Protein AF-A0A7C2L8S1-F1 (afdb_monomer_lite)

Foldseek 3Di:
DVVVVVVVVVVVVVVVVVVVVVVVVVVVVVPPDPPPDQDPDLFWFWAFDAPWKGKIKGAPLFWDAFQPDDRDPDDGDNAAEAEDEAQDKGKIKIKIATQAKWFKWKKKKAFKDFPDDDPDDFDKDWAFKWKFAWDFDPDFLDPLFDGGTFRDDTHTQDGDDPVVPDDDRMDMGMDGGDHHSTMIMIITMIHHHNPDAFHKIKIFMAGPFIAHPVRDTGDGTPDTHIYMYGYDHHHDDLADPDAAEAADDDDCVVVVPDDLVSRVVVLVVVLVVCLVVNHFYQALCPSPAWDKDKFAWWKWKDQPAWIWIATQQALFPTFIWGWDDPPPDTDTFTFWTKWWWFFKALDQQWDDVRRRGDTATFGGWPDWDWPDDDQFKTKIWIKTWHDDDDTRHFTKIWIWIWIDGHQFQKIWIFTFKMWRQGQGKMWGFKTMWIGGTPDQALDWDFDQFKIWGFHDHNVDGFKIWIKGKPQWGWDWDADPVRHIGIDTIHGDGDMHHHGRMDGDDPTIIMITGMDGCVPQNDPVVSNVCVHVVNGDGDPPTTMDMDIDNGMDMDIDCPSVCVSCCCSCVVSVNQAYERPDQDCDDSNDGGLDPVRLVVLLVHQVVVLVVCVVVVNLQRYAHADDAADDPVCLVVLQSNLVSCCSRHPSHFYEYEHEPAQDPDPSCVVRGQEYEYAPVSDDLVRQVVSVVVVGFYHYDADSDDDPPAQDPDSRHRSNSVVCVVVVCVVRNTD

pLDDT: mean 87.54, std 13.93, range [32.97, 98.25]

Secondary structure (DSSP, 8-state):
-HHHHHHHHHHHHHHHHHHHHHHHHHHHHTTS-----S------EEEEE-SSEEEEEEETTS---TTPPPPPTTSS-SSEEEEEEET-EEEEEEEEEESS-EEEEEEEEPPPEESS--SSS---EEEEEEEEEEEEE-S-SSTT--SEEEEEEEEEEEE--TTT----S-EEEEEEEEPTT--EEEEEEEE--TTPPSEEEEEEEEEEEEEETTSPBPPPPSSPEEEEEEEEEEE--SS--S---B-----TTTTT--SHHHHHHHHHHHHHHHHHTTPPBS-TTTTSPPEEEEE-SEEEEE-SS-EEEEETTS--SEEEEEEEE-SSSEEEEEEEEEEEEEEEESSTT-SBTTTTB---B--EEEEEEEEEE-SSEEEEEEEEEE---BTTB--EEEEEEEEEETT-SEEEEEEEEEEE-SSS-EEEEEEEEEEPPSSPPSEEEE-SSEEEEEEE-SSSEEEEEEEE-TT-EEEEEE-TTS-EEEEEEEEEEEEE-TT-EE--TTPPPEEEEEEEHHHH--HHHHHHHHHTT-PPPPTT---EEEEE-S-EEEEE-HHHHHHHIIIIIIT----EE-----SEETTEETTSHHHHHHHHHHHHHHHHHHHHTT-GGGEEEE--SS--GGGHHHHHHHHHHHHHHSTTSEEEEEESSS-BS-GGGTTT-SEEEEBGGGB-HHHHHHHHTTT-EE--B-SS---TTS----TTS-THHHHHHHHHHHTTS--

Sequence (731 aa):
MEAARASQLKAVGASLLALLAVAALLALMNLQEPSVWVETVKTGYYLAETGAFSLWWCEATYKVGRTFPRPPSPQTAKRVSIEAARNEYEPFQLVITPKTSLKRLRLRLEPFKPAEPTPAGAAPVWDEVALVDYVPVRVPTDSWGVVGEYPDPLVPLFRRDRERGEAVAEVEVQIENLQPRRNQPLWITVYVPKGVPKGVYRSSIAVVEAVDANGRPVEPLPAPIPVELRVFGFTLPDDTPLRTAYGVWIDNEWHRLRTPGQFRQVWDLYMQVLRRYRVSPYRPHAYAPIRWEVLGPSLTVDNGVLTLTIDMWQGCAAIVKVRRWNGTREELVEVGRVLPALEQFEREGVGWEGRGIGWPGAGVVKEVRVVERSEERLVLDVTVERLSSQPAHRRFSATVRVTVEAGKPYFAVQLLQITNTDTVRWRVNRYYHLIPPGPRPASLVNAERYGAWLFGDPKNPTTAFGAAGPGFSYSLWVDAAGNPHGDVHRPVGKWLEPNETWAPSGEPALFVFMWDAERWGPLPGFVEDLMGGRVRALPGSAVRVSERAEPEFRYDFSDFDAAMSRYIDEFRFNSFMLDVLPERLGGYERFSPEWTALYKRLMAPILEHLERRGWLKLAYFYWIDEPPPEQYDYVKRGMAALKEAAPGVRRLLTFCYDAAPLPTFYGFVDLWVPVMNLFNEQAARERRALGEEVWWYVCTGPKAPYPNNFIDHPAITHRIRYWMAAQGGPE

Radius of gyration: 36.33 Å; chains: 1; bounding box: 84×102×94 Å

Structure (mmCIF, N/CA/C/O backbone):
data_AF-A0A7C2L8S1-F1
#
_entry.id   AF-A0A7C2L8S1-F1
#
loop_
_atom_site.group_PDB
_atom_site.id
_atom_site.type_symbol
_atom_site.label_atom_id
_atom_site.label_alt_id
_atom_site.label_comp_id
_atom_site.label_asym_id
_atom_site.label_entity_id
_atom_site.label_seq_id
_atom_site.pdbx_PDB_ins_code
_atom_site.Cartn_x
_atom_site.Cartn_y
_atom_site.Cartn_z
_atom_site.occupancy
_atom_site.B_iso_or_equiv
_atom_site.auth_seq_id
_atom_site.auth_comp_id
_atom_site.auth_asym_id
_atom_site.auth_atom_id
_atom_site.pdbx_PDB_model_num
ATOM 1 N N . MET A 1 1 ? 5.759 74.425 20.717 1.00 45.56 1 MET A N 1
ATOM 2 C CA . MET A 1 1 ? 6.363 73.078 20.846 1.00 45.56 1 MET A CA 1
ATOM 3 C C . MET A 1 1 ? 5.871 72.324 22.092 1.00 45.56 1 MET A C 1
ATOM 5 O O . MET A 1 1 ? 5.759 71.109 22.034 1.00 45.56 1 MET A O 1
ATOM 9 N N . GLU A 1 2 ? 5.475 73.005 23.175 1.00 42.00 2 GLU A N 1
ATOM 10 C CA . GLU A 1 2 ? 4.887 72.354 24.368 1.00 42.00 2 GLU A CA 1
ATOM 11 C C . GLU A 1 2 ? 3.410 71.938 24.216 1.00 42.00 2 GLU A C 1
ATOM 13 O O . GLU A 1 2 ? 3.019 70.887 24.716 1.00 42.00 2 GLU A O 1
ATOM 18 N N . ALA A 1 3 ? 2.601 72.668 23.438 1.00 40.12 3 ALA A N 1
ATOM 19 C CA . ALA A 1 3 ? 1.192 72.312 23.211 1.00 40.12 3 ALA A CA 1
ATOM 20 C C . ALA A 1 3 ? 0.997 70.986 22.437 1.00 40.12 3 ALA A C 1
ATOM 22 O O . ALA A 1 3 ? 0.033 70.262 22.676 1.00 40.12 3 ALA A O 1
ATOM 23 N N . ALA A 1 4 ? 1.941 70.628 21.557 1.00 39.41 4 ALA A N 1
ATOM 24 C CA . ALA A 1 4 ? 1.904 69.377 20.790 1.00 39.41 4 ALA A CA 1
ATOM 25 C C . ALA A 1 4 ? 2.325 68.150 21.623 1.00 39.41 4 ALA A C 1
ATOM 27 O O . ALA A 1 4 ? 1.839 67.045 21.392 1.00 39.41 4 ALA A O 1
ATOM 28 N N . ARG A 1 5 ? 3.177 68.341 22.643 1.00 38.91 5 ARG A N 1
ATOM 29 C CA . ARG A 1 5 ? 3.549 67.276 23.591 1.00 38.91 5 ARG A CA 1
ATOM 30 C C . ARG A 1 5 ? 2.400 66.931 24.541 1.00 38.91 5 ARG A C 1
ATOM 32 O O . ARG A 1 5 ? 2.189 65.759 24.838 1.00 38.91 5 ARG A O 1
ATOM 39 N N . ALA A 1 6 ? 1.617 67.924 24.963 1.00 39.44 6 ALA A N 1
ATOM 40 C CA . ALA A 1 6 ? 0.477 67.711 25.855 1.00 39.44 6 ALA A CA 1
ATOM 41 C C . ALA A 1 6 ? -0.695 66.957 25.187 1.00 39.44 6 ALA A C 1
ATOM 43 O O . ALA A 1 6 ? -1.384 66.189 25.861 1.00 39.44 6 ALA A O 1
ATOM 44 N N . SER A 1 7 ? -0.917 67.127 23.875 1.00 39.50 7 SER A N 1
ATOM 45 C CA . SER A 1 7 ? -1.972 66.391 23.157 1.00 39.50 7 SER A CA 1
ATOM 46 C C . SER A 1 7 ? -1.584 64.935 22.871 1.00 39.50 7 SER A C 1
ATOM 48 O O . SER A 1 7 ? -2.424 64.048 23.024 1.00 39.50 7 SER A O 1
ATOM 50 N N . GLN A 1 8 ? -0.308 64.661 22.568 1.00 39.56 8 GLN A N 1
ATOM 51 C CA . GLN A 1 8 ? 0.193 63.292 22.398 1.00 39.56 8 GLN A CA 1
ATOM 52 C C . GLN A 1 8 ? 0.144 62.486 23.705 1.00 39.56 8 GLN A C 1
ATOM 54 O O . GLN A 1 8 ? -0.288 61.338 23.689 1.00 39.56 8 GLN A O 1
ATOM 59 N N . LEU A 1 9 ? 0.483 63.088 24.850 1.00 41.62 9 LEU A N 1
ATOM 60 C CA . LEU A 1 9 ? 0.386 62.424 26.159 1.00 41.62 9 LEU A CA 1
ATOM 61 C C . LEU A 1 9 ? -1.066 62.096 26.558 1.00 41.62 9 LEU A C 1
ATOM 63 O O . LEU A 1 9 ? -1.314 61.037 27.135 1.00 41.62 9 LEU A O 1
ATOM 67 N N . LYS A 1 10 ? -2.043 62.942 26.194 1.00 40.09 10 LYS A N 1
ATOM 68 C CA . LYS A 1 10 ? -3.474 62.655 26.412 1.00 40.09 10 LYS A CA 1
ATOM 69 C C . LYS A 1 10 ? -4.007 61.545 25.496 1.00 40.09 10 LYS A C 1
ATOM 71 O O . LYS A 1 10 ? -4.782 60.713 25.958 1.00 40.09 10 LYS A O 1
ATOM 76 N N . ALA A 1 11 ? -3.570 61.491 24.235 1.00 40.09 11 ALA A N 1
ATOM 77 C CA . ALA A 1 11 ? -3.963 60.438 23.292 1.00 40.09 11 ALA A CA 1
ATOM 78 C C . ALA A 1 11 ? -3.365 59.064 23.653 1.00 40.09 11 ALA A C 1
ATOM 80 O O . ALA A 1 11 ? -4.047 58.041 23.554 1.00 40.09 11 ALA A O 1
ATOM 81 N N . VAL A 1 12 ? -2.120 59.040 24.144 1.00 45.84 12 VAL A N 1
ATOM 82 C CA . VAL A 1 12 ? -1.472 57.821 24.656 1.00 45.84 12 VAL A CA 1
ATOM 83 C C . VAL A 1 12 ? -2.143 57.354 25.951 1.00 45.84 12 VAL A C 1
ATOM 85 O O . VAL A 1 12 ? -2.429 56.168 26.082 1.00 45.84 12 VAL A O 1
ATOM 88 N N . GLY A 1 13 ? -2.493 58.270 26.862 1.00 40.47 13 GLY A N 1
ATOM 89 C CA . GLY A 1 13 ? -3.233 57.942 28.087 1.00 40.47 13 GLY A CA 1
ATOM 90 C C . GLY A 1 13 ? -4.631 57.366 27.828 1.00 40.47 13 GLY A C 1
ATOM 91 O O . GLY A 1 13 ? -5.003 56.370 28.444 1.00 40.47 13 GLY A O 1
ATOM 92 N N . ALA A 1 14 ? -5.381 57.927 26.873 1.00 42.66 14 ALA A N 1
ATOM 93 C CA . ALA A 1 14 ? -6.696 57.410 26.480 1.00 42.66 14 ALA A CA 1
ATOM 94 C C . ALA A 1 14 ? -6.611 56.027 25.804 1.00 42.66 14 ALA A C 1
ATOM 96 O O . ALA A 1 14 ? -7.447 55.163 26.060 1.00 42.66 14 ALA A O 1
ATOM 97 N N . SER A 1 15 ? -5.567 55.788 25.002 1.00 46.03 15 SER A N 1
ATOM 98 C CA . SER A 1 15 ? -5.321 54.486 24.362 1.00 46.03 15 SER A CA 1
ATOM 99 C C . SER A 1 15 ? -4.883 53.417 25.370 1.00 46.03 15 SER A C 1
ATOM 101 O O . SER A 1 15 ? -5.283 52.262 25.248 1.00 46.03 15 SER A O 1
ATOM 103 N N . LEU A 1 16 ? -4.123 53.797 26.405 1.00 47.59 16 LEU A N 1
ATOM 104 C CA . LEU A 1 16 ? -3.721 52.893 27.487 1.00 47.59 16 LEU A CA 1
ATOM 105 C C . LEU A 1 16 ? -4.912 52.498 28.375 1.00 47.59 16 LEU A C 1
ATOM 107 O O . LEU A 1 16 ? -5.028 51.340 28.764 1.00 47.59 16 LEU A O 1
ATOM 111 N N . LEU A 1 17 ? -5.822 53.439 28.654 1.00 51.81 17 LEU A N 1
ATOM 112 C CA . LEU A 1 17 ? -7.070 53.183 29.382 1.00 51.81 17 LEU A CA 1
ATOM 113 C C . LEU A 1 17 ? -8.039 52.301 28.584 1.00 51.81 17 LEU A C 1
ATOM 115 O O . LEU A 1 17 ? -8.668 51.425 29.170 1.00 51.81 17 LEU A O 1
ATOM 119 N N . ALA A 1 18 ? -8.118 52.466 27.259 1.00 52.66 18 ALA A N 1
ATOM 120 C CA . ALA A 1 18 ? -8.890 51.575 26.393 1.00 52.66 18 ALA A CA 1
ATOM 121 C C . ALA A 1 18 ? -8.285 50.160 26.335 1.00 52.66 18 ALA A C 1
ATOM 123 O O . ALA A 1 18 ? -9.022 49.182 26.425 1.00 52.66 18 ALA A O 1
ATOM 124 N N . LEU A 1 19 ? -6.951 50.033 26.272 1.00 49.31 19 LEU A N 1
ATOM 125 C CA . LEU A 1 19 ? -6.273 48.733 26.344 1.00 49.31 19 LEU A CA 1
ATOM 126 C C . LEU A 1 19 ? -6.455 48.054 27.705 1.00 49.31 19 LEU A C 1
ATOM 128 O O . LEU A 1 19 ? -6.676 46.850 27.750 1.00 49.31 19 LEU A O 1
ATOM 132 N N . LEU A 1 20 ? -6.395 48.807 28.806 1.00 57.44 20 LEU A N 1
ATOM 133 C CA . LEU A 1 20 ? -6.646 48.286 30.152 1.00 57.44 20 LEU A CA 1
ATOM 134 C C . LEU A 1 20 ? -8.114 47.903 30.350 1.00 57.44 20 LEU A C 1
ATOM 136 O O . LEU A 1 20 ? -8.380 46.898 30.995 1.00 57.44 20 LEU A O 1
ATOM 140 N N . ALA A 1 21 ? -9.061 48.640 29.764 1.00 54.28 21 ALA A N 1
ATOM 141 C CA . ALA A 1 21 ? -10.479 48.289 29.789 1.00 54.28 21 ALA A CA 1
ATOM 142 C C . ALA A 1 21 ? -10.778 47.039 28.949 1.00 54.28 21 ALA A C 1
ATOM 144 O O . ALA A 1 21 ? -11.554 46.202 29.390 1.00 54.28 21 ALA A O 1
ATOM 145 N N . VAL A 1 22 ? -10.129 46.864 27.790 1.00 56.75 22 VAL A N 1
ATOM 146 C CA . VAL A 1 22 ? -10.222 45.640 26.973 1.00 56.75 22 VAL A CA 1
ATOM 147 C C . VAL A 1 22 ? -9.521 44.467 27.657 1.00 56.75 22 VAL A C 1
ATOM 149 O O . VAL A 1 22 ? -10.069 43.374 27.669 1.00 56.75 22 VAL A O 1
ATOM 152 N N . ALA A 1 23 ? -8.365 44.677 28.291 1.00 50.75 23 ALA A N 1
ATOM 153 C CA . ALA A 1 23 ? -7.683 43.655 29.084 1.00 50.75 23 ALA A CA 1
ATOM 154 C C . ALA A 1 23 ? -8.483 43.274 30.339 1.00 50.75 23 ALA A C 1
ATOM 156 O O . ALA A 1 23 ? -8.512 42.105 30.701 1.00 50.75 23 ALA A O 1
ATOM 157 N N . ALA A 1 24 ? -9.176 44.227 30.967 1.00 45.28 24 ALA A N 1
ATOM 158 C CA . ALA A 1 24 ? -10.087 43.975 32.077 1.00 45.28 24 ALA A CA 1
ATOM 159 C C . ALA A 1 24 ? -11.377 43.290 31.608 1.00 45.28 24 ALA A C 1
ATOM 161 O O . ALA A 1 24 ? -11.832 42.387 32.295 1.00 45.28 24 ALA A O 1
ATOM 162 N N . LEU A 1 25 ? -11.930 43.637 30.436 1.00 44.53 25 LEU A N 1
ATOM 163 C CA . LEU A 1 25 ? -13.051 42.911 29.825 1.00 44.53 25 LEU A CA 1
ATOM 164 C C . LEU A 1 25 ? -12.638 41.485 29.452 1.00 44.53 25 LEU A C 1
ATOM 166 O O . LEU A 1 25 ? -13.383 40.560 29.730 1.00 44.53 25 LEU A O 1
ATOM 170 N N . LEU A 1 26 ? -11.441 41.291 28.893 1.00 43.03 26 LEU A N 1
ATOM 171 C CA . LEU A 1 26 ? -10.862 39.977 28.602 1.00 43.03 26 LEU A CA 1
ATOM 172 C C . LEU A 1 26 ? -10.570 39.194 29.885 1.00 43.03 26 LEU A C 1
ATOM 174 O O . LEU A 1 26 ? -10.789 37.992 29.905 1.00 43.03 26 LEU A O 1
ATOM 178 N N . ALA A 1 27 ? -10.135 39.851 30.963 1.00 40.81 27 ALA A N 1
ATOM 179 C CA . ALA A 1 27 ? -9.942 39.231 32.273 1.00 40.81 27 ALA A CA 1
ATOM 180 C C . ALA A 1 27 ? -11.277 38.896 32.961 1.00 40.81 27 ALA A C 1
ATOM 182 O O . ALA A 1 27 ? -11.368 37.862 33.607 1.00 40.81 27 ALA A O 1
ATOM 183 N N . LEU A 1 28 ? -12.321 39.714 32.784 1.00 38.62 28 LEU A N 1
ATOM 184 C CA . LEU A 1 28 ? -13.692 39.453 33.243 1.00 38.62 28 LEU A CA 1
ATOM 185 C C . LEU A 1 28 ? -14.391 38.379 32.394 1.00 38.62 28 LEU A C 1
ATOM 187 O O . LEU A 1 28 ? -15.171 37.605 32.936 1.00 38.62 28 LEU A O 1
ATOM 191 N N . MET A 1 29 ? -14.068 38.268 31.101 1.00 39.66 29 MET A N 1
ATOM 192 C CA . MET A 1 29 ? -14.467 37.148 30.236 1.00 39.66 29 MET A CA 1
ATOM 193 C C . MET A 1 29 ? -13.659 35.871 30.546 1.00 39.66 29 MET A C 1
ATOM 195 O O . MET A 1 29 ? -14.207 34.780 30.444 1.00 39.66 29 MET A O 1
ATOM 199 N N . ASN A 1 30 ? -12.408 35.995 31.014 1.00 37.41 30 ASN A N 1
ATOM 200 C CA . ASN A 1 30 ? -11.583 34.903 31.565 1.00 37.41 30 ASN A CA 1
ATOM 201 C C . ASN A 1 30 ? -11.875 34.582 33.044 1.00 37.41 30 ASN A C 1
ATOM 203 O O . ASN A 1 30 ? -11.261 33.674 33.599 1.00 37.41 30 ASN A O 1
ATOM 207 N N . LEU A 1 31 ? -12.796 35.306 33.686 1.00 34.59 31 LEU A N 1
ATOM 208 C CA . LEU A 1 31 ? -13.362 34.965 34.995 1.00 34.59 31 LEU A CA 1
ATOM 209 C C . LEU A 1 31 ? -14.668 34.167 34.851 1.00 34.59 31 LEU A C 1
ATOM 211 O O . LEU A 1 31 ? -15.450 34.077 35.796 1.00 34.59 31 LEU A O 1
ATOM 215 N N . GLN A 1 32 ? -14.900 33.542 33.693 1.00 33.78 32 GLN A N 1
ATOM 216 C CA . GLN A 1 32 ? -15.660 32.301 33.693 1.00 33.78 32 GLN A CA 1
ATOM 217 C C . GLN A 1 32 ? -14.817 31.261 34.428 1.00 33.78 32 GLN A C 1
ATOM 219 O O . GLN A 1 32 ? -13.644 31.074 34.107 1.00 33.78 32 GLN A O 1
ATOM 224 N N . GLU A 1 33 ? -15.407 30.620 35.439 1.00 32.97 33 GLU A N 1
ATOM 225 C CA . GLU A 1 33 ? -14.832 29.432 36.070 1.00 32.97 33 GLU A CA 1
ATOM 226 C C . GLU A 1 33 ? -14.203 28.531 34.996 1.00 32.97 33 GLU A C 1
ATOM 228 O O . GLU A 1 33 ? -14.805 28.401 33.924 1.00 32.97 33 GLU A O 1
ATOM 233 N N . PRO A 1 34 ? -13.016 27.931 35.239 1.00 34.50 34 PRO A N 1
ATOM 234 C CA . PRO A 1 34 ? -12.403 27.021 34.280 1.00 34.50 34 PRO A CA 1
ATOM 235 C C . PRO A 1 34 ? -13.479 26.044 33.837 1.00 34.50 34 PRO A C 1
ATOM 237 O O . PRO A 1 34 ? -14.024 25.332 34.679 1.00 34.50 34 PRO A O 1
ATOM 240 N N . SER A 1 35 ? -13.834 26.109 32.550 1.00 38.28 35 SER A N 1
ATOM 241 C CA . SER A 1 35 ? -14.960 25.393 31.966 1.00 38.28 35 SER A CA 1
ATOM 242 C C . SER A 1 35 ? -14.922 23.956 32.460 1.00 38.28 35 SER A C 1
ATOM 244 O O . SER A 1 35 ? -14.036 23.178 32.097 1.00 38.28 35 SER A O 1
ATOM 246 N N . VAL A 1 36 ? -15.832 23.669 33.387 1.00 41.22 36 VAL A N 1
ATOM 247 C CA . VAL A 1 36 ? -15.982 22.383 34.046 1.00 41.22 36 VAL A CA 1
ATOM 248 C C . VAL A 1 36 ? -16.134 21.345 32.944 1.00 41.22 36 VAL A C 1
ATOM 250 O O . VAL A 1 36 ? -16.951 21.540 32.052 1.00 41.22 36 VAL A O 1
ATOM 253 N N . TRP A 1 37 ? -15.286 20.316 32.997 1.00 52.06 37 TRP A N 1
ATOM 254 C CA . TRP A 1 37 ? -15.312 19.066 32.235 1.00 52.06 37 TRP A CA 1
ATOM 255 C C . TRP A 1 37 ? -16.404 18.925 31.162 1.00 52.06 37 TRP A C 1
ATOM 257 O O . TRP A 1 37 ? -17.600 18.963 31.445 1.00 52.06 37 TRP A O 1
ATOM 267 N N . VAL A 1 38 ? -15.940 18.639 29.945 1.00 44.50 38 VAL A N 1
ATOM 268 C CA . VAL A 1 38 ? -16.705 18.105 28.813 1.00 44.50 38 VAL A CA 1
ATOM 269 C C . VAL A 1 38 ? -17.736 17.074 29.303 1.00 44.50 38 VAL A C 1
ATOM 271 O O . VAL A 1 38 ? -17.378 16.065 29.906 1.00 44.50 38 VAL A O 1
ATOM 274 N N . GLU A 1 39 ? -19.002 17.387 29.017 1.00 47.38 39 GLU A N 1
ATOM 275 C CA . GLU A 1 39 ? -20.262 16.722 29.387 1.00 47.38 39 GLU A CA 1
ATOM 276 C C . GLU A 1 39 ? -20.791 16.949 30.818 1.00 47.38 39 GLU A C 1
ATOM 278 O O . GLU A 1 39 ? -20.703 16.129 31.729 1.00 47.38 39 GLU A O 1
ATOM 283 N N . THR A 1 40 ? -21.538 18.048 30.945 1.00 37.91 40 THR A N 1
ATOM 284 C CA . THR A 1 40 ? -22.618 18.300 31.911 1.00 37.91 40 THR A CA 1
ATOM 285 C C . THR A 1 40 ? -23.811 17.343 31.723 1.00 37.91 40 THR A C 1
ATOM 287 O O . THR A 1 40 ? -24.960 17.764 31.594 1.00 37.91 40 THR A O 1
ATOM 290 N N . VAL A 1 41 ? -23.575 16.028 31.762 1.00 42.69 41 VAL A N 1
ATOM 291 C CA . VAL A 1 41 ? -24.646 15.035 31.928 1.00 42.69 41 VAL A CA 1
ATOM 292 C C . VAL A 1 41 ? -24.291 14.134 33.106 1.00 42.69 41 VAL A C 1
ATOM 294 O O . VAL A 1 41 ? -23.242 13.499 33.118 1.00 42.69 41 VAL A O 1
ATOM 297 N N . LYS A 1 42 ? -25.173 14.090 34.112 1.00 52.56 42 LYS A N 1
ATOM 298 C CA . LYS A 1 42 ? -25.103 13.253 35.328 1.00 52.56 42 LYS A CA 1
ATOM 299 C C . LYS A 1 42 ? -25.086 11.743 35.008 1.00 52.56 42 LYS A C 1
ATOM 301 O O . LYS A 1 42 ? -26.051 11.050 35.318 1.00 52.56 42 LYS A O 1
ATOM 306 N N . THR A 1 43 ? -24.061 11.227 34.346 1.00 68.75 43 THR A N 1
ATOM 307 C CA . THR A 1 43 ? -24.132 9.906 33.707 1.00 68.75 43 THR A CA 1
ATOM 308 C C . THR A 1 43 ? -23.202 8.898 34.358 1.00 68.75 43 THR A C 1
ATOM 310 O O . THR A 1 43 ? -22.129 9.222 34.865 1.00 68.75 43 THR A O 1
ATOM 313 N N . GLY A 1 44 ? -23.693 7.666 34.411 1.00 81.06 44 GLY A N 1
ATOM 314 C CA . GLY A 1 44 ? -23.165 6.580 35.215 1.00 81.06 44 GLY A CA 1
ATOM 315 C C . GLY A 1 44 ? -24.161 6.135 36.286 1.00 81.06 44 GLY A C 1
ATOM 316 O O . GLY A 1 44 ? -24.908 6.933 36.856 1.00 81.06 44 GLY A O 1
ATOM 317 N N . TYR A 1 45 ? -24.173 4.841 36.574 1.00 88.31 45 TYR A N 1
ATOM 318 C CA . TYR A 1 45 ? -25.110 4.215 37.498 1.00 88.31 45 TYR A CA 1
ATOM 319 C C . TYR A 1 45 ? -24.326 3.535 38.613 1.00 88.31 45 TYR A C 1
ATOM 321 O O . TYR A 1 45 ? -23.461 2.690 38.367 1.00 88.31 45 TYR A O 1
ATOM 329 N N . TYR A 1 46 ? -24.618 3.932 39.849 1.00 89.94 46 TYR A N 1
ATOM 330 C CA . TYR A 1 46 ? -24.012 3.348 41.038 1.00 89.94 46 TYR A CA 1
ATOM 331 C C . TYR A 1 46 ? -24.374 1.862 41.165 1.00 89.94 46 TYR A C 1
ATOM 333 O O . TYR A 1 46 ? -25.545 1.506 41.086 1.00 89.94 46 TYR A O 1
ATOM 341 N N . LEU A 1 47 ? -23.383 1.002 41.419 1.00 90.88 47 LEU A N 1
ATOM 342 C CA . LEU A 1 47 ? -23.595 -0.439 41.573 1.00 90.88 47 LEU A CA 1
ATOM 343 C C . LEU A 1 47 ? -23.442 -0.886 43.029 1.00 90.88 47 LEU A C 1
ATOM 345 O O . LEU A 1 47 ? -24.377 -1.441 43.607 1.00 90.88 47 LEU A O 1
ATOM 349 N N . ALA A 1 48 ? -22.263 -0.669 43.614 1.00 90.31 48 ALA A N 1
ATOM 350 C CA . ALA A 1 48 ? -21.929 -1.139 44.956 1.00 90.31 48 ALA A CA 1
ATOM 351 C C . ALA A 1 48 ? -20.720 -0.393 45.542 1.00 90.31 48 ALA A C 1
ATOM 353 O O . ALA A 1 48 ? -19.974 0.274 44.825 1.00 90.31 48 ALA A O 1
ATOM 354 N N . GLU A 1 49 ? -20.480 -0.542 46.843 1.00 90.31 49 GLU A N 1
ATOM 355 C CA . GLU A 1 49 ? -19.294 -0.000 47.503 1.00 90.31 49 GLU A CA 1
ATOM 356 C C . GLU A 1 49 ? -18.858 -0.850 48.698 1.00 90.31 49 GLU A C 1
ATOM 358 O O . GLU A 1 49 ? -19.659 -1.558 49.301 1.00 90.31 49 GLU A O 1
ATOM 363 N N . THR A 1 50 ? -17.579 -0.734 49.039 1.00 91.50 50 THR A N 1
ATOM 364 C CA . THR A 1 50 ? -16.966 -1.213 50.283 1.00 91.50 50 THR A CA 1
ATOM 365 C C . THR A 1 50 ? -16.354 -0.022 51.026 1.00 91.50 50 THR A C 1
ATOM 367 O O . THR A 1 50 ? -16.368 1.117 50.533 1.00 91.50 50 THR A O 1
ATOM 370 N N . GLY A 1 51 ? -15.739 -0.256 52.187 1.00 90.44 51 GLY A N 1
ATOM 371 C CA . GLY A 1 51 ? -14.889 0.754 52.828 1.00 90.44 51 GLY A CA 1
ATOM 372 C C . GLY A 1 51 ? -13.711 1.223 51.954 1.00 90.44 51 GLY A C 1
ATOM 373 O O . GLY A 1 51 ? -13.251 2.354 52.100 1.00 90.44 51 GLY A O 1
ATOM 374 N N . ALA A 1 52 ? -13.254 0.401 51.003 1.00 94.44 52 ALA A N 1
ATOM 375 C CA . ALA A 1 52 ? -12.026 0.639 50.246 1.00 94.44 52 ALA A CA 1
ATOM 376 C C . ALA A 1 52 ? -12.235 1.097 48.797 1.00 94.44 52 ALA A C 1
ATOM 378 O O . ALA A 1 52 ? -11.337 1.718 48.237 1.00 94.44 52 ALA A O 1
ATOM 379 N N . PHE A 1 53 ? -13.380 0.826 48.166 1.00 94.50 53 PHE A N 1
ATOM 380 C CA . PHE A 1 53 ? -13.663 1.249 46.788 1.00 94.50 53 PHE A CA 1
ATOM 381 C C . PHE A 1 53 ? -15.166 1.343 46.509 1.00 94.50 53 PHE A C 1
ATOM 383 O O . PHE A 1 53 ? -15.986 0.790 47.236 1.00 94.50 53 PHE A O 1
ATOM 390 N N . SER A 1 54 ? -15.534 2.055 45.447 1.00 92.50 54 SER A N 1
ATOM 391 C CA . SER A 1 54 ? -16.889 2.060 44.885 1.00 92.50 54 SER A CA 1
ATOM 392 C C . SER A 1 54 ? -16.879 1.594 43.437 1.00 92.50 54 SER A C 1
ATOM 394 O O . SER A 1 54 ? -15.907 1.827 42.718 1.00 92.50 54 SER A O 1
ATOM 396 N N . LEU A 1 55 ? -17.983 0.987 43.021 1.00 93.38 55 LEU A N 1
ATOM 397 C CA . LEU A 1 55 ? -18.217 0.467 41.686 1.00 93.38 55 LEU A CA 1
ATOM 398 C C . LEU A 1 55 ? -19.445 1.130 41.080 1.00 93.38 55 LEU A C 1
ATOM 400 O O . LEU A 1 55 ? -20.485 1.274 41.728 1.00 93.38 55 LEU A O 1
ATOM 404 N N . TRP A 1 56 ? -19.322 1.506 39.819 1.00 93.12 56 TRP A N 1
ATOM 405 C CA . TRP A 1 56 ? -20.396 2.066 39.012 1.00 93.12 56 TRP A CA 1
ATOM 406 C C . TRP A 1 56 ? -20.150 1.711 37.549 1.00 93.12 56 TRP A C 1
ATOM 408 O O . TRP A 1 56 ? -19.056 1.273 37.195 1.00 93.12 56 TRP A O 1
ATOM 418 N N . TRP A 1 57 ? -21.162 1.847 36.701 1.00 93.62 57 TRP A N 1
ATOM 419 C CA . TRP A 1 57 ? -21.012 1.583 35.270 1.00 93.62 57 TRP A CA 1
ATOM 420 C C . TRP A 1 57 ? -21.551 2.727 34.428 1.00 93.62 57 TRP A C 1
ATOM 422 O O . TRP A 1 57 ? -22.351 3.524 34.911 1.00 93.62 57 TRP A O 1
ATOM 432 N N . CYS A 1 58 ? -21.117 2.799 33.177 1.00 91.56 58 CYS A N 1
ATOM 433 C CA . CYS A 1 58 ? -21.696 3.675 32.164 1.00 91.56 58 CYS A CA 1
ATOM 434 C C . CYS A 1 58 ? -21.593 3.033 30.779 1.00 91.56 58 CYS A C 1
ATOM 436 O O . CYS A 1 58 ? -20.874 2.050 30.563 1.00 91.56 58 CYS A O 1
ATOM 438 N N . GLU A 1 59 ? -22.337 3.600 29.844 1.00 91.38 59 GLU A N 1
ATOM 439 C CA . GLU A 1 59 ? -22.349 3.224 28.444 1.00 91.38 59 GLU A CA 1
ATOM 440 C C . GLU A 1 59 ? -20.984 3.504 27.785 1.00 91.38 59 GLU A C 1
ATOM 442 O O . GLU A 1 59 ? -20.204 4.371 28.192 1.00 91.38 59 GLU A O 1
ATOM 447 N N . ALA A 1 60 ? -20.683 2.772 26.716 1.00 90.50 60 ALA A N 1
ATOM 448 C CA . ALA A 1 60 ? -19.421 2.880 25.985 1.00 90.50 60 ALA A CA 1
ATOM 449 C C . ALA A 1 60 ? -19.268 4.173 25.149 1.00 90.50 60 ALA A C 1
ATOM 451 O O . ALA A 1 60 ? -18.267 4.362 24.461 1.00 90.50 60 ALA A O 1
ATOM 452 N N . THR A 1 61 ? -20.263 5.059 25.166 1.00 88.44 61 THR A N 1
ATOM 453 C CA . THR A 1 61 ? -20.250 6.354 24.465 1.00 88.44 61 THR A CA 1
ATOM 454 C C . THR A 1 61 ? -19.634 7.484 25.287 1.00 88.44 61 THR A C 1
ATOM 456 O O . THR A 1 61 ? -19.489 8.587 24.764 1.00 88.44 61 THR A O 1
ATOM 459 N N . TYR A 1 62 ? -19.255 7.216 26.539 1.00 87.62 62 TYR A N 1
ATOM 460 C CA . TYR A 1 62 ? -18.704 8.195 27.476 1.00 87.62 62 TYR A CA 1
ATOM 461 C C . TYR A 1 62 ? -17.203 7.996 27.704 1.00 87.62 62 TYR A C 1
ATOM 463 O O . TYR A 1 62 ? -16.703 6.871 27.714 1.00 87.62 62 TYR A O 1
ATOM 471 N N . LYS A 1 63 ? -16.473 9.092 27.946 1.00 88.06 63 LYS A N 1
ATOM 472 C CA . LYS A 1 63 ? -15.072 9.048 28.394 1.00 88.06 63 LYS A CA 1
ATOM 473 C C . LYS A 1 63 ? -15.014 9.213 29.905 1.00 88.06 63 LYS A C 1
ATOM 475 O O . LYS A 1 63 ? -15.433 10.236 30.434 1.00 88.06 63 LYS A O 1
ATOM 480 N N . VAL A 1 64 ? -14.445 8.233 30.601 1.00 89.50 64 VAL A N 1
ATOM 481 C CA . VAL A 1 64 ? -14.287 8.301 32.058 1.00 89.50 64 VAL A CA 1
ATOM 482 C C . VAL A 1 64 ? -12.904 8.845 32.403 1.00 89.50 64 VAL A C 1
ATOM 484 O O . VAL A 1 64 ? -11.904 8.132 32.342 1.00 89.50 64 VAL A O 1
ATOM 487 N N . GLY A 1 65 ? -12.834 10.118 32.789 1.00 87.69 65 GLY A N 1
ATOM 488 C CA . GLY A 1 65 ? -11.603 10.734 33.293 1.00 87.69 65 GLY A CA 1
ATOM 489 C C . GLY A 1 65 ? -11.168 10.168 34.653 1.00 87.69 65 GLY A C 1
ATOM 490 O O . GLY A 1 65 ? -11.998 9.726 35.457 1.00 87.69 65 GLY A O 1
ATOM 491 N N . ARG A 1 66 ? -9.864 10.244 34.959 1.00 90.19 66 ARG A N 1
ATOM 492 C CA . ARG A 1 66 ? -9.293 9.782 36.243 1.00 90.19 66 ARG A CA 1
ATOM 493 C C . ARG A 1 66 ? -9.961 10.428 37.458 1.00 90.19 66 ARG A C 1
ATOM 495 O O . ARG A 1 66 ? -10.100 9.770 38.480 1.00 90.19 66 ARG A O 1
ATOM 502 N N . THR A 1 67 ? -10.383 11.683 37.358 1.00 84.50 67 THR A N 1
ATOM 503 C CA . THR A 1 67 ? -11.013 12.449 38.450 1.00 84.50 67 THR A CA 1
ATOM 504 C C . THR A 1 67 ? -12.492 12.746 38.200 1.00 84.50 67 THR A C 1
ATOM 506 O O . THR A 1 67 ? -13.077 13.563 38.909 1.00 84.50 67 THR A O 1
ATOM 509 N N . PHE A 1 68 ? -13.102 12.085 37.208 1.00 75.62 68 PHE A N 1
ATOM 510 C CA . PHE A 1 68 ? -14.509 12.278 36.861 1.00 75.62 68 PHE A CA 1
ATOM 511 C C . PHE A 1 68 ? -15.409 12.033 38.088 1.00 75.62 68 PHE A C 1
ATOM 513 O O . PHE A 1 68 ? -15.214 11.024 38.786 1.00 75.62 68 PHE A O 1
ATOM 520 N N . PRO A 1 69 ? -16.358 12.940 38.389 1.00 72.25 69 PRO A N 1
ATOM 521 C CA . PRO A 1 69 ? -17.189 12.834 39.578 1.00 72.25 69 PRO A CA 1
ATOM 522 C C . PRO A 1 69 ? -18.038 11.562 39.541 1.00 72.25 69 PRO A C 1
ATOM 524 O O . PRO A 1 69 ? -18.633 11.210 38.527 1.00 72.25 69 PRO A O 1
ATOM 527 N N . ARG A 1 70 ? -18.094 10.863 40.677 1.00 70.75 70 ARG A N 1
ATOM 528 C CA . ARG A 1 70 ? -18.906 9.650 40.818 1.00 70.75 70 ARG A CA 1
ATOM 529 C C . ARG A 1 70 ? -20.400 9.992 40.765 1.00 70.75 70 ARG A C 1
ATOM 531 O O . ARG A 1 70 ? -20.788 11.024 41.323 1.00 70.75 70 ARG A O 1
ATOM 538 N N . PRO A 1 71 ? -21.249 9.112 40.205 1.00 74.56 71 PRO A N 1
ATOM 539 C CA . PRO A 1 71 ? -22.692 9.282 40.303 1.00 74.56 71 PRO A CA 1
ATOM 540 C C . PRO A 1 71 ? -23.138 9.263 41.781 1.00 74.56 71 PRO A C 1
ATOM 542 O O . PRO A 1 71 ? -22.613 8.468 42.570 1.00 74.56 71 PRO A O 1
ATOM 545 N N . PRO A 1 72 ? -24.078 10.133 42.195 1.00 66.00 72 PRO A N 1
ATOM 546 C CA . PRO A 1 72 ? -24.582 10.155 43.567 1.00 66.00 72 PRO A CA 1
ATOM 547 C C . PRO A 1 72 ? -25.358 8.865 43.910 1.00 66.00 72 PRO A C 1
ATOM 549 O O . PRO A 1 72 ? -26.207 8.416 43.145 1.00 66.00 72 PRO A O 1
ATOM 552 N N . SER A 1 73 ? -25.093 8.279 45.083 1.00 62.94 73 SER A N 1
ATOM 553 C CA . SER A 1 73 ? -25.891 7.190 45.691 1.00 62.94 73 SER A CA 1
ATOM 554 C C . SER A 1 73 ? -27.173 7.783 46.321 1.00 62.94 73 SER A C 1
ATOM 556 O O . SER A 1 73 ? -27.039 8.868 46.894 1.00 62.94 73 SER A O 1
ATOM 558 N N . PRO A 1 74 ? -28.401 7.192 46.275 1.00 54.50 74 PRO A N 1
ATOM 559 C CA . PRO A 1 74 ? -28.853 5.876 45.798 1.00 54.50 74 PRO A CA 1
ATOM 560 C C . PRO A 1 74 ? -30.124 5.936 44.890 1.00 54.50 74 PRO A C 1
ATOM 562 O O . PRO A 1 74 ? -31.112 5.256 45.171 1.00 54.50 74 PRO A O 1
ATOM 565 N N . GLN A 1 75 ? -30.167 6.757 43.830 1.00 54.00 75 GLN A N 1
ATOM 566 C CA . GLN A 1 75 ? -31.389 6.910 42.998 1.00 54.00 75 GLN A CA 1
ATOM 567 C C . GLN A 1 75 ? -31.392 6.163 41.645 1.00 54.00 75 GLN A C 1
ATOM 569 O O . GLN A 1 75 ? -32.402 6.204 40.947 1.00 54.00 75 GLN A O 1
ATOM 574 N N . THR A 1 76 ? -30.340 5.424 41.271 1.00 54.38 76 THR A N 1
ATOM 575 C CA . THR A 1 76 ? -30.239 4.768 39.946 1.00 54.38 76 THR A CA 1
ATOM 576 C C . THR A 1 76 ? -29.562 3.382 39.974 1.00 54.38 76 THR A C 1
ATOM 578 O O . THR A 1 76 ? -28.947 2.997 40.963 1.00 54.38 76 THR A O 1
ATOM 581 N N . ALA A 1 77 ? -29.790 2.606 38.902 1.00 59.22 77 ALA A N 1
ATOM 582 C CA . ALA A 1 77 ? -29.746 1.140 38.750 1.00 59.22 77 ALA A CA 1
ATOM 583 C C . ALA A 1 77 ? -28.668 0.323 39.505 1.00 59.22 77 ALA A C 1
ATOM 585 O O . ALA A 1 77 ? -27.482 0.444 39.240 1.00 59.22 77 ALA A O 1
ATOM 586 N N . LYS A 1 78 ? -29.107 -0.685 40.281 1.00 77.25 78 LYS A N 1
ATOM 587 C CA . LYS A 1 78 ? -28.260 -1.710 40.940 1.00 77.25 78 LYS A CA 1
ATOM 588 C C . LYS A 1 78 ? -27.722 -2.806 39.996 1.00 77.25 78 LYS A C 1
ATOM 590 O O . LYS A 1 78 ? -27.390 -3.896 40.458 1.00 77.25 78 LYS A O 1
ATOM 595 N N . ARG A 1 79 ? -27.725 -2.578 38.679 1.00 90.31 79 ARG A N 1
ATOM 596 C CA . ARG A 1 79 ? -27.332 -3.564 37.656 1.00 90.31 79 ARG A CA 1
ATOM 597 C C . ARG A 1 79 ? -26.793 -2.894 36.400 1.00 90.31 79 ARG A C 1
ATOM 599 O O . ARG A 1 79 ? -27.217 -1.785 36.077 1.00 90.31 79 ARG A O 1
ATOM 606 N N . VAL A 1 80 ? -25.939 -3.609 35.672 1.00 95.62 80 VAL A N 1
ATOM 607 C CA . VAL A 1 80 ? -25.582 -3.281 34.284 1.00 95.62 80 VAL A CA 1
ATOM 608 C C . VAL A 1 80 ? -26.715 -3.748 33.372 1.00 95.62 80 VAL A C 1
ATOM 610 O O . VAL A 1 80 ? -27.181 -4.879 33.521 1.00 95.62 80 VAL A O 1
ATOM 613 N N . SER A 1 81 ? -27.172 -2.892 32.458 1.00 95.19 81 SER A N 1
ATOM 614 C CA . SER A 1 81 ? -28.269 -3.194 31.531 1.00 95.19 81 SER A CA 1
ATOM 615 C C . SER A 1 81 ? -27.863 -2.808 30.116 1.00 95.19 81 SER A C 1
ATOM 617 O O . SER A 1 81 ? -27.692 -1.627 29.838 1.00 95.19 81 SER A O 1
ATOM 619 N N . ILE A 1 82 ? -27.722 -3.796 29.237 1.00 97.31 82 ILE A N 1
ATOM 620 C CA . ILE A 1 82 ? -27.309 -3.615 27.839 1.00 97.31 82 ILE A CA 1
ATOM 621 C C . ILE A 1 82 ? -28.278 -4.335 26.894 1.00 97.31 82 ILE A C 1
ATOM 623 O O . ILE A 1 82 ? -29.008 -5.244 27.304 1.00 97.31 82 ILE A O 1
ATOM 627 N N . GLU A 1 83 ? -28.300 -3.939 25.625 1.00 98.06 83 GLU A N 1
ATOM 628 C CA . GLU A 1 83 ? -29.153 -4.538 24.595 1.00 98.06 83 GLU A CA 1
ATOM 629 C C . GLU A 1 83 ? -28.330 -4.774 23.326 1.00 98.06 83 GLU A C 1
ATOM 631 O O . GLU A 1 83 ? -27.518 -3.932 22.964 1.00 98.06 83 GLU A O 1
ATOM 636 N N . ALA A 1 84 ? -28.520 -5.917 22.663 1.00 98.19 84 ALA A N 1
ATOM 637 C CA . ALA A 1 84 ? -27.776 -6.254 21.451 1.00 98.19 84 ALA A CA 1
ATOM 638 C C . ALA A 1 84 ? -28.576 -7.175 20.522 1.00 98.19 84 ALA A C 1
ATOM 640 O O . ALA A 1 84 ? -29.381 -8.011 20.950 1.00 98.19 84 ALA A O 1
ATOM 641 N N . ALA A 1 85 ? -28.358 -7.039 19.223 1.00 98.00 85 ALA A N 1
ATOM 642 C CA . ALA A 1 85 ? -28.825 -7.956 18.202 1.00 98.00 85 ALA A CA 1
ATOM 643 C C . ALA A 1 85 ? -27.945 -9.209 18.150 1.00 98.00 85 ALA A C 1
ATOM 645 O O . ALA A 1 85 ? -26.847 -9.275 18.704 1.00 98.00 85 ALA A O 1
ATOM 646 N N . ARG A 1 86 ? -28.413 -10.244 17.450 1.00 96.88 86 ARG A N 1
ATOM 647 C CA . ARG A 1 86 ? -27.556 -11.403 17.182 1.00 96.88 86 ARG A CA 1
ATOM 648 C C . ARG A 1 86 ? -26.447 -10.996 16.217 1.00 96.88 86 ARG A C 1
ATOM 650 O O . ARG A 1 86 ? -26.680 -10.230 15.288 1.00 96.88 86 ARG A O 1
ATOM 657 N N . ASN A 1 87 ? -25.273 -11.587 16.396 1.00 94.69 87 ASN A N 1
ATOM 658 C CA . ASN A 1 87 ? -24.021 -11.255 15.716 1.00 94.69 87 ASN A CA 1
ATOM 659 C C . ASN A 1 87 ? -23.435 -9.869 16.053 1.00 94.69 87 ASN A C 1
ATOM 661 O O . ASN A 1 87 ? -22.533 -9.410 15.351 1.00 94.69 87 ASN A O 1
ATOM 665 N N . GLU A 1 88 ? -23.930 -9.208 17.102 1.00 95.50 88 GLU A N 1
ATOM 666 C CA . GLU A 1 88 ? -23.450 -7.902 17.558 1.00 95.50 88 GLU A CA 1
ATOM 667 C C . GLU A 1 88 ? -22.449 -8.025 18.715 1.00 95.50 88 GLU A C 1
ATOM 669 O O . GLU A 1 88 ? -22.437 -9.017 19.456 1.00 95.50 88 GLU A O 1
ATOM 674 N N . TYR A 1 89 ? -21.610 -6.998 18.852 1.00 95.06 89 TYR A N 1
ATOM 675 C CA . TYR A 1 89 ? -20.698 -6.802 19.972 1.00 95.06 89 TYR A CA 1
ATOM 676 C C . TYR A 1 89 ? -21.121 -5.552 20.735 1.00 95.06 89 TYR A C 1
ATOM 678 O O . TYR A 1 89 ? -21.036 -4.458 20.183 1.00 95.06 89 TYR A O 1
ATOM 686 N N . GLU A 1 90 ? -21.519 -5.714 21.993 1.00 97.12 90 GLU A N 1
ATOM 687 C CA . GLU A 1 90 ? -22.007 -4.612 22.821 1.00 97.12 90 GLU A CA 1
ATOM 688 C C . GLU A 1 90 ? -21.072 -4.378 24.016 1.00 97.12 90 GLU A C 1
ATOM 690 O O . GLU A 1 90 ? -20.960 -5.245 24.895 1.00 97.12 90 GLU A O 1
ATOM 695 N N . PRO A 1 91 ? -20.344 -3.247 24.037 1.00 96.81 91 PRO A N 1
ATOM 696 C CA . PRO A 1 91 ? -19.472 -2.886 25.141 1.00 96.81 91 PRO A CA 1
ATOM 697 C C . PRO A 1 91 ? -20.138 -1.991 26.192 1.00 96.81 91 PRO A C 1
ATOM 699 O O . PRO A 1 91 ? -20.972 -1.145 25.886 1.00 96.81 91 PRO A O 1
ATOM 702 N N . PHE A 1 92 ? -19.653 -2.082 27.428 1.00 96.62 92 PHE A N 1
ATOM 703 C CA . PHE A 1 92 ? -19.921 -1.127 28.507 1.00 96.62 92 PHE A CA 1
ATOM 704 C C . PHE A 1 92 ? -18.662 -0.899 29.353 1.00 96.62 92 PHE A C 1
ATOM 706 O O . PHE A 1 92 ? -17.670 -1.622 29.225 1.00 96.62 92 PHE A O 1
ATOM 713 N N . GLN A 1 93 ? -18.693 0.102 30.236 1.00 96.19 93 GLN A N 1
ATOM 714 C CA . GLN A 1 93 ? -17.593 0.385 31.158 1.00 96.19 93 GLN A CA 1
ATOM 715 C C . GLN A 1 93 ? -17.981 0.048 32.595 1.00 96.19 93 GLN A C 1
ATOM 717 O O . GLN A 1 93 ? -18.928 0.624 33.126 1.00 96.19 93 GLN A O 1
ATOM 722 N N . LEU A 1 94 ? -17.222 -0.838 33.247 1.00 96.81 94 LEU A N 1
ATOM 723 C CA . LEU A 1 94 ? -17.256 -1.017 34.702 1.00 96.81 94 LEU A CA 1
ATOM 724 C C . LEU A 1 94 ? -16.150 -0.162 35.319 1.00 96.81 94 LEU A C 1
ATOM 726 O O . LEU A 1 94 ? -14.973 -0.380 35.044 1.00 96.81 94 LEU A O 1
ATOM 730 N N . VAL A 1 95 ? -16.507 0.793 36.170 1.00 95.69 95 VAL A N 1
ATOM 731 C CA . VAL A 1 95 ? -15.556 1.739 36.752 1.00 95.69 95 VAL A CA 1
ATOM 732 C C . VAL A 1 95 ? -15.299 1.416 38.213 1.00 95.69 95 VAL A C 1
ATOM 734 O O . VAL A 1 95 ? -16.214 1.401 39.040 1.00 95.69 95 VAL A O 1
ATOM 737 N N . ILE A 1 96 ? -14.022 1.210 38.535 1.00 96.19 96 ILE A N 1
ATOM 738 C CA . ILE A 1 96 ? -13.540 1.104 39.906 1.00 96.19 96 ILE A CA 1
ATOM 739 C C . ILE A 1 96 ? -13.050 2.475 40.357 1.00 96.19 96 ILE A C 1
ATOM 741 O O . ILE A 1 96 ? -12.134 3.038 39.763 1.00 96.19 96 ILE A O 1
ATOM 745 N N . THR A 1 97 ? -13.620 3.002 41.439 1.00 94.94 97 THR A N 1
ATOM 746 C CA . THR A 1 97 ? -13.098 4.198 42.111 1.00 94.94 97 THR A CA 1
ATOM 747 C C . THR A 1 97 ? -12.607 3.815 43.505 1.00 94.94 97 THR A C 1
ATOM 749 O O . THR A 1 97 ? -13.418 3.688 44.430 1.00 94.94 97 THR A O 1
ATOM 752 N N . PRO A 1 98 ? -11.294 3.618 43.700 1.00 95.50 98 PRO A N 1
ATOM 753 C CA . PRO A 1 98 ? -10.742 3.322 45.011 1.00 95.50 98 PRO A CA 1
ATOM 754 C C . PRO A 1 98 ? -10.926 4.509 45.964 1.00 95.50 98 PRO A C 1
ATOM 756 O O . PRO A 1 98 ? -10.746 5.667 45.591 1.00 95.50 98 PRO A O 1
ATOM 759 N N . LYS A 1 99 ? -11.285 4.231 47.213 1.00 94.50 99 LYS A N 1
ATOM 760 C CA . LYS A 1 99 ? -11.283 5.177 48.341 1.00 94.50 99 LYS A CA 1
ATOM 761 C C . LYS A 1 99 ? -9.928 5.150 49.048 1.00 94.50 99 LYS A C 1
ATOM 763 O O . LYS A 1 99 ? -9.437 6.188 49.483 1.00 94.50 99 LYS A O 1
ATOM 768 N N . THR A 1 100 ? -9.315 3.970 49.099 1.00 95.00 100 THR A N 1
ATOM 769 C CA . THR A 1 100 ? -7.951 3.717 49.572 1.00 95.00 100 THR A CA 1
ATOM 770 C C . THR A 1 100 ? -7.105 3.128 48.440 1.00 95.00 100 THR A C 1
ATOM 772 O O . THR A 1 100 ? -7.632 2.743 47.399 1.00 95.00 100 THR A O 1
ATOM 775 N N . SER A 1 101 ? -5.783 3.086 48.608 1.00 96.50 101 SER A N 1
ATOM 776 C CA . SER A 1 101 ? -4.897 2.419 47.648 1.00 96.50 101 SER A CA 1
ATOM 777 C C . SER A 1 101 ? -5.139 0.907 47.643 1.00 96.50 101 SER A C 1
ATOM 779 O O . SER A 1 101 ? -5.094 0.274 48.702 1.00 96.50 101 SER A O 1
ATOM 781 N N . LEU A 1 102 ? -5.320 0.324 46.458 1.00 97.25 102 LEU A N 1
ATOM 782 C CA . LEU A 1 102 ? -5.440 -1.122 46.270 1.00 97.25 102 LEU A CA 1
ATOM 783 C C . LEU A 1 102 ? -4.225 -1.639 45.507 1.00 97.25 102 LEU A C 1
ATOM 785 O O . LEU A 1 102 ? -3.921 -1.172 44.409 1.00 97.25 102 LEU A O 1
ATOM 789 N N . LYS A 1 103 ? -3.546 -2.637 46.071 1.00 97.50 103 LYS A N 1
ATOM 790 C CA . LYS A 1 103 ? -2.448 -3.322 45.386 1.00 97.50 103 LYS A CA 1
ATOM 791 C C . LYS A 1 103 ? -2.980 -4.193 44.255 1.00 97.50 103 LYS A C 1
ATOM 793 O O . LYS A 1 103 ? -2.375 -4.232 43.188 1.00 97.50 103 LYS A O 1
ATOM 798 N N . ARG A 1 104 ? -4.101 -4.881 44.495 1.00 97.38 104 ARG A N 1
ATOM 799 C CA . ARG A 1 104 ? -4.697 -5.827 43.550 1.00 97.38 104 ARG A CA 1
ATOM 800 C C . ARG A 1 104 ? -6.210 -5.913 43.711 1.00 97.38 104 ARG A C 1
ATOM 802 O O . ARG A 1 104 ? -6.715 -5.901 44.832 1.00 97.38 104 ARG A O 1
ATOM 809 N N . LEU A 1 105 ? -6.907 -6.071 42.592 1.00 97.50 105 LEU A N 1
ATOM 810 C CA . LEU A 1 105 ? -8.317 -6.432 42.509 1.00 97.50 105 LEU A CA 1
ATOM 811 C C . LEU A 1 105 ? -8.479 -7.529 41.447 1.00 97.50 105 LEU A C 1
ATOM 813 O O . LEU A 1 105 ? -8.048 -7.337 40.310 1.00 97.50 105 LEU A O 1
ATOM 817 N N . ARG A 1 106 ? -9.084 -8.665 41.805 1.00 97.56 106 ARG A N 1
ATOM 818 C CA . ARG A 1 106 ? -9.424 -9.747 40.871 1.00 97.56 106 ARG A CA 1
ATOM 819 C C . ARG A 1 106 ? -10.930 -9.845 40.696 1.00 97.56 106 ARG A C 1
ATOM 821 O O . ARG A 1 106 ? -11.678 -9.881 41.678 1.00 97.56 106 ARG A O 1
ATOM 828 N N . LEU A 1 107 ? -11.358 -9.884 39.440 1.00 97.62 107 LEU A N 1
ATOM 829 C CA . LEU A 1 107 ? -12.757 -9.981 39.047 1.00 97.62 107 LEU A CA 1
ATOM 830 C C . LEU A 1 107 ? -12.988 -11.271 38.278 1.00 97.62 107 LEU A C 1
ATOM 832 O O . LEU A 1 107 ? -12.218 -11.582 37.374 1.00 97.62 107 LEU A O 1
ATOM 836 N N . ARG A 1 108 ? -14.088 -11.958 38.579 1.00 97.19 108 ARG A N 1
ATOM 837 C CA . ARG A 1 108 ? -14.568 -13.106 37.810 1.00 97.19 108 ARG A CA 1
ATOM 838 C C . ARG A 1 108 ? -15.900 -12.770 37.156 1.00 97.19 108 ARG A C 1
ATOM 840 O O . ARG A 1 108 ? -16.819 -12.306 37.830 1.00 97.19 108 ARG A O 1
ATOM 847 N N . LEU A 1 109 ? -15.993 -12.981 35.849 1.00 97.19 109 LEU A N 1
ATOM 848 C CA . LEU A 1 109 ? -17.201 -12.777 35.062 1.00 97.19 109 LEU A CA 1
ATOM 849 C C . LEU A 1 109 ? -17.851 -14.143 34.821 1.00 97.19 109 LEU A C 1
ATOM 851 O O . LEU A 1 109 ? -17.277 -15.013 34.167 1.00 97.19 109 LEU A O 1
ATOM 855 N N . GLU A 1 110 ? -19.053 -14.328 35.358 1.00 95.69 110 GLU A N 1
ATOM 856 C CA . GLU A 1 110 ? -19.788 -15.593 35.266 1.00 95.69 110 GLU A CA 1
ATOM 857 C C . GLU A 1 110 ? -20.392 -15.792 33.856 1.00 95.69 110 GLU A C 1
ATOM 859 O O . GLU A 1 110 ? -20.675 -14.814 33.154 1.00 95.69 110 GLU A O 1
ATOM 864 N N . PRO A 1 111 ? -20.650 -17.026 33.399 1.00 94.06 111 PRO A N 1
ATOM 865 C CA . PRO A 1 111 ? -21.345 -17.261 32.132 1.00 94.06 111 PRO A CA 1
ATOM 866 C C . PRO A 1 111 ? -22.765 -16.677 32.109 1.00 94.06 111 PRO A C 1
ATOM 868 O O . PRO A 1 111 ? -23.463 -16.662 33.128 1.00 94.06 111 PRO A O 1
ATOM 871 N N . PHE A 1 112 ? -23.231 -16.244 30.934 1.00 94.12 112 PHE A N 1
ATOM 872 C CA . PHE A 1 112 ? -24.621 -15.820 30.766 1.00 94.12 112 PHE A CA 1
ATOM 873 C C . PHE A 1 112 ? -25.577 -17.011 30.827 1.00 94.12 112 PHE A C 1
ATOM 875 O O . PHE A 1 112 ? -25.359 -18.049 30.203 1.00 94.12 112 PHE A O 1
ATOM 882 N N . LYS A 1 113 ? -26.688 -16.827 31.539 1.00 93.56 113 LYS A N 1
ATOM 883 C CA . LYS A 1 113 ? -27.800 -17.774 31.630 1.00 93.56 113 LYS A CA 1
ATOM 884 C C . LYS A 1 113 ? -29.087 -17.079 31.195 1.00 93.56 113 LYS A C 1
ATOM 886 O O . LYS A 1 113 ? -29.272 -15.905 31.519 1.00 93.56 113 LYS A O 1
ATOM 891 N N . PRO A 1 114 ? -29.979 -17.753 30.463 1.00 94.25 114 PRO A N 1
ATOM 892 C CA . PRO A 1 114 ? -31.245 -17.147 30.087 1.00 94.25 114 PRO A CA 1
ATOM 893 C C . PRO A 1 114 ? -32.111 -16.945 31.345 1.00 94.25 114 PRO A C 1
ATOM 895 O O . PRO A 1 114 ? -32.097 -17.773 32.258 1.00 94.25 114 PRO A O 1
ATOM 898 N N . ALA A 1 115 ? -32.831 -15.824 31.422 1.00 92.31 115 ALA A N 1
ATOM 899 C CA . ALA A 1 115 ? -33.722 -15.520 32.545 1.00 92.31 115 ALA A CA 1
ATOM 900 C C . ALA A 1 115 ? -34.959 -16.437 32.570 1.00 92.31 115 ALA A C 1
ATOM 902 O O . ALA A 1 115 ? -35.521 -16.684 33.634 1.00 92.31 115 ALA A O 1
ATOM 903 N N . GLU A 1 116 ? -35.340 -16.961 31.406 1.00 87.56 116 GLU A N 1
ATOM 904 C CA . GLU A 1 116 ? -36.387 -17.962 31.211 1.00 87.56 116 GLU A CA 1
ATOM 905 C C . GLU A 1 116 ? -35.806 -19.180 30.471 1.00 87.56 116 GLU A C 1
ATOM 907 O O . GLU A 1 116 ? -34.835 -19.031 29.726 1.00 87.56 116 GLU A O 1
ATOM 912 N N . PRO A 1 117 ? -36.360 -20.394 30.630 1.00 81.94 117 PRO A N 1
ATOM 913 C CA . PRO A 1 117 ? -35.899 -21.561 29.884 1.00 81.94 117 PRO A CA 1
ATOM 914 C C . PRO A 1 117 ? -35.972 -21.328 28.367 1.00 81.94 117 PRO A C 1
ATOM 916 O O . PRO A 1 117 ? -37.024 -20.993 27.829 1.00 81.94 117 PRO A O 1
ATOM 919 N N . THR A 1 118 ? -34.858 -21.536 27.665 1.00 73.69 118 THR A N 1
ATOM 920 C CA . THR A 1 118 ? -34.781 -21.453 26.198 1.00 73.69 118 THR A CA 1
ATOM 921 C C . THR A 1 118 ? -34.362 -22.809 25.612 1.00 73.69 118 THR A C 1
ATOM 923 O O . THR A 1 118 ? -33.629 -23.550 26.273 1.00 73.69 118 THR A O 1
ATOM 926 N N . PRO A 1 119 ? -34.821 -23.181 24.397 1.00 67.69 119 PRO A N 1
ATOM 927 C CA . PRO A 1 119 ? -34.361 -24.392 23.718 1.00 67.69 119 PRO A CA 1
ATOM 928 C C . PRO A 1 119 ? -32.831 -24.392 23.558 1.00 67.69 119 PRO A C 1
ATOM 930 O O . PRO A 1 119 ? -32.251 -23.383 23.172 1.00 67.69 119 PRO A O 1
ATOM 933 N N . ALA A 1 120 ? -32.220 -25.527 23.905 1.00 63.12 120 ALA A N 1
ATOM 934 C CA . ALA A 1 120 ? -30.789 -25.820 24.054 1.00 63.12 120 ALA A CA 1
ATOM 935 C C . ALA A 1 120 ? -29.742 -24.739 23.667 1.00 63.12 120 ALA A C 1
ATOM 937 O O . ALA A 1 120 ? -29.456 -24.492 22.497 1.00 63.12 120 ALA A O 1
ATOM 938 N N . GLY A 1 121 ? -29.027 -24.259 24.695 1.00 67.56 121 GLY A N 1
ATOM 939 C CA . GLY A 1 121 ? -27.554 -24.223 24.738 1.00 67.56 121 GLY A CA 1
ATOM 940 C C . GLY A 1 121 ? -26.826 -22.941 24.320 1.00 67.56 121 GLY A C 1
ATOM 941 O O . GLY A 1 121 ? -25.723 -22.706 24.808 1.00 67.56 121 GLY A O 1
ATOM 942 N N . ALA A 1 122 ? -27.402 -22.100 23.459 1.00 82.81 122 ALA A N 1
ATOM 943 C CA . ALA A 1 122 ? -26.725 -20.884 23.000 1.00 82.81 122 ALA A CA 1
ATOM 944 C C . ALA A 1 122 ? -26.977 -19.698 23.947 1.00 82.81 122 ALA A C 1
ATOM 946 O O . ALA A 1 122 ? -28.121 -19.299 24.180 1.00 82.81 122 ALA A O 1
ATOM 947 N N . ALA A 1 123 ? -25.898 -19.101 24.451 1.00 91.50 123 ALA A N 1
ATOM 948 C CA . ALA A 1 123 ? -25.932 -17.908 25.287 1.00 91.50 123 ALA A CA 1
ATOM 949 C C . ALA A 1 123 ? -24.966 -16.838 24.750 1.00 91.50 123 ALA A C 1
ATOM 951 O O . ALA A 1 123 ? -24.020 -17.165 24.025 1.00 91.50 123 ALA A O 1
ATOM 952 N N . PRO A 1 124 ? -25.185 -15.558 25.095 1.00 94.56 124 PRO A N 1
ATOM 953 C CA . PRO A 1 124 ? -24.169 -14.527 24.944 1.00 94.56 124 PRO A CA 1
ATOM 954 C C . PRO A 1 124 ? -22.877 -14.908 25.671 1.00 94.56 124 PRO A C 1
ATOM 956 O O . PRO A 1 124 ? -22.890 -15.652 26.653 1.00 94.56 124 PRO A O 1
ATOM 959 N N . VAL A 1 125 ? -21.753 -14.382 25.199 1.00 94.12 125 VAL A N 1
ATOM 960 C CA . VAL A 1 125 ? -20.428 -14.708 25.736 1.00 94.12 125 VAL A CA 1
ATOM 961 C C . VAL A 1 125 ? -19.593 -13.449 25.920 1.00 94.12 125 VAL A C 1
ATOM 963 O O . VAL A 1 125 ? -19.695 -12.498 25.144 1.00 94.12 125 VAL A O 1
ATOM 966 N N . TRP A 1 126 ? -18.725 -13.457 26.926 1.00 95.25 126 TRP A N 1
ATOM 967 C CA . TRP A 1 126 ? -17.705 -12.426 27.092 1.00 95.25 126 TRP A CA 1
ATOM 968 C C . TRP A 1 126 ? -16.706 -12.497 25.929 1.00 95.25 126 TRP A C 1
ATOM 970 O O . TRP A 1 126 ? -16.185 -13.567 25.611 1.00 95.25 126 TRP A O 1
ATOM 980 N N . ASP A 1 127 ? -16.467 -11.373 25.254 1.00 94.44 127 ASP A N 1
ATOM 981 C CA . ASP A 1 127 ? -15.541 -11.295 24.116 1.00 94.44 127 ASP A CA 1
ATOM 982 C C . ASP A 1 127 ? -14.220 -10.621 24.490 1.00 94.44 127 ASP A C 1
ATOM 984 O O . ASP A 1 127 ? -13.161 -11.051 24.037 1.00 94.44 127 ASP A O 1
ATOM 988 N N . GLU A 1 128 ? -14.267 -9.579 25.318 1.00 95.44 128 GLU A N 1
ATOM 989 C CA . GLU A 1 128 ? -13.081 -8.819 25.705 1.00 95.44 128 GLU A CA 1
ATOM 990 C C . GLU A 1 128 ? -13.282 -8.124 27.049 1.00 95.44 128 GLU A C 1
ATOM 992 O O . GLU A 1 128 ? -14.364 -7.615 27.340 1.00 95.44 128 GLU A O 1
ATOM 997 N N . VAL A 1 129 ? -12.216 -8.082 27.845 1.00 97.75 129 VAL A N 1
ATOM 998 C CA . VAL A 1 129 ? -12.086 -7.204 29.008 1.00 97.75 129 VAL A CA 1
ATOM 999 C C . VAL A 1 129 ? -10.768 -6.464 28.852 1.00 97.75 129 VAL A C 1
ATOM 1001 O O . VAL A 1 129 ? -9.705 -7.085 28.856 1.00 97.75 129 VAL A O 1
ATOM 1004 N N . ALA A 1 130 ? -10.829 -5.147 28.703 1.00 97.94 130 ALA A N 1
ATOM 1005 C CA . ALA A 1 130 ? -9.658 -4.298 28.556 1.00 97.94 130 ALA A CA 1
ATOM 1006 C C . ALA A 1 130 ? -9.565 -3.288 29.702 1.00 97.94 130 ALA A C 1
ATOM 1008 O O . ALA A 1 130 ? -10.556 -2.679 30.102 1.00 97.94 130 ALA A O 1
ATOM 1009 N N . LEU A 1 131 ? -8.356 -3.104 30.218 1.00 97.75 131 LEU A N 1
ATOM 1010 C CA . LEU A 1 131 ? -8.004 -1.993 31.083 1.00 97.75 131 LEU A CA 1
ATOM 1011 C C . LEU A 1 131 ? -7.984 -0.713 30.245 1.00 97.75 131 LEU A C 1
ATOM 1013 O O . LEU A 1 131 ? -7.339 -0.667 29.200 1.00 97.75 131 LEU A O 1
ATOM 1017 N N . VAL A 1 132 ? -8.666 0.328 30.709 1.00 96.75 132 VAL A N 1
ATOM 1018 C CA . VAL A 1 132 ? -8.580 1.652 30.087 1.00 96.75 132 VAL A CA 1
ATOM 1019 C C . VAL A 1 132 ? -7.360 2.378 30.652 1.00 96.75 132 VAL A C 1
ATOM 1021 O O . VAL A 1 132 ? -7.330 2.703 31.845 1.00 96.75 132 VAL A O 1
ATOM 1024 N N . ASP A 1 133 ? -6.347 2.590 29.816 1.00 95.88 133 ASP A N 1
ATOM 1025 C CA . ASP A 1 133 ? -5.156 3.369 30.160 1.00 95.88 133 ASP A CA 1
ATOM 1026 C C . ASP A 1 133 ? -5.295 4.825 29.686 1.00 95.88 133 ASP A C 1
ATOM 1028 O O . ASP A 1 133 ? -6.282 5.186 29.044 1.00 95.88 133 ASP A O 1
ATOM 1032 N N . TYR A 1 134 ? -4.361 5.691 30.087 1.00 94.25 134 TYR A N 1
ATOM 1033 C CA . TYR A 1 134 ? -4.508 7.132 29.937 1.00 94.25 134 TYR A CA 1
ATOM 1034 C C . TYR A 1 134 ? -3.301 7.809 29.297 1.00 94.25 134 TYR A C 1
ATOM 1036 O O . TYR A 1 134 ? -2.164 7.638 29.737 1.00 94.25 134 TYR A O 1
ATOM 1044 N N . VAL A 1 135 ? -3.576 8.685 28.331 1.00 94.25 135 VAL A N 1
ATOM 1045 C CA . VAL A 1 135 ? -2.578 9.543 27.684 1.00 94.25 135 VAL A CA 1
ATOM 1046 C C . VAL A 1 135 ? -2.733 10.992 28.164 1.00 94.25 135 VAL A C 1
ATOM 1048 O O . VAL A 1 135 ? -3.850 11.520 28.192 1.00 94.25 135 VAL A O 1
ATOM 1051 N N . PRO A 1 136 ? -1.636 11.674 28.547 1.00 93.81 136 PRO A N 1
ATOM 1052 C CA . PRO A 1 136 ? -1.688 13.074 28.947 1.00 93.81 136 PRO A CA 1
ATOM 1053 C C . PRO A 1 136 ? -1.804 14.000 27.726 1.00 93.81 136 PRO A C 1
ATOM 1055 O O . PRO A 1 136 ? -0.857 14.160 26.955 1.00 93.81 136 PRO A O 1
ATOM 1058 N N . VAL A 1 137 ? -2.937 14.686 27.601 1.00 91.56 137 VAL A N 1
ATOM 1059 C CA . VAL A 1 137 ? -3.155 15.774 26.640 1.00 91.56 137 VAL A CA 1
ATOM 1060 C C . VAL A 1 137 ? -2.758 17.093 27.293 1.00 91.56 137 VAL A C 1
ATOM 1062 O O . VAL A 1 137 ? -3.348 17.516 28.286 1.00 91.56 137 VAL A O 1
ATOM 1065 N N . ARG A 1 138 ? -1.728 17.743 26.739 1.00 93.62 138 ARG A N 1
ATOM 1066 C CA . ARG A 1 138 ? -1.198 19.035 27.225 1.00 93.62 138 ARG A CA 1
ATOM 1067 C C . ARG A 1 138 ? -1.642 20.230 26.391 1.00 93.62 138 ARG A C 1
ATOM 1069 O O . ARG A 1 138 ? -1.600 21.354 26.877 1.00 93.62 138 ARG A O 1
ATOM 1076 N N . VAL A 1 139 ? -2.027 19.982 25.145 1.00 93.81 139 VAL A N 1
ATOM 1077 C CA . VAL A 1 139 ? -2.508 20.990 24.204 1.00 93.81 139 VAL A CA 1
ATOM 1078 C C . VAL A 1 139 ? -3.823 20.462 23.643 1.00 93.81 139 VAL A C 1
ATOM 1080 O O . VAL A 1 139 ? -3.786 19.471 22.914 1.00 93.81 139 VAL A O 1
ATOM 1083 N N . PRO A 1 140 ? -4.964 21.064 24.013 1.00 91.81 140 PRO A N 1
ATOM 1084 C CA . PRO A 1 140 ? -6.254 20.696 23.451 1.00 91.81 140 PRO A CA 1
ATOM 1085 C C . PRO A 1 140 ? -6.301 20.938 21.942 1.00 91.81 140 PRO A C 1
ATOM 1087 O O . PRO A 1 140 ? -5.731 21.910 21.440 1.00 91.81 140 PRO A O 1
ATOM 1090 N N . THR A 1 141 ? -7.019 20.083 21.224 1.00 93.38 141 THR A N 1
ATOM 1091 C CA . THR A 1 141 ? -7.229 20.193 19.780 1.00 93.38 141 THR A CA 1
ATOM 1092 C C . THR A 1 141 ? -8.043 21.439 19.420 1.00 93.38 141 THR A C 1
ATOM 1094 O O . THR A 1 141 ? -7.716 22.135 18.448 1.00 93.38 141 THR A O 1
ATOM 1097 N N . ASP A 1 142 ? -9.116 21.701 20.172 1.00 92.75 142 ASP A N 1
ATOM 1098 C CA . ASP A 1 142 ? -10.083 22.788 19.977 1.00 92.75 142 ASP A CA 1
ATOM 1099 C C . ASP A 1 142 ? -10.970 22.994 21.227 1.00 92.75 142 ASP A C 1
ATOM 1101 O O . ASP A 1 142 ? -10.624 22.542 22.316 1.00 92.75 142 ASP A O 1
ATOM 1105 N N . SER A 1 143 ? -12.106 23.688 21.078 1.00 89.12 143 SER A N 1
ATOM 1106 C CA . SER A 1 143 ? -13.044 24.023 22.158 1.00 89.12 143 SER A CA 1
ATOM 1107 C C . SER A 1 143 ? -13.764 22.829 22.795 1.00 89.12 143 SER A C 1
ATOM 1109 O O . SER A 1 143 ? -14.393 23.005 23.838 1.00 89.12 143 SER A O 1
ATOM 1111 N N . TRP A 1 144 ? -13.704 21.634 22.201 1.00 87.25 144 TRP A N 1
ATOM 1112 C CA . TRP A 1 144 ? -14.182 20.404 22.838 1.00 87.25 144 TRP A CA 1
ATOM 1113 C C . TRP A 1 144 ? -13.099 19.689 23.646 1.00 87.25 144 TRP A C 1
ATOM 1115 O O . TRP A 1 144 ? -13.433 18.829 24.456 1.00 87.25 144 TRP A O 1
ATOM 1125 N N . GLY A 1 145 ? -11.825 20.023 23.443 1.00 85.81 145 GLY A N 1
ATOM 1126 C CA . GLY A 1 145 ? -10.713 19.464 24.203 1.00 85.81 145 GLY A CA 1
ATOM 1127 C C . GLY A 1 145 ? -10.409 20.260 25.472 1.00 85.81 145 GLY A C 1
ATOM 1128 O O . GLY A 1 145 ? -10.630 21.468 25.547 1.00 85.81 145 GLY A O 1
ATOM 1129 N N . VAL A 1 146 ? -9.818 19.598 26.466 1.00 84.44 146 VAL A N 1
ATOM 1130 C CA . VAL A 1 146 ? -9.256 20.225 27.671 1.00 84.44 146 VAL A CA 1
ATOM 1131 C C . VAL A 1 146 ? -7.913 19.582 28.017 1.00 84.44 146 VAL A C 1
ATOM 1133 O O . VAL A 1 146 ? -7.586 18.500 27.543 1.00 84.44 146 VAL A O 1
ATOM 1136 N N . VAL A 1 147 ? -7.090 20.243 28.829 1.00 88.50 147 VAL A N 1
ATOM 1137 C CA . VAL A 1 147 ? -5.849 19.633 29.333 1.00 88.50 147 VAL A CA 1
ATOM 1138 C C . VAL A 1 147 ? -6.209 18.558 30.356 1.00 88.50 147 VAL A C 1
ATOM 1140 O O . VAL A 1 147 ? -6.959 18.828 31.295 1.00 88.50 147 VAL A O 1
ATOM 1143 N N . GLY A 1 148 ? -5.665 17.350 30.211 1.00 88.44 148 GLY A N 1
ATOM 1144 C CA . GLY A 1 148 ? -5.979 16.259 31.129 1.00 88.44 148 GLY A CA 1
ATOM 1145 C C . GLY A 1 148 ? -5.458 14.893 30.702 1.00 88.44 148 GLY A C 1
ATOM 1146 O O . GLY A 1 148 ? -4.763 14.743 29.703 1.00 88.44 148 GLY A O 1
ATOM 1147 N N . GLU A 1 149 ? -5.795 13.882 31.496 1.00 90.69 149 GLU A N 1
ATOM 1148 C CA . GLU A 1 149 ? -5.522 12.477 31.196 1.00 90.69 149 GLU A CA 1
ATOM 1149 C C . GLU A 1 149 ? -6.734 11.873 30.479 1.00 90.69 149 GLU A C 1
ATOM 1151 O O . GLU A 1 149 ? -7.811 11.763 31.075 1.00 90.69 149 GLU A O 1
ATOM 1156 N N . TYR A 1 150 ? -6.561 11.465 29.221 1.00 91.62 150 TYR A N 1
ATOM 1157 C CA . TYR A 1 150 ? -7.640 10.935 28.387 1.00 91.62 150 TYR A CA 1
ATOM 1158 C C . TYR A 1 150 ? -7.619 9.405 28.302 1.00 91.62 150 TYR A C 1
ATOM 1160 O O . TYR A 1 150 ? -6.537 8.849 28.139 1.00 91.62 150 TYR A O 1
ATOM 1168 N N . PRO A 1 151 ? -8.787 8.735 28.406 1.00 92.75 151 PRO A N 1
ATOM 1169 C CA . PRO A 1 151 ? -8.913 7.275 28.480 1.00 92.75 151 PRO A CA 1
ATOM 1170 C C . PRO A 1 151 ? -8.742 6.584 27.112 1.00 92.75 151 PRO A C 1
ATOM 1172 O O . PRO A 1 151 ? -9.720 6.164 26.494 1.00 92.75 151 PRO A O 1
ATOM 1175 N N . ASP A 1 152 ? -7.509 6.502 26.627 1.00 91.25 152 ASP A N 1
ATOM 1176 C CA . ASP A 1 152 ? -7.084 5.814 25.401 1.00 91.25 152 ASP A CA 1
ATOM 1177 C C . ASP A 1 152 ? -5.576 5.540 25.562 1.00 91.25 152 ASP A C 1
ATOM 1179 O O . ASP A 1 152 ? -4.839 6.504 25.791 1.00 91.25 152 ASP A O 1
ATOM 1183 N N . PRO A 1 153 ? -5.085 4.281 25.540 1.00 94.31 153 PRO A N 1
ATOM 1184 C CA . PRO A 1 153 ? -5.653 3.104 24.866 1.00 94.31 153 PRO A CA 1
ATOM 1185 C C . PRO A 1 153 ? -6.467 2.114 25.719 1.00 94.31 153 PRO A C 1
ATOM 1187 O O . PRO A 1 153 ? -6.470 2.138 26.949 1.00 94.31 153 PRO A O 1
ATOM 1190 N N . LEU A 1 154 ? -7.106 1.160 25.025 1.00 94.94 154 LEU A N 1
ATOM 1191 C CA . LEU A 1 154 ? -7.660 -0.073 25.598 1.00 94.94 154 LEU A CA 1
ATOM 1192 C C . LEU A 1 154 ? -6.593 -1.182 25.630 1.00 94.94 154 LEU A C 1
ATOM 1194 O O . LEU A 1 154 ? -6.208 -1.714 24.587 1.00 94.94 154 LEU A O 1
ATOM 1198 N N . VAL A 1 155 ? -6.145 -1.566 26.825 1.00 96.44 155 VAL A N 1
ATOM 1199 C CA . VAL A 1 155 ? -5.130 -2.608 27.049 1.00 96.44 155 VAL A CA 1
ATOM 1200 C C . VAL A 1 155 ? -5.814 -3.934 27.419 1.00 96.44 155 VAL A C 1
ATOM 1202 O O . VAL A 1 155 ? -6.418 -4.022 28.487 1.00 96.44 155 VAL A O 1
ATOM 1205 N N . PRO A 1 156 ? -5.753 -4.988 26.586 1.00 94.75 156 PRO A N 1
ATOM 1206 C CA . PRO A 1 156 ? -6.488 -6.228 26.847 1.00 94.75 156 PRO A CA 1
ATOM 1207 C C . PRO A 1 156 ? -5.987 -6.964 28.097 1.00 94.75 156 PRO A C 1
ATOM 1209 O O . PRO A 1 156 ? -4.807 -7.289 28.193 1.00 94.75 156 PRO A O 1
ATOM 1212 N N . LEU A 1 157 ? -6.899 -7.278 29.020 1.00 96.88 157 LEU A N 1
ATOM 1213 C CA . LEU A 1 157 ? -6.675 -8.205 30.140 1.00 96.88 157 LEU A CA 1
ATOM 1214 C C . LEU A 1 157 ? -7.178 -9.613 29.800 1.00 96.88 157 LEU A C 1
ATOM 1216 O O . LEU A 1 157 ? -6.603 -10.610 30.221 1.00 96.88 157 LEU A O 1
ATOM 1220 N N . PHE A 1 158 ? -8.250 -9.681 29.015 1.00 95.44 158 PHE A N 1
ATOM 1221 C CA . PHE A 1 158 ? -8.798 -10.901 28.443 1.00 95.44 158 PHE A CA 1
ATOM 1222 C C . PHE A 1 158 ? -9.318 -10.599 27.038 1.00 95.44 158 PHE A C 1
ATOM 1224 O O . PHE A 1 158 ? -9.971 -9.577 26.817 1.00 95.44 158 PHE A O 1
ATOM 1231 N N . ARG A 1 159 ? -9.071 -11.505 26.091 1.00 91.44 159 ARG A N 1
ATOM 1232 C CA . ARG A 1 159 ? -9.614 -11.423 24.734 1.00 91.44 159 ARG A CA 1
ATOM 1233 C C . ARG A 1 159 ? -9.916 -12.825 24.228 1.00 91.44 159 ARG A C 1
ATOM 1235 O O . ARG A 1 159 ? -9.026 -13.670 24.194 1.00 91.44 159 ARG A O 1
ATOM 1242 N N . ARG A 1 160 ? -11.163 -13.058 23.816 1.00 89.75 160 ARG A N 1
ATOM 1243 C CA . ARG A 1 160 ? -11.576 -14.329 23.221 1.00 89.75 160 ARG A CA 1
ATOM 1244 C C . ARG A 1 160 ? -10.881 -14.521 21.877 1.00 89.75 160 ARG A C 1
ATOM 1246 O O . ARG A 1 160 ? -10.928 -13.635 21.017 1.00 89.75 160 ARG A O 1
ATOM 1253 N N . ASP A 1 161 ? -10.308 -15.702 21.680 1.00 85.88 161 ASP A N 1
ATOM 1254 C CA . ASP A 1 161 ? -9.871 -16.150 20.364 1.00 85.88 161 ASP A CA 1
ATOM 1255 C C . ASP A 1 161 ? -11.113 -16.453 19.509 1.00 85.88 161 ASP A C 1
ATOM 1257 O O . ASP A 1 161 ? -11.874 -17.388 19.770 1.00 85.88 161 ASP A O 1
ATOM 1261 N N . ARG A 1 162 ? -11.369 -15.598 18.513 1.00 84.38 162 ARG A N 1
ATOM 1262 C CA . ARG A 1 162 ? -12.527 -15.742 17.622 1.00 84.38 162 ARG A CA 1
ATOM 1263 C C . ARG A 1 162 ? -12.319 -16.831 16.562 1.00 84.38 162 ARG A C 1
ATOM 1265 O O . ARG A 1 162 ? -13.307 -17.239 15.963 1.00 84.38 162 ARG A O 1
ATOM 1272 N N . GLU A 1 163 ? -11.089 -17.289 16.335 1.00 70.50 163 GLU A N 1
ATOM 1273 C CA . GLU A 1 163 ? -10.744 -18.282 15.308 1.00 70.50 163 GLU A CA 1
ATOM 1274 C C . GLU A 1 163 ? -10.801 -19.708 15.850 1.00 70.50 163 GLU A C 1
ATOM 1276 O O . GLU A 1 163 ? -11.300 -20.602 15.170 1.00 70.50 163 GLU A O 1
ATOM 1281 N N . ARG A 1 164 ? -10.373 -19.922 17.099 1.00 67.62 164 ARG A N 1
ATOM 1282 C CA . ARG A 1 164 ? -10.422 -21.250 17.738 1.00 67.62 164 ARG A CA 1
ATOM 1283 C C . ARG A 1 164 ? -11.826 -21.714 18.128 1.00 67.62 164 ARG A C 1
ATOM 1285 O O . ARG A 1 164 ? -12.031 -22.903 18.341 1.00 67.62 164 ARG A O 1
ATOM 1292 N N . GLY A 1 165 ? -12.796 -20.801 18.219 1.00 58.69 165 GLY A N 1
ATOM 1293 C CA . GLY A 1 165 ? -14.196 -21.135 18.516 1.00 58.69 165 GLY A CA 1
ATOM 1294 C C . GLY A 1 165 ? -14.434 -21.732 19.911 1.00 58.69 165 GLY A C 1
ATOM 1295 O O . GLY A 1 165 ? -15.499 -22.294 20.159 1.00 58.69 165 GLY A O 1
ATOM 1296 N N . GLU A 1 166 ? -13.463 -21.628 20.819 1.00 57.38 166 GLU A N 1
ATOM 1297 C CA . GLU A 1 166 ? -13.531 -22.253 22.137 1.00 57.38 166 GLU A CA 1
ATOM 1298 C C . GLU A 1 166 ? -14.536 -21.535 23.051 1.00 57.38 166 GLU A C 1
ATOM 1300 O O . GLU A 1 166 ? -14.566 -20.304 23.166 1.00 57.38 166 GLU A O 1
ATOM 1305 N N . ALA A 1 167 ? -15.366 -22.329 23.730 1.00 59.94 167 ALA A N 1
ATOM 1306 C CA . ALA A 1 167 ? -16.207 -21.849 24.812 1.00 59.94 167 ALA A CA 1
ATOM 1307 C C . ALA A 1 167 ? -15.317 -21.522 26.017 1.00 59.94 167 ALA A C 1
ATOM 1309 O O . ALA A 1 167 ? -14.722 -22.412 26.621 1.00 59.94 167 ALA A O 1
ATOM 1310 N N . VAL A 1 168 ? -15.227 -20.242 26.376 1.00 66.44 168 VAL A N 1
ATOM 1311 C CA . VAL A 1 168 ? -14.497 -19.823 27.576 1.00 66.44 168 VAL A CA 1
ATOM 1312 C C . VAL A 1 168 ? -15.399 -20.066 28.783 1.00 66.44 168 VAL A C 1
ATOM 1314 O O . VAL A 1 168 ? -16.396 -19.368 28.965 1.00 66.44 168 VAL A O 1
ATOM 1317 N N . ALA A 1 169 ? -15.075 -21.097 29.566 1.00 63.56 169 ALA A N 1
ATOM 1318 C CA . ALA A 1 169 ? -15.880 -21.522 30.710 1.00 63.56 169 ALA A CA 1
ATOM 1319 C C . ALA A 1 169 ? -15.889 -20.484 31.846 1.00 63.56 169 ALA A C 1
ATOM 1321 O O . ALA A 1 169 ? -16.923 -20.291 32.479 1.00 63.56 169 ALA A O 1
ATOM 1322 N N . GLU A 1 170 ? -14.767 -19.791 32.070 1.00 78.94 170 GLU A N 1
ATOM 1323 C CA . GLU A 1 170 ? -14.616 -18.767 33.108 1.00 78.94 170 GLU A CA 1
ATOM 1324 C C . GLU A 1 170 ? -13.673 -17.654 32.634 1.00 78.94 170 GLU A C 1
ATOM 1326 O O . GLU A 1 170 ? -12.637 -17.922 32.023 1.00 78.94 170 GLU A O 1
ATOM 1331 N N . VAL A 1 171 ? -14.026 -16.396 32.918 1.00 93.62 171 VAL A N 1
ATOM 1332 C CA . VAL A 1 171 ? -13.180 -15.226 32.644 1.00 93.62 171 VAL A CA 1
ATOM 1333 C C . VAL A 1 171 ? -12.803 -14.584 33.973 1.00 93.62 171 VAL A C 1
ATOM 1335 O O . VAL A 1 171 ? -13.658 -14.011 34.648 1.00 93.62 171 VAL A O 1
ATOM 1338 N N . GLU A 1 172 ? -11.526 -14.656 34.341 1.00 95.88 172 GLU A N 1
ATOM 1339 C CA . GLU A 1 172 ? -10.962 -13.949 35.495 1.00 95.88 172 GLU A CA 1
ATOM 1340 C C . GLU A 1 172 ? -9.927 -12.929 35.014 1.00 95.88 172 GLU A C 1
ATOM 1342 O O . GLU A 1 172 ? -9.082 -13.233 34.172 1.00 95.88 172 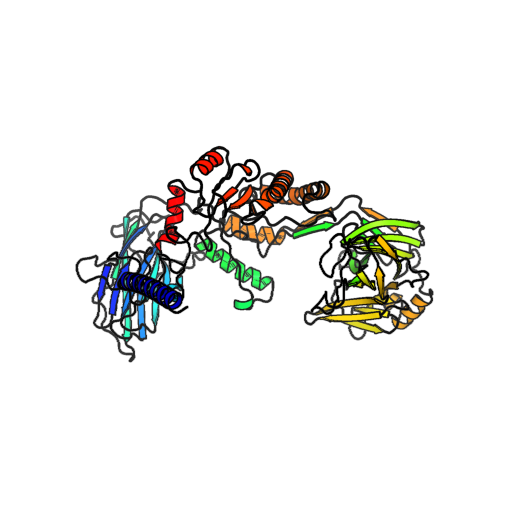GLU A O 1
ATOM 1347 N N . VAL A 1 173 ? -10.001 -11.706 35.536 1.00 97.38 173 VAL A N 1
ATOM 1348 C CA . VAL A 1 173 ? -9.050 -10.632 35.230 1.00 97.38 173 VAL A CA 1
ATOM 1349 C C . VAL A 1 173 ? -8.489 -10.030 36.507 1.00 97.38 173 VAL A C 1
ATOM 1351 O O . VAL A 1 173 ? -9.180 -9.916 37.522 1.00 97.38 173 VAL A O 1
ATOM 1354 N N . GLN A 1 174 ? -7.233 -9.602 36.437 1.00 97.19 174 GLN A N 1
ATOM 1355 C CA . GLN A 1 174 ? -6.523 -8.963 37.536 1.00 97.19 174 GLN A CA 1
ATOM 1356 C C . GLN A 1 174 ? -6.146 -7.531 37.168 1.00 97.19 174 GLN A C 1
ATOM 1358 O O . GLN A 1 174 ? -5.677 -7.260 36.065 1.00 97.19 174 GLN A O 1
ATOM 1363 N N . ILE A 1 175 ? -6.325 -6.628 38.127 1.00 96.62 175 ILE A N 1
ATOM 1364 C CA . ILE A 1 175 ? -5.965 -5.215 38.033 1.00 96.62 175 ILE A CA 1
ATOM 1365 C C . ILE A 1 175 ? -5.057 -4.905 39.212 1.00 96.62 175 ILE A C 1
ATOM 1367 O O . ILE A 1 175 ? -5.328 -5.332 40.336 1.00 96.62 175 ILE A O 1
ATOM 1371 N N . GLU A 1 176 ? -3.991 -4.154 38.971 1.00 96.19 176 GLU A N 1
ATOM 1372 C CA . GLU A 1 176 ? -2.996 -3.835 39.990 1.00 96.19 176 GLU A CA 1
ATOM 1373 C C . GLU A 1 176 ? -2.798 -2.328 40.140 1.00 96.19 176 GLU A C 1
ATOM 1375 O O . GLU A 1 176 ? -3.111 -1.549 39.241 1.00 96.19 176 GLU A O 1
ATOM 1380 N N . ASN A 1 177 ? -2.258 -1.927 41.292 1.00 95.38 177 ASN A N 1
ATOM 1381 C CA . ASN A 1 177 ? -1.800 -0.563 41.572 1.00 95.38 177 ASN A CA 1
ATOM 1382 C C . ASN A 1 177 ? -2.881 0.526 41.411 1.00 95.38 177 ASN A C 1
ATOM 1384 O O . ASN A 1 177 ? -2.622 1.597 40.855 1.00 95.38 177 ASN A O 1
ATOM 1388 N N . LEU A 1 178 ? -4.092 0.288 41.927 1.00 96.38 178 LEU A N 1
ATOM 1389 C CA . LEU A 1 178 ? -5.172 1.269 41.853 1.00 96.38 178 LEU A CA 1
ATOM 1390 C C . LEU A 1 178 ? -4.992 2.355 42.923 1.00 96.38 178 LEU A C 1
ATOM 1392 O O . LEU A 1 178 ? -4.885 2.081 44.123 1.00 96.38 178 LEU A O 1
ATOM 1396 N N . GLN A 1 179 ? -4.992 3.609 42.479 1.00 95.25 179 GLN A N 1
ATOM 1397 C CA . GLN A 1 179 ? -4.748 4.770 43.330 1.00 95.25 179 GLN A CA 1
ATOM 1398 C C . GLN A 1 179 ? -6.045 5.328 43.939 1.00 95.25 179 GLN A C 1
ATOM 1400 O O . GLN A 1 179 ? -7.088 5.341 43.279 1.00 95.25 179 GLN A O 1
ATOM 1405 N N . PRO A 1 180 ? -5.997 5.850 45.178 1.00 94.94 180 PRO A N 1
ATOM 1406 C CA . PRO A 1 180 ? -7.164 6.404 45.845 1.00 94.94 180 PRO A CA 1
ATOM 1407 C C . PRO A 1 180 ? -7.691 7.623 45.088 1.00 94.94 180 PRO A C 1
ATOM 1409 O O . PRO A 1 180 ? -6.930 8.491 44.660 1.00 94.94 180 PRO A O 1
ATOM 1412 N N . ARG A 1 181 ? -9.019 7.707 44.982 1.00 91.12 181 ARG A N 1
ATOM 1413 C CA . ARG A 1 181 ? -9.784 8.773 44.317 1.00 91.12 181 ARG A CA 1
ATOM 1414 C C . ARG A 1 181 ? -9.490 8.921 42.823 1.00 91.12 181 ARG A C 1
ATOM 1416 O O . ARG A 1 181 ? -9.779 9.973 42.259 1.00 91.12 181 ARG A O 1
ATOM 1423 N N . ARG A 1 182 ? -8.944 7.883 42.182 1.00 93.81 182 ARG A N 1
ATOM 1424 C CA . ARG A 1 182 ? -8.735 7.844 40.733 1.00 93.81 182 ARG A CA 1
ATOM 1425 C C . ARG A 1 182 ? -9.559 6.729 40.109 1.00 93.81 182 ARG A C 1
ATOM 1427 O O . ARG A 1 182 ? -9.403 5.570 40.476 1.00 93.81 182 ARG A O 1
ATOM 1434 N N . ASN A 1 183 ? -10.425 7.073 39.165 1.00 94.00 183 ASN A N 1
ATOM 1435 C CA . ASN A 1 183 ? -11.188 6.093 38.404 1.00 94.00 183 ASN A CA 1
ATOM 1436 C C . ASN A 1 183 ? -10.241 5.178 37.615 1.00 94.00 183 ASN A C 1
ATOM 1438 O O . ASN A 1 183 ? -9.244 5.626 37.038 1.00 94.00 183 ASN A O 1
ATOM 1442 N N . GLN A 1 184 ? -10.579 3.895 37.592 1.00 96.50 184 GLN A N 1
ATOM 1443 C CA . GLN A 1 184 ? -9.981 2.884 36.736 1.00 96.50 184 GLN A CA 1
ATOM 1444 C C . GLN A 1 184 ? -11.116 2.135 36.030 1.00 96.50 184 GLN A C 1
ATOM 1446 O O . GLN A 1 184 ? -11.724 1.243 36.627 1.00 96.50 184 GLN A O 1
ATOM 1451 N N . PRO A 1 185 ? -11.452 2.517 34.791 1.00 96.31 185 PRO A N 1
ATOM 1452 C CA . PRO A 1 185 ? -12.442 1.811 33.997 1.00 96.31 185 PRO A CA 1
ATOM 1453 C C . PRO A 1 185 ? -11.885 0.497 33.447 1.00 96.31 185 PRO A C 1
ATOM 1455 O O . PRO A 1 185 ? -10.698 0.385 33.114 1.00 96.31 185 PRO A O 1
ATOM 1458 N N . LEU A 1 186 ? -12.781 -0.473 33.317 1.00 98.12 186 LEU A N 1
ATOM 1459 C CA . LEU A 1 186 ? -12.642 -1.642 32.465 1.00 98.12 186 LEU A CA 1
ATOM 1460 C C . LEU A 1 186 ? -13.656 -1.540 31.338 1.00 98.12 186 LEU A C 1
ATOM 1462 O O . LEU A 1 186 ? -14.850 -1.383 31.595 1.00 98.12 186 LEU A O 1
ATOM 1466 N N . TRP A 1 187 ? -13.186 -1.682 30.109 1.00 97.94 187 TRP A N 1
ATOM 1467 C CA . TRP A 1 187 ? -14.025 -1.822 28.932 1.00 97.94 187 TRP A CA 1
ATOM 1468 C C . TRP A 1 187 ? -14.365 -3.298 28.735 1.00 97.94 187 TRP A C 1
ATOM 1470 O O . TRP A 1 187 ? -13.476 -4.111 28.474 1.00 97.94 187 TRP A O 1
ATOM 1480 N N . ILE A 1 188 ? -15.637 -3.658 28.896 1.00 98.19 188 ILE A N 1
ATOM 1481 C CA . ILE A 1 188 ? -16.110 -5.045 28.849 1.00 98.19 188 ILE A CA 1
ATOM 1482 C C . ILE A 1 188 ? -17.038 -5.202 27.649 1.00 98.19 188 ILE A C 1
ATOM 1484 O O . ILE A 1 188 ? -18.048 -4.510 27.562 1.00 98.19 188 ILE A O 1
ATOM 1488 N N . THR A 1 189 ? -16.717 -6.131 26.750 1.00 97.50 189 THR A N 1
ATOM 1489 C CA . THR A 1 189 ? -17.478 -6.391 25.520 1.00 97.50 189 THR A CA 1
ATOM 1490 C C . THR A 1 189 ? -18.172 -7.746 25.589 1.00 97.50 189 THR A C 1
ATOM 1492 O O . THR A 1 189 ? -17.528 -8.774 25.823 1.00 97.50 189 THR A O 1
ATOM 1495 N N . VAL A 1 190 ? -19.477 -7.760 25.317 1.00 97.00 190 VAL A N 1
ATOM 1496 C CA . VAL A 1 190 ? -20.275 -8.980 25.138 1.00 97.00 190 VAL A CA 1
ATOM 1497 C C . VAL A 1 190 ? -20.481 -9.236 23.649 1.00 97.00 190 VAL A C 1
ATOM 1499 O O . VAL A 1 190 ? -20.752 -8.309 22.896 1.00 97.00 190 VAL A O 1
ATOM 1502 N N . TYR A 1 191 ? -20.373 -10.490 23.216 1.00 95.62 191 TYR A N 1
ATOM 1503 C CA . TYR A 1 191 ? -20.775 -10.924 21.878 1.00 95.62 191 TYR A CA 1
ATOM 1504 C C . TYR A 1 191 ? -22.030 -11.783 21.967 1.00 95.62 191 TYR A C 1
ATOM 1506 O O . TYR A 1 191 ? -22.113 -12.680 22.813 1.00 95.62 191 TYR A O 1
ATOM 1514 N N . VAL A 1 192 ? -22.973 -11.561 21.054 1.00 96.19 192 VAL A N 1
ATOM 1515 C CA . VAL A 1 192 ? -24.168 -12.398 20.910 1.00 96.19 192 VAL A CA 1
ATOM 1516 C C . VAL A 1 192 ? -24.017 -13.287 19.676 1.00 96.19 192 VAL A C 1
ATOM 1518 O O . VAL A 1 192 ? -24.196 -12.805 18.561 1.00 96.19 192 VAL A O 1
ATOM 1521 N N . PRO A 1 193 ? -23.715 -14.591 19.814 1.00 93.62 193 PRO A N 1
ATOM 1522 C CA . PRO A 1 193 ? -23.685 -15.496 18.668 1.00 93.62 193 PRO A CA 1
ATOM 1523 C C . PRO A 1 193 ? -25.012 -15.537 17.890 1.00 93.62 193 PRO A C 1
ATOM 1525 O O . PRO A 1 193 ? -26.095 -15.400 18.458 1.00 93.62 193 PRO A O 1
ATOM 1528 N N . LYS A 1 194 ? -24.941 -15.803 16.579 1.00 93.19 194 LYS A N 1
ATOM 1529 C CA . LYS A 1 194 ? -26.109 -15.837 15.670 1.00 93.19 194 LYS A CA 1
ATOM 1530 C C . LYS A 1 194 ? -27.253 -16.747 16.121 1.00 93.19 194 LYS A C 1
ATOM 1532 O O . LYS A 1 194 ? -28.412 -16.448 15.849 1.00 93.19 194 LYS A O 1
ATOM 1537 N N . GLY A 1 195 ? -26.918 -17.866 16.762 1.00 91.31 195 GLY A N 1
ATOM 1538 C CA . GLY A 1 195 ? -27.881 -18.876 17.200 1.00 91.31 195 GLY A CA 1
ATOM 1539 C C . GLY A 1 195 ? -28.585 -18.556 18.519 1.00 91.31 195 GLY A C 1
ATOM 1540 O O . GLY A 1 195 ? -29.492 -19.292 18.889 1.00 91.31 195 GLY A O 1
ATOM 1541 N N . VAL A 1 196 ? -28.192 -17.494 19.234 1.00 93.31 196 VAL A N 1
ATOM 1542 C CA . VAL A 1 196 ? -28.769 -17.159 20.544 1.00 93.31 196 VAL A CA 1
ATOM 1543 C C . VAL A 1 196 ? -30.248 -16.761 20.392 1.00 93.31 196 VAL A C 1
ATOM 1545 O O . VAL A 1 196 ? -30.563 -15.828 19.640 1.00 93.31 196 VAL A O 1
ATOM 1548 N N . PRO A 1 197 ? -31.186 -17.443 21.081 1.00 94.81 197 PRO A N 1
ATOM 1549 C CA . PRO A 1 197 ? -32.593 -17.056 21.097 1.00 94.81 197 PRO A CA 1
ATOM 1550 C C . PRO A 1 197 ? -32.814 -15.609 21.557 1.00 94.81 197 PRO A C 1
ATOM 1552 O O . PRO A 1 197 ? -32.039 -15.043 22.320 1.00 94.81 197 PRO A O 1
ATOM 1555 N N . LYS A 1 198 ? -33.905 -14.991 21.090 1.00 95.69 198 LYS A N 1
ATOM 1556 C CA . LYS A 1 198 ? -34.307 -13.676 21.613 1.00 95.69 198 LYS A CA 1
ATOM 1557 C C . LYS A 1 198 ? -34.716 -13.830 23.078 1.00 95.69 198 LYS A C 1
ATOM 1559 O O . LYS A 1 198 ? -35.335 -14.836 23.422 1.00 95.69 198 LYS A O 1
ATOM 1564 N N . GLY A 1 199 ? -34.452 -12.830 23.906 1.00 95.62 199 GLY A N 1
ATOM 1565 C CA . GLY A 1 199 ? -34.846 -12.872 25.312 1.00 95.62 199 GLY A CA 1
ATOM 1566 C C . GLY A 1 199 ? -33.889 -12.120 26.219 1.00 95.62 199 GLY A C 1
ATOM 1567 O O . GLY A 1 199 ? -33.013 -11.396 25.753 1.00 95.62 199 GLY A O 1
ATOM 1568 N N . VAL A 1 200 ? -34.078 -12.288 27.523 1.00 97.00 200 VAL A N 1
ATOM 1569 C CA . VAL A 1 200 ? -33.230 -11.678 28.550 1.00 97.00 200 VAL A CA 1
ATOM 1570 C C . VAL A 1 200 ? -32.245 -12.718 29.066 1.00 97.00 200 VAL A C 1
ATOM 1572 O O . VAL A 1 200 ? -32.637 -13.820 29.445 1.00 97.00 200 VAL A O 1
ATOM 1575 N N . TYR A 1 201 ? -30.971 -12.349 29.110 1.00 96.69 201 TYR A N 1
ATOM 1576 C CA . TYR A 1 201 ? -29.881 -13.153 29.646 1.00 96.69 201 TYR A CA 1
ATOM 1577 C C . TYR A 1 201 ? -29.242 -12.424 30.820 1.00 96.69 201 TYR A C 1
ATOM 1579 O O . TYR A 1 201 ? -29.114 -11.200 30.817 1.00 96.69 201 TYR A O 1
ATOM 1587 N N . ARG A 1 202 ? -28.842 -13.179 31.838 1.00 96.50 202 ARG A N 1
ATOM 1588 C CA . ARG A 1 202 ? -28.248 -12.661 33.067 1.00 96.50 202 ARG A CA 1
ATOM 1589 C C . ARG A 1 202 ? -26.890 -13.284 33.316 1.00 96.50 202 ARG A C 1
ATOM 1591 O O . ARG A 1 202 ? -26.697 -14.477 33.099 1.00 96.50 202 ARG A O 1
ATOM 1598 N N . SER A 1 203 ? -25.980 -12.467 33.809 1.00 95.94 203 SER A N 1
ATOM 1599 C CA . SER A 1 203 ? -24.673 -12.860 34.319 1.00 95.94 203 SER A CA 1
ATOM 1600 C C . SER A 1 203 ? -24.370 -12.040 35.583 1.00 95.94 203 SER A C 1
ATOM 1602 O O . SER A 1 203 ? -25.171 -11.200 36.008 1.00 95.94 203 SER A O 1
ATOM 1604 N N . SER A 1 204 ? -23.227 -12.288 36.210 1.00 95.88 204 SER A N 1
ATOM 1605 C CA . SER A 1 204 ? -22.712 -11.465 37.289 1.00 95.88 204 SER A CA 1
ATOM 1606 C C . SER A 1 204 ? -21.198 -11.317 37.235 1.00 95.88 204 SER A C 1
ATOM 1608 O O . SER A 1 204 ? -20.495 -12.212 36.770 1.00 95.88 204 SER A O 1
ATOM 1610 N N . ILE A 1 205 ? -20.704 -10.206 37.776 1.00 96.75 205 ILE A N 1
ATOM 1611 C CA . ILE A 1 205 ? -19.277 -9.939 37.965 1.00 96.75 205 ILE A CA 1
ATOM 1612 C C . ILE A 1 205 ? -18.985 -9.981 39.465 1.00 96.75 205 ILE A C 1
ATOM 1614 O O . ILE A 1 205 ? -19.502 -9.165 40.231 1.00 96.75 205 ILE A O 1
ATOM 1618 N N . ALA A 1 206 ? -18.178 -10.943 39.895 1.00 95.81 206 ALA A N 1
ATOM 1619 C CA . ALA A 1 206 ? -17.779 -11.113 41.284 1.00 95.81 206 ALA A CA 1
ATOM 1620 C C . ALA A 1 206 ? -16.398 -10.497 41.530 1.00 95.81 206 ALA A C 1
ATOM 1622 O O . ALA A 1 206 ? -15.473 -10.704 40.747 1.00 95.81 206 ALA A O 1
ATOM 1623 N N . VAL A 1 207 ? -16.238 -9.785 42.649 1.00 96.12 207 VAL A N 1
ATOM 1624 C CA . VAL A 1 207 ? -14.909 -9.467 43.191 1.00 96.12 207 VAL A CA 1
ATOM 1625 C C . VAL A 1 207 ? -14.450 -10.686 43.981 1.00 96.12 207 VAL A C 1
ATOM 1627 O O . VAL A 1 207 ? -14.959 -10.930 45.073 1.00 96.12 207 VAL A O 1
ATOM 1630 N N . VAL A 1 208 ? -13.531 -11.468 43.415 1.00 95.75 208 VAL A N 1
ATOM 1631 C CA . VAL A 1 208 ? -13.042 -12.708 44.047 1.00 95.75 208 VAL A CA 1
ATOM 1632 C C . VAL A 1 208 ? -11.877 -12.452 45.001 1.00 95.75 208 VAL A C 1
ATOM 1634 O O . VAL A 1 208 ? -11.682 -13.204 45.950 1.00 95.75 208 VAL A O 1
ATOM 1637 N N . GLU A 1 209 ? -11.126 -11.369 44.790 1.00 96.25 209 GLU A N 1
ATOM 1638 C CA . GLU A 1 209 ? -10.073 -10.919 45.699 1.00 96.25 209 GLU A CA 1
ATOM 1639 C C . GLU A 1 209 ? -9.886 -9.401 45.597 1.00 96.25 209 GLU A C 1
ATOM 1641 O O . GLU A 1 209 ? -9.883 -8.833 44.505 1.00 96.25 209 GLU A O 1
ATOM 1646 N N . ALA A 1 210 ? -9.663 -8.748 46.736 1.00 96.50 210 ALA A N 1
ATOM 1647 C CA . ALA A 1 210 ? -9.214 -7.364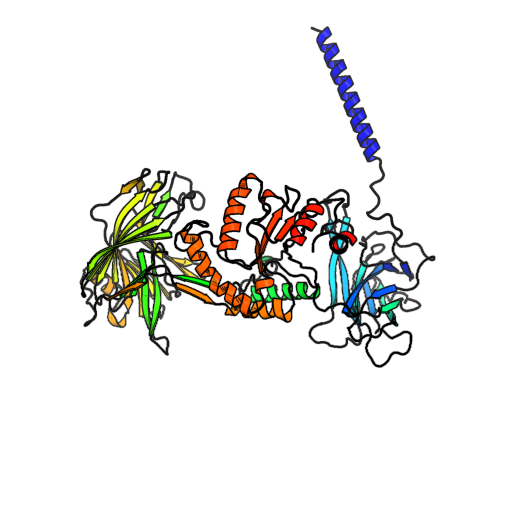 46.814 1.00 96.50 210 ALA A CA 1
ATOM 1648 C C . ALA A 1 210 ? -8.146 -7.243 47.909 1.00 96.50 210 ALA A C 1
ATOM 1650 O O . ALA A 1 210 ? -8.343 -7.726 49.025 1.00 96.50 210 ALA A O 1
ATOM 1651 N N . VAL A 1 211 ? -7.017 -6.609 47.592 1.00 97.12 211 VAL A N 1
ATOM 1652 C CA . VAL A 1 211 ? -5.859 -6.482 48.488 1.00 97.12 211 VAL A CA 1
ATOM 1653 C C . VAL A 1 211 ? -5.456 -5.016 48.602 1.00 97.12 211 VAL A C 1
ATOM 1655 O O . VAL A 1 211 ? -5.249 -4.341 47.588 1.00 97.12 211 VAL A O 1
ATOM 1658 N N . ASP A 1 212 ? -5.325 -4.523 49.832 1.00 95.88 212 ASP A N 1
ATOM 1659 C CA . ASP A 1 212 ? -4.873 -3.159 50.106 1.00 95.88 212 ASP A CA 1
ATOM 1660 C C . ASP A 1 212 ? -3.368 -2.978 49.817 1.00 95.88 212 ASP A C 1
ATOM 1662 O O . ASP A 1 212 ? -2.641 -3.922 49.493 1.00 95.88 212 ASP A O 1
ATOM 1666 N N . ALA A 1 213 ? -2.869 -1.747 49.932 1.00 93.75 213 ALA A N 1
ATOM 1667 C CA . ALA A 1 213 ? -1.449 -1.451 49.720 1.00 93.75 213 ALA A CA 1
ATOM 1668 C C . ALA A 1 213 ? -0.487 -2.221 50.653 1.00 93.75 213 ALA A C 1
ATOM 1670 O O . ALA A 1 213 ? 0.672 -2.420 50.292 1.00 93.75 213 ALA A O 1
ATOM 1671 N N . ASN A 1 214 ? -0.956 -2.684 51.816 1.00 94.50 214 ASN A N 1
ATOM 1672 C CA . ASN A 1 214 ? -0.167 -3.415 52.809 1.00 94.50 214 ASN A CA 1
ATOM 1673 C C . ASN A 1 214 ? -0.249 -4.941 52.637 1.00 94.50 214 ASN A C 1
ATOM 1675 O O . ASN A 1 214 ? 0.303 -5.677 53.454 1.00 94.50 214 ASN A O 1
ATOM 1679 N N . GLY A 1 215 ? -0.937 -5.434 51.603 1.00 93.62 215 GLY A N 1
ATOM 1680 C CA . GLY A 1 215 ? -1.114 -6.868 51.382 1.00 93.62 215 GLY A CA 1
ATOM 1681 C C . GLY A 1 215 ? -2.248 -7.494 52.197 1.00 93.62 215 GLY A C 1
ATOM 1682 O O . GLY A 1 215 ? -2.328 -8.719 52.258 1.00 93.62 215 GLY A O 1
ATOM 1683 N N . ARG A 1 216 ? -3.114 -6.695 52.832 1.00 95.38 216 ARG A N 1
ATOM 1684 C CA . ARG A 1 216 ? -4.237 -7.198 53.634 1.00 95.38 216 ARG A CA 1
ATOM 1685 C C . ARG A 1 216 ? -5.491 -7.362 52.771 1.00 95.38 216 ARG A C 1
ATOM 1687 O O . ARG A 1 216 ? -5.749 -6.500 51.925 1.00 95.38 216 ARG A O 1
ATOM 1694 N N . PRO A 1 217 ? -6.289 -8.425 52.986 1.00 95.25 217 PRO A N 1
ATOM 1695 C CA . PRO A 1 217 ? -7.587 -8.564 52.341 1.00 95.25 217 PRO A CA 1
ATOM 1696 C C . PRO A 1 217 ? -8.496 -7.378 52.664 1.00 95.25 217 PRO A C 1
ATOM 1698 O O . PRO A 1 217 ? -8.590 -6.941 53.812 1.00 95.25 217 PRO A O 1
ATOM 1701 N N . VAL A 1 218 ? -9.168 -6.872 51.641 1.00 94.62 218 VAL A N 1
ATOM 1702 C CA . VAL A 1 218 ? -10.215 -5.858 51.756 1.00 94.62 218 VAL A CA 1
ATOM 1703 C C . VAL A 1 218 ? -11.562 -6.550 51.961 1.00 94.62 218 VAL A C 1
ATOM 1705 O O . VAL A 1 218 ? -11.772 -7.665 51.486 1.00 94.62 218 VAL A O 1
ATOM 1708 N N . GLU A 1 219 ? -12.478 -5.883 52.666 1.00 91.25 219 GLU A N 1
ATOM 1709 C CA . GLU A 1 219 ? -13.848 -6.363 52.865 1.00 91.25 219 GLU A CA 1
ATOM 1710 C C . GLU A 1 219 ? -14.515 -6.732 51.521 1.00 91.25 219 GLU A C 1
ATOM 1712 O O . GLU A 1 219 ? -14.480 -5.924 50.582 1.00 91.25 219 GLU A O 1
ATOM 1717 N N . PRO A 1 220 ? -15.106 -7.937 51.400 1.00 89.19 220 PRO A N 1
ATOM 1718 C CA . PRO A 1 220 ? -15.759 -8.361 50.171 1.00 89.19 220 PRO A CA 1
ATOM 1719 C C . PRO A 1 220 ? -17.049 -7.575 49.931 1.00 89.19 220 PRO A C 1
ATOM 1721 O O . PRO A 1 220 ? -17.684 -7.063 50.851 1.00 89.19 220 PRO A O 1
ATOM 1724 N N . LEU A 1 221 ? -17.481 -7.525 48.673 1.00 89.69 221 LEU A N 1
ATOM 1725 C CA . LEU A 1 221 ? -18.819 -7.034 48.360 1.00 89.69 221 LEU A CA 1
ATOM 1726 C C . LEU A 1 221 ? -19.884 -7.999 48.903 1.00 89.69 221 LEU A C 1
ATOM 1728 O O . LEU A 1 221 ? -19.682 -9.213 48.855 1.00 89.69 221 LEU A O 1
ATOM 1732 N N . PRO A 1 222 ? -21.050 -7.488 49.338 1.00 85.75 222 PRO A N 1
ATOM 1733 C CA . PRO A 1 222 ? -22.121 -8.327 49.875 1.00 85.75 222 PRO A CA 1
ATOM 1734 C C . PRO A 1 222 ? -22.762 -9.237 48.817 1.00 85.75 222 PRO A C 1
ATOM 1736 O O . PRO A 1 222 ? -23.348 -10.260 49.160 1.00 85.75 222 PRO A O 1
ATOM 1739 N N . ALA A 1 223 ? -22.680 -8.866 47.537 1.00 90.31 223 ALA A N 1
ATOM 1740 C CA . ALA A 1 223 ? -23.180 -9.655 46.420 1.00 90.31 223 ALA A CA 1
ATOM 1741 C C . ALA A 1 223 ? -22.393 -9.346 45.130 1.00 90.31 223 ALA A C 1
ATOM 1743 O O . ALA A 1 223 ? -21.865 -8.236 44.991 1.00 90.31 223 ALA A O 1
ATOM 1744 N N . PRO A 1 224 ? -22.341 -10.287 44.168 1.00 93.94 224 PRO A N 1
ATOM 1745 C CA . PRO A 1 224 ? -21.850 -10.021 42.819 1.00 93.94 224 PRO A CA 1
ATOM 1746 C C . PRO A 1 224 ? -22.659 -8.931 42.106 1.00 93.94 224 PRO A C 1
ATOM 1748 O O . PRO A 1 224 ? -23.854 -8.763 42.348 1.00 93.94 224 PRO A O 1
ATOM 1751 N N . ILE A 1 225 ? -22.016 -8.226 41.177 1.00 95.31 225 ILE A N 1
ATOM 1752 C CA . ILE A 1 225 ? -22.640 -7.183 40.358 1.00 95.31 225 ILE A CA 1
ATOM 1753 C C . ILE A 1 225 ? -23.510 -7.851 39.288 1.00 95.31 225 ILE A C 1
ATOM 1755 O O . ILE A 1 225 ? -22.960 -8.566 38.450 1.00 95.31 225 ILE A O 1
ATOM 1759 N N . PRO A 1 226 ? -24.833 -7.630 39.254 1.00 96.62 226 PRO A N 1
ATOM 1760 C CA . PRO A 1 226 ? -25.684 -8.233 38.235 1.00 96.62 226 PRO A CA 1
ATOM 1761 C C . PRO A 1 226 ? -25.528 -7.533 36.876 1.00 96.62 226 PRO A C 1
ATOM 1763 O O . PRO A 1 226 ? -25.508 -6.301 36.789 1.00 96.62 226 PRO A O 1
ATOM 1766 N N . VAL A 1 227 ? -25.480 -8.336 35.812 1.00 97.44 227 VAL A N 1
ATOM 1767 C CA . VAL A 1 227 ? -25.460 -7.902 34.408 1.00 97.44 227 VAL A CA 1
ATOM 1768 C C . VAL A 1 227 ? -26.666 -8.506 33.697 1.00 97.44 227 VAL A C 1
ATOM 1770 O O . VAL A 1 227 ? -26.878 -9.717 33.753 1.00 97.44 227 VAL A O 1
ATOM 1773 N N . GLU A 1 228 ? -27.457 -7.673 33.029 1.00 97.69 228 GLU A N 1
ATOM 1774 C CA . GLU A 1 228 ? -28.607 -8.079 32.223 1.00 97.69 228 GLU A CA 1
ATOM 1775 C C . GLU A 1 228 ? -28.404 -7.640 30.768 1.00 97.69 228 GLU A C 1
ATOM 1777 O O . GLU A 1 228 ? -28.083 -6.483 30.498 1.00 97.69 228 GLU A O 1
ATOM 1782 N N . LEU A 1 229 ? -28.592 -8.578 29.840 1.00 98.00 229 LEU A N 1
ATOM 1783 C CA . LEU A 1 229 ? -28.521 -8.353 28.401 1.00 98.00 229 LEU A CA 1
ATOM 1784 C C . LEU A 1 229 ? -29.840 -8.762 27.748 1.00 98.00 229 LEU A C 1
ATOM 1786 O O . LEU A 1 229 ? -30.252 -9.923 27.837 1.00 98.00 229 LEU A O 1
ATOM 1790 N N . ARG A 1 230 ? -30.483 -7.830 27.045 1.00 98.00 230 ARG A N 1
ATOM 1791 C CA . ARG A 1 230 ? -31.608 -8.134 26.156 1.00 98.00 230 ARG A CA 1
ATOM 1792 C C . ARG A 1 230 ? -31.095 -8.452 24.752 1.00 98.00 230 ARG A C 1
ATOM 1794 O O . ARG A 1 230 ? -30.450 -7.623 24.122 1.00 98.00 230 ARG A O 1
ATOM 1801 N N . VAL A 1 231 ? -31.456 -9.626 24.241 1.00 97.69 231 VAL A N 1
ATOM 1802 C CA . VAL A 1 231 ? -31.159 -10.060 22.872 1.00 97.69 231 VAL A CA 1
ATOM 1803 C C . VAL A 1 231 ? -32.360 -9.798 21.964 1.00 97.69 231 VAL A C 1
ATOM 1805 O O . VAL A 1 231 ? -33.455 -10.327 22.199 1.00 97.69 231 VAL A O 1
ATOM 1808 N N . PHE A 1 232 ? -32.165 -9.002 20.910 1.00 98.12 232 PHE A N 1
ATOM 1809 C CA . PHE A 1 232 ? -33.201 -8.738 19.908 1.00 98.12 232 PHE A CA 1
ATOM 1810 C C . PHE A 1 232 ? -33.491 -9.954 19.009 1.00 98.12 232 PHE A C 1
ATOM 1812 O O . PHE A 1 232 ? -32.706 -10.890 18.880 1.00 98.12 232 PHE A O 1
ATOM 1819 N N . GLY A 1 233 ? -34.659 -9.936 18.358 1.00 96.00 233 GLY A N 1
ATOM 1820 C CA . GLY A 1 233 ? -35.140 -11.019 17.491 1.00 96.00 233 GLY A CA 1
ATOM 1821 C C . GLY A 1 233 ? -34.561 -11.057 16.074 1.00 96.00 233 GLY A C 1
ATOM 1822 O O . GLY A 1 233 ? -35.033 -11.868 15.280 1.00 96.00 233 GLY A O 1
ATOM 1823 N N . PHE A 1 234 ? -33.580 -10.211 15.754 1.00 96.94 234 PHE A N 1
ATOM 1824 C CA . PHE A 1 234 ? -32.957 -10.110 14.432 1.00 96.94 234 PHE A CA 1
ATOM 1825 C C . PHE A 1 234 ? -31.438 -10.326 14.506 1.00 96.94 234 PHE A C 1
ATOM 1827 O O . PHE A 1 234 ? -30.838 -10.257 15.581 1.00 96.94 234 PHE A O 1
ATOM 1834 N N . THR A 1 235 ? -30.833 -10.618 13.355 1.00 96.31 235 THR A N 1
ATOM 1835 C CA . THR A 1 235 ? -29.411 -10.957 13.226 1.00 96.31 235 THR A CA 1
ATOM 1836 C C . THR A 1 235 ? -28.718 -9.975 12.296 1.00 96.31 235 THR A C 1
ATOM 1838 O O . THR A 1 235 ? -29.166 -9.788 11.168 1.00 96.31 235 THR A O 1
ATOM 1841 N N . LEU A 1 236 ? -27.619 -9.377 12.758 1.00 94.31 236 LEU A N 1
ATOM 1842 C CA . LEU A 1 236 ? -26.761 -8.533 11.933 1.00 94.31 236 LEU A CA 1
ATOM 1843 C C . LEU A 1 236 ? -25.938 -9.383 10.946 1.00 94.31 236 LEU A C 1
ATOM 1845 O O . LEU A 1 236 ? -25.512 -10.494 11.295 1.00 94.31 236 LEU A O 1
ATOM 1849 N N . PRO A 1 237 ? -25.680 -8.877 9.727 1.00 90.81 237 PRO A N 1
ATOM 1850 C CA . PRO A 1 237 ? -24.859 -9.572 8.740 1.00 90.81 237 PRO A CA 1
ATOM 1851 C C . PRO A 1 237 ? -23.409 -9.756 9.217 1.00 90.81 237 PRO A C 1
ATOM 1853 O O . PRO A 1 237 ? -22.934 -9.068 10.130 1.00 90.81 237 PRO A O 1
ATOM 1856 N N . ASP A 1 238 ? -22.709 -10.715 8.606 1.00 85.75 238 ASP A N 1
ATOM 1857 C CA . ASP A 1 238 ? -21.262 -10.892 8.811 1.00 85.75 238 ASP A CA 1
ATOM 1858 C C . ASP A 1 238 ? -20.474 -9.757 8.177 1.00 85.75 238 ASP A C 1
ATOM 1860 O O . ASP A 1 238 ? -19.546 -9.227 8.787 1.00 85.75 238 ASP A O 1
ATOM 1864 N N . ASP A 1 239 ? -20.897 -9.370 6.977 1.00 80.75 239 ASP A N 1
ATOM 1865 C CA . ASP A 1 239 ? -20.288 -8.299 6.213 1.00 80.75 239 ASP A CA 1
ATOM 1866 C C . ASP A 1 239 ? -20.831 -6.943 6.670 1.00 80.75 239 ASP A C 1
ATOM 1868 O O . ASP A 1 239 ? -22.003 -6.798 7.031 1.00 80.75 239 ASP A O 1
ATOM 1872 N N . THR A 1 240 ? -19.974 -5.927 6.625 1.00 81.06 240 THR A N 1
ATOM 1873 C CA . THR A 1 240 ? -20.379 -4.541 6.855 1.00 81.06 240 THR A CA 1
ATOM 1874 C C . THR A 1 240 ? -20.720 -3.904 5.505 1.00 81.06 240 THR A C 1
ATOM 1876 O O . THR A 1 240 ? -19.823 -3.781 4.664 1.00 81.06 240 THR A O 1
ATOM 1879 N N . PRO A 1 241 ? -21.981 -3.481 5.275 1.00 77.25 241 PRO A N 1
ATOM 1880 C CA . PRO A 1 241 ? -22.356 -2.815 4.027 1.00 77.25 241 PRO A CA 1
ATOM 1881 C C . PRO A 1 241 ? -21.691 -1.440 3.894 1.00 77.25 241 PRO A C 1
ATOM 1883 O O . PRO A 1 241 ? -21.416 -0.998 2.784 1.00 77.25 241 PRO A O 1
ATOM 1886 N N . LEU A 1 242 ? -21.371 -0.795 5.022 1.00 84.06 242 LEU A N 1
ATOM 1887 C CA . LEU A 1 242 ? -20.625 0.455 5.046 1.00 84.06 242 LEU A CA 1
ATOM 1888 C C . LEU A 1 242 ? -19.204 0.248 4.503 1.00 84.06 242 LEU A C 1
ATOM 1890 O O . LEU A 1 242 ? -18.382 -0.462 5.098 1.00 84.06 242 LEU A O 1
ATOM 1894 N N . ARG A 1 243 ? -18.898 0.914 3.390 1.00 87.31 243 ARG A N 1
ATOM 1895 C CA . ARG A 1 243 ? -17.533 0.989 2.870 1.00 87.31 243 ARG A CA 1
ATOM 1896 C C . ARG A 1 243 ? -16.676 1.792 3.834 1.00 87.31 243 ARG A C 1
ATOM 1898 O O . ARG A 1 243 ? -17.034 2.884 4.265 1.00 87.31 243 ARG A O 1
ATOM 1905 N N . THR A 1 244 ? -15.533 1.225 4.180 1.00 89.50 244 THR A N 1
ATOM 1906 C CA . THR A 1 244 ? -14.506 1.928 4.943 1.00 89.50 244 THR A CA 1
ATOM 1907 C C . THR A 1 244 ? -13.200 1.829 4.193 1.00 89.50 244 THR A C 1
ATOM 1909 O O . THR A 1 244 ? -13.010 0.958 3.345 1.00 89.50 244 THR A O 1
ATOM 1912 N N . ALA A 1 245 ? -12.328 2.779 4.468 1.00 91.62 245 ALA A N 1
ATOM 1913 C CA . ALA A 1 245 ? -11.059 2.914 3.804 1.00 91.62 245 ALA A CA 1
ATOM 1914 C C . ALA A 1 245 ? -10.183 3.660 4.821 1.00 91.62 245 ALA A C 1
ATOM 1916 O O . ALA A 1 245 ? -10.371 4.851 5.052 1.00 91.62 245 ALA A O 1
ATOM 1917 N N . TYR A 1 246 ? -9.344 2.928 5.555 1.00 91.56 246 TYR A N 1
ATOM 1918 C CA . TYR A 1 246 ? -8.554 3.478 6.660 1.00 91.56 246 TYR A CA 1
ATOM 1919 C C . TYR A 1 246 ? -7.060 3.463 6.333 1.00 91.56 246 TYR A C 1
ATOM 1921 O O . TYR A 1 246 ? -6.512 2.451 5.884 1.00 91.56 246 TYR A O 1
ATOM 1929 N N . GLY A 1 247 ? -6.387 4.587 6.576 1.00 90.44 247 GLY A N 1
ATOM 1930 C CA . GLY A 1 247 ? -4.936 4.685 6.447 1.00 90.44 247 GLY A CA 1
ATOM 1931 C C . GLY A 1 247 ? -4.256 3.989 7.618 1.00 90.44 247 GLY A C 1
ATOM 1932 O O . GLY A 1 247 ? -4.479 4.355 8.769 1.00 90.44 247 GLY A O 1
ATOM 1933 N N . VAL A 1 248 ? -3.433 2.982 7.335 1.00 91.94 248 VAL A N 1
ATOM 1934 C CA . VAL A 1 248 ? -2.700 2.238 8.359 1.00 91.94 248 VAL A CA 1
ATOM 1935 C C . VAL A 1 248 ? -1.295 1.916 7.868 1.00 91.94 248 VAL A C 1
ATOM 1937 O O . VAL A 1 248 ? -1.104 1.527 6.717 1.00 91.94 248 VAL A O 1
ATOM 1940 N N . TRP A 1 249 ? -0.320 2.079 8.757 1.00 91.12 249 TRP A N 1
ATOM 1941 C CA . TRP A 1 249 ? 1.096 1.840 8.502 1.00 91.12 249 TRP A CA 1
ATOM 1942 C C . TRP A 1 249 ? 1.705 1.176 9.735 1.00 91.12 249 TRP A C 1
ATOM 1944 O O . TRP A 1 249 ? 1.316 1.491 10.862 1.00 91.12 249 TRP A O 1
ATOM 1954 N N . ILE A 1 250 ? 2.651 0.259 9.534 1.00 93.00 250 ILE A N 1
ATOM 1955 C CA . ILE A 1 250 ? 3.453 -0.277 10.637 1.00 93.00 250 ILE A CA 1
ATOM 1956 C C . ILE A 1 250 ? 4.699 0.587 10.813 1.00 93.00 250 ILE A C 1
ATOM 1958 O O . ILE A 1 250 ? 5.349 0.970 9.841 1.00 93.00 250 ILE A O 1
ATOM 1962 N N . ASP A 1 251 ? 5.044 0.873 12.063 1.00 93.50 251 ASP A N 1
ATOM 1963 C CA . ASP A 1 251 ? 6.314 1.504 12.403 1.00 93.50 251 ASP A CA 1
ATOM 1964 C C . ASP A 1 251 ? 7.379 0.411 12.578 1.00 93.50 251 ASP A C 1
ATOM 1966 O O . ASP A 1 251 ? 7.457 -0.271 13.605 1.00 93.50 251 ASP A O 1
ATOM 1970 N N . ASN A 1 252 ? 8.182 0.208 11.533 1.00 90.44 252 ASN A N 1
ATOM 1971 C CA . ASN A 1 252 ? 9.228 -0.813 11.523 1.00 90.44 252 ASN A CA 1
ATOM 1972 C C . ASN A 1 252 ? 10.333 -0.545 12.554 1.00 90.44 252 ASN A C 1
ATOM 1974 O O . ASN A 1 252 ? 10.971 -1.495 13.019 1.00 90.44 252 ASN A O 1
ATOM 1978 N N . GLU A 1 253 ? 10.588 0.717 12.904 1.00 92.44 253 GLU A N 1
ATOM 1979 C CA . GLU A 1 253 ? 11.608 1.071 13.889 1.00 92.44 253 GLU A CA 1
ATOM 1980 C C . GLU A 1 253 ? 11.121 0.739 15.292 1.00 92.44 253 GLU A C 1
ATOM 1982 O O . GLU A 1 253 ? 11.826 0.044 16.032 1.00 92.44 253 GLU A O 1
ATOM 1987 N N . TRP A 1 254 ? 9.888 1.140 15.610 1.00 95.06 254 TRP A N 1
ATOM 1988 C CA . TRP A 1 254 ? 9.260 0.852 16.892 1.00 95.06 254 TRP A CA 1
ATOM 1989 C C . TRP A 1 254 ? 9.146 -0.652 17.152 1.00 95.06 254 TRP A C 1
ATOM 1991 O O . TRP A 1 254 ? 9.565 -1.143 18.202 1.00 95.06 254 TRP A O 1
ATOM 2001 N N . HIS A 1 255 ? 8.685 -1.407 16.150 1.00 94.69 255 HIS A N 1
ATOM 2002 C CA . HIS A 1 255 ? 8.589 -2.870 16.213 1.00 94.69 255 HIS A CA 1
ATOM 2003 C C . HIS A 1 255 ? 9.936 -3.590 16.036 1.00 94.69 255 HIS A C 1
ATOM 2005 O O . HIS A 1 255 ? 10.008 -4.810 16.173 1.00 94.69 255 HIS A O 1
ATOM 2011 N N . ARG A 1 256 ? 11.019 -2.859 15.733 1.00 94.88 256 ARG A N 1
ATOM 2012 C CA . ARG A 1 256 ? 12.372 -3.391 15.475 1.00 94.88 256 ARG A CA 1
ATOM 2013 C C . ARG A 1 256 ? 12.420 -4.452 14.367 1.00 94.88 256 ARG A C 1
ATOM 2015 O O . ARG A 1 256 ? 13.225 -5.383 14.415 1.00 94.88 256 ARG A O 1
ATOM 2022 N N . LEU A 1 257 ? 11.588 -4.296 13.345 1.00 93.31 257 LEU A N 1
ATOM 2023 C CA . LEU A 1 257 ? 11.512 -5.210 12.208 1.00 93.31 257 LEU A CA 1
ATOM 2024 C C . LEU A 1 257 ? 12.663 -4.931 11.236 1.00 93.31 257 LEU A C 1
ATOM 2026 O O . LEU A 1 257 ? 13.080 -3.784 11.058 1.00 93.31 257 LEU A O 1
ATOM 2030 N N . ARG A 1 258 ? 13.216 -5.980 10.624 1.00 92.00 258 ARG A N 1
ATOM 2031 C CA . ARG A 1 258 ? 14.404 -5.891 9.753 1.00 92.00 258 ARG A CA 1
ATOM 2032 C C . ARG A 1 258 ? 14.259 -6.629 8.430 1.00 92.00 258 ARG A C 1
ATOM 2034 O O . ARG A 1 258 ? 15.040 -6.384 7.519 1.00 92.00 258 ARG A O 1
ATOM 2041 N N . THR A 1 259 ? 13.293 -7.536 8.316 1.00 91.50 259 THR A N 1
ATOM 2042 C CA . THR A 1 259 ? 13.149 -8.400 7.141 1.00 91.50 259 THR A CA 1
ATOM 2043 C C . THR A 1 259 ? 11.744 -8.308 6.540 1.00 91.50 259 THR A C 1
ATOM 2045 O O . THR A 1 259 ? 10.775 -8.134 7.281 1.00 91.50 259 THR A O 1
ATOM 2048 N N . PRO A 1 260 ? 11.587 -8.522 5.220 1.00 88.94 260 PRO A N 1
ATOM 2049 C CA . PRO A 1 260 ? 10.269 -8.571 4.582 1.00 88.94 260 PRO A CA 1
ATOM 2050 C C . PRO A 1 260 ? 9.310 -9.597 5.202 1.00 88.94 260 PRO A C 1
ATOM 2052 O O . PRO A 1 260 ? 8.108 -9.357 5.272 1.00 88.94 260 PRO A O 1
ATOM 2055 N N . GLY A 1 261 ? 9.834 -10.732 5.684 1.00 91.38 261 GLY A N 1
ATOM 2056 C CA . GLY A 1 261 ? 9.035 -11.738 6.388 1.00 91.38 261 GLY A CA 1
ATOM 2057 C C . GLY A 1 261 ? 8.439 -11.204 7.692 1.00 91.38 261 GLY A C 1
ATOM 2058 O O . GLY A 1 261 ? 7.247 -11.379 7.931 1.00 91.38 261 GLY A O 1
ATOM 2059 N N . GLN A 1 262 ? 9.237 -10.483 8.487 1.00 94.88 262 GLN A N 1
ATOM 2060 C CA . GLN A 1 262 ? 8.767 -9.816 9.706 1.00 94.88 262 GLN A CA 1
ATOM 2061 C C . GLN A 1 262 ? 7.734 -8.727 9.400 1.00 94.88 262 GLN A C 1
ATOM 2063 O O . GLN A 1 262 ? 6.730 -8.633 10.102 1.00 94.88 262 GLN A O 1
ATOM 2068 N N . PHE A 1 263 ? 7.942 -7.939 8.338 1.00 93.88 263 PHE A N 1
ATOM 2069 C CA . PHE A 1 263 ? 6.975 -6.918 7.927 1.00 93.88 263 PHE A CA 1
ATOM 2070 C C . PHE A 1 263 ? 5.616 -7.542 7.602 1.00 93.88 263 PHE A C 1
ATOM 2072 O O . PHE A 1 263 ? 4.604 -7.087 8.122 1.00 93.88 263 PHE A O 1
ATOM 2079 N N . ARG A 1 264 ? 5.590 -8.630 6.817 1.00 94.19 264 ARG A N 1
ATOM 2080 C CA . ARG A 1 264 ? 4.347 -9.348 6.487 1.00 94.19 264 ARG A CA 1
ATOM 2081 C C . ARG A 1 264 ? 3.653 -9.933 7.715 1.00 94.19 264 ARG A C 1
ATOM 2083 O O . ARG A 1 264 ? 2.436 -9.842 7.806 1.00 94.19 264 ARG A O 1
ATOM 2090 N N . GLN A 1 265 ? 4.408 -10.501 8.656 1.00 95.44 265 GLN A N 1
ATOM 2091 C CA . GLN A 1 265 ? 3.847 -11.058 9.892 1.00 95.44 265 GLN A CA 1
ATOM 2092 C C . GLN A 1 265 ? 3.180 -9.981 10.753 1.00 95.44 265 GLN A C 1
ATOM 2094 O O . GLN A 1 265 ? 2.040 -10.152 11.173 1.00 95.44 265 GLN A O 1
ATOM 2099 N N . VAL A 1 266 ? 3.863 -8.857 10.994 1.00 97.00 266 VAL A N 1
ATOM 2100 C CA . VAL A 1 266 ? 3.291 -7.759 11.792 1.00 97.00 266 VAL A CA 1
ATOM 2101 C C . VAL A 1 266 ? 2.150 -7.070 11.050 1.00 97.00 266 VAL A C 1
ATOM 2103 O O . VAL A 1 266 ? 1.151 -6.707 11.666 1.00 97.00 266 VAL A O 1
ATOM 2106 N N . TRP A 1 267 ? 2.248 -6.944 9.728 1.00 96.94 267 TRP A N 1
ATOM 2107 C CA . TRP A 1 267 ? 1.156 -6.434 8.910 1.00 96.94 267 TRP A CA 1
ATOM 2108 C C . TRP A 1 267 ? -0.107 -7.293 9.023 1.00 96.94 267 TRP A C 1
ATOM 2110 O O . TRP A 1 267 ? -1.185 -6.742 9.230 1.00 96.94 267 TRP A O 1
ATOM 2120 N N . ASP A 1 268 ? 0.011 -8.625 8.972 1.00 96.62 268 ASP A N 1
ATOM 2121 C CA . ASP A 1 268 ? -1.138 -9.524 9.155 1.00 96.62 268 ASP A CA 1
ATOM 2122 C C . ASP A 1 268 ? -1.798 -9.326 10.528 1.00 96.62 268 ASP A C 1
ATOM 2124 O O . ASP A 1 268 ? -3.021 -9.287 10.609 1.00 96.62 268 ASP A O 1
ATOM 2128 N N . LEU A 1 269 ? -1.024 -9.088 11.597 1.00 95.56 269 LEU A N 1
ATOM 2129 C CA . LEU A 1 269 ? -1.583 -8.758 12.917 1.00 95.56 269 LEU A CA 1
ATOM 2130 C C . LEU A 1 269 ? -2.409 -7.461 12.889 1.00 95.56 269 LEU A C 1
ATOM 2132 O O . LEU A 1 269 ? -3.477 -7.395 13.498 1.00 95.56 269 LEU A O 1
ATOM 2136 N N . TYR A 1 270 ? -1.961 -6.439 12.154 1.00 96.25 270 TYR A N 1
ATOM 2137 C CA . TYR A 1 270 ? -2.736 -5.208 11.959 1.00 96.25 270 TYR A CA 1
ATOM 2138 C C . TYR A 1 270 ? -4.011 -5.480 11.147 1.00 96.25 270 TYR A C 1
ATOM 2140 O O . TYR A 1 270 ? -5.082 -4.989 11.505 1.00 96.25 270 TYR A O 1
ATOM 2148 N N . MET A 1 271 ? -3.937 -6.309 10.099 1.00 96.88 271 MET A N 1
ATOM 2149 C CA . MET A 1 271 ? -5.114 -6.715 9.320 1.00 96.88 271 MET A CA 1
ATOM 2150 C C . MET A 1 271 ? -6.107 -7.520 10.170 1.00 96.88 271 MET A C 1
ATOM 2152 O O . MET A 1 271 ? -7.310 -7.295 10.076 1.00 96.88 271 MET A O 1
ATOM 2156 N N . GLN A 1 272 ? -5.638 -8.396 11.061 1.00 94.50 272 GLN A N 1
ATOM 2157 C CA . GLN A 1 272 ? -6.494 -9.121 12.005 1.00 94.50 272 GLN A CA 1
ATOM 2158 C C . GLN A 1 272 ? -7.226 -8.169 12.961 1.00 94.50 272 GLN A C 1
ATOM 2160 O O . GLN A 1 272 ? -8.411 -8.366 13.238 1.00 94.50 272 GLN A O 1
ATOM 2165 N N . VAL A 1 273 ? -6.560 -7.107 13.436 1.00 92.81 273 VAL A N 1
ATOM 2166 C CA . VAL A 1 273 ? -7.205 -6.055 14.240 1.00 92.81 273 VAL A CA 1
ATOM 2167 C C . VAL A 1 273 ? -8.280 -5.338 13.423 1.00 92.81 273 VAL A C 1
ATOM 2169 O O . VAL A 1 273 ? -9.413 -5.213 13.884 1.00 92.81 273 VAL A O 1
ATOM 2172 N N . LEU A 1 274 ? -7.975 -4.924 12.194 1.00 94.56 274 LEU A N 1
ATOM 2173 C CA . LEU A 1 274 ? -8.954 -4.266 11.326 1.00 94.56 274 LEU A CA 1
ATOM 2174 C C . LEU A 1 274 ? -10.159 -5.166 11.017 1.00 94.56 274 LEU A C 1
ATOM 2176 O O . LEU A 1 274 ? -11.301 -4.728 11.154 1.00 94.56 274 LEU A O 1
ATOM 2180 N N . ARG A 1 275 ? -9.929 -6.453 10.731 1.00 92.44 275 ARG A N 1
ATOM 2181 C CA . ARG A 1 275 ? -10.979 -7.471 10.581 1.00 92.44 275 ARG A CA 1
ATOM 2182 C C . ARG A 1 275 ? -11.830 -7.585 11.842 1.00 92.44 275 ARG A C 1
ATOM 2184 O O . ARG A 1 275 ? -13.057 -7.605 11.755 1.00 92.44 275 ARG A O 1
ATOM 2191 N N . ARG A 1 276 ? -11.204 -7.630 13.026 1.00 90.06 276 ARG A N 1
ATOM 2192 C CA . ARG A 1 276 ? -11.898 -7.737 14.323 1.00 90.06 276 ARG A CA 1
ATOM 2193 C C . ARG A 1 276 ? -12.921 -6.615 14.521 1.00 90.06 276 ARG A C 1
ATOM 2195 O O . ARG A 1 276 ? -13.982 -6.884 15.092 1.00 90.06 276 ARG A O 1
ATOM 2202 N N . TYR A 1 277 ? -12.610 -5.411 14.042 1.00 89.69 277 TYR A N 1
ATOM 2203 C CA . TYR A 1 277 ? -13.467 -4.223 14.122 1.00 89.69 277 TYR A CA 1
ATOM 2204 C C . TYR A 1 277 ? -14.206 -3.900 12.811 1.00 89.69 277 TYR A C 1
ATOM 2206 O O . TYR A 1 277 ? -14.850 -2.859 12.722 1.00 89.69 277 TYR A O 1
ATOM 2214 N N . ARG A 1 278 ? -14.162 -4.804 11.819 1.00 89.56 278 ARG A N 1
ATOM 2215 C CA . ARG A 1 278 ? -14.814 -4.681 10.502 1.00 89.56 278 ARG A CA 1
ATOM 2216 C C . ARG A 1 278 ? -14.470 -3.381 9.755 1.00 89.56 278 ARG A C 1
ATOM 2218 O O . ARG A 1 278 ? -15.331 -2.779 9.115 1.00 89.56 278 ARG A O 1
ATOM 2225 N N . VAL A 1 279 ? -13.209 -2.963 9.838 1.00 91.44 279 VAL A N 1
ATOM 2226 C CA . VAL A 1 279 ? -12.655 -1.801 9.130 1.00 91.44 279 VAL A CA 1
ATOM 2227 C C . VAL A 1 279 ? -11.820 -2.294 7.953 1.00 91.44 279 VAL A C 1
ATOM 2229 O O . VAL A 1 279 ? -10.997 -3.187 8.118 1.00 91.44 279 VAL A O 1
ATOM 2232 N N . SER A 1 280 ? -11.999 -1.709 6.773 1.00 94.19 280 SER A N 1
ATOM 2233 C CA . SER A 1 280 ? -11.177 -2.004 5.597 1.00 94.19 280 SER A CA 1
ATOM 2234 C C . SER A 1 280 ? -10.066 -0.957 5.458 1.00 94.19 280 SER A C 1
ATOM 2236 O O . SER A 1 280 ? -10.344 0.243 5.540 1.00 94.19 280 SER A O 1
ATOM 2238 N N . PRO A 1 281 ? -8.800 -1.363 5.274 1.00 95.25 281 PRO A N 1
ATOM 2239 C CA . PRO A 1 281 ? -7.701 -0.435 5.032 1.00 95.25 281 PRO A CA 1
ATOM 2240 C C . PRO A 1 281 ? -7.637 0.013 3.568 1.00 95.25 281 PRO A C 1
ATOM 2242 O O . PRO A 1 281 ? -8.112 -0.687 2.680 1.00 95.25 281 PRO A O 1
ATOM 2245 N N . TYR A 1 282 ? -6.948 1.127 3.295 1.00 92.12 282 TYR A N 1
ATOM 2246 C CA . TYR A 1 282 ? -6.659 1.550 1.917 1.00 92.12 282 TYR A CA 1
ATOM 2247 C C . TYR A 1 282 ? -5.841 0.508 1.149 1.00 92.12 282 TYR A C 1
ATOM 2249 O O . TYR A 1 282 ? -6.120 0.227 -0.009 1.00 92.12 282 TYR A O 1
ATOM 2257 N N . ARG A 1 283 ? -4.817 -0.075 1.780 1.00 94.50 283 ARG A N 1
ATOM 2258 C CA . ARG A 1 283 ? -3.820 -0.915 1.098 1.00 94.50 283 ARG A CA 1
ATOM 2259 C C . ARG A 1 283 ? -3.597 -2.241 1.825 1.00 94.50 283 ARG A C 1
ATOM 2261 O O . ARG A 1 283 ? -2.492 -2.470 2.306 1.00 94.50 283 ARG A O 1
ATOM 2268 N N . PRO A 1 284 ? -4.589 -3.149 1.917 1.00 95.75 284 PRO A N 1
ATOM 2269 C CA . PRO A 1 284 ? -4.392 -4.444 2.582 1.00 95.75 284 PRO A CA 1
ATOM 2270 C C . PRO A 1 284 ? -3.209 -5.240 1.997 1.00 95.75 284 PRO A C 1
ATOM 2272 O O . PRO A 1 284 ? -2.538 -5.975 2.713 1.00 95.75 284 PRO A O 1
ATOM 2275 N N . HIS A 1 285 ? -2.884 -5.030 0.720 1.00 95.12 285 HIS A N 1
ATOM 2276 C CA . HIS A 1 285 ? -1.762 -5.646 0.006 1.00 95.12 285 HIS A CA 1
ATOM 2277 C C . HIS A 1 285 ? -0.434 -4.861 0.097 1.00 95.12 285 HIS A C 1
ATOM 2279 O O . HIS A 1 285 ? 0.469 -5.127 -0.691 1.00 95.12 285 HIS A O 1
ATOM 2285 N N . ALA A 1 286 ? -0.266 -3.913 1.030 1.00 93.69 286 ALA A N 1
ATOM 2286 C CA . ALA A 1 286 ? 0.926 -3.049 1.103 1.00 93.69 286 ALA A CA 1
ATOM 2287 C C . ALA A 1 286 ? 2.273 -3.810 1.106 1.00 93.69 286 ALA A C 1
ATOM 2289 O O . ALA A 1 286 ? 3.251 -3.334 0.535 1.00 93.69 286 ALA A O 1
ATOM 2290 N N . TYR A 1 287 ? 2.321 -5.007 1.704 1.00 93.94 287 TYR A N 1
ATOM 2291 C CA . TYR A 1 287 ? 3.512 -5.875 1.747 1.00 93.94 287 TYR A CA 1
ATOM 2292 C C . TYR A 1 287 ? 3.455 -7.071 0.782 1.00 93.94 287 TYR A C 1
ATOM 2294 O O . TYR A 1 287 ? 4.255 -8.004 0.898 1.00 93.94 287 TYR A O 1
ATOM 2302 N N . ALA A 1 288 ? 2.505 -7.048 -0.151 1.00 94.44 288 ALA A N 1
ATOM 2303 C CA . ALA A 1 288 ? 2.298 -8.042 -1.196 1.00 94.44 288 ALA A CA 1
ATOM 2304 C C . ALA A 1 288 ? 1.729 -7.375 -2.471 1.00 94.44 288 ALA A C 1
ATOM 2306 O O . ALA A 1 288 ? 0.631 -7.726 -2.902 1.00 94.44 288 ALA A O 1
ATOM 2307 N N . PRO A 1 289 ? 2.416 -6.368 -3.050 1.00 93.25 289 PRO A N 1
ATOM 2308 C CA . PRO A 1 289 ? 1.925 -5.684 -4.240 1.00 93.25 289 PRO A CA 1
ATOM 2309 C C . PRO A 1 289 ? 1.926 -6.618 -5.454 1.00 93.25 289 PRO A C 1
ATOM 2311 O O . PRO A 1 289 ? 2.680 -7.592 -5.507 1.00 93.25 289 PRO A O 1
ATOM 2314 N N . ILE A 1 290 ? 1.129 -6.277 -6.468 1.00 94.50 290 ILE A N 1
ATOM 2315 C CA . ILE A 1 290 ? 1.239 -6.907 -7.787 1.00 94.50 290 ILE A CA 1
ATOM 2316 C C . ILE A 1 290 ? 2.640 -6.618 -8.322 1.00 94.50 290 ILE A C 1
ATOM 2318 O O . ILE A 1 290 ? 3.007 -5.455 -8.514 1.00 94.50 290 ILE A O 1
ATOM 2322 N N . ARG A 1 291 ? 3.424 -7.668 -8.572 1.00 93.31 291 ARG A N 1
ATOM 2323 C CA . ARG A 1 291 ? 4.730 -7.521 -9.209 1.00 93.31 291 ARG A CA 1
ATOM 2324 C C . ARG A 1 291 ? 4.545 -7.535 -10.711 1.00 93.31 291 ARG A C 1
ATOM 2326 O O . ARG A 1 291 ? 3.872 -8.407 -11.256 1.00 93.31 291 ARG A O 1
ATOM 2333 N N . TRP A 1 292 ? 5.166 -6.580 -11.376 1.00 91.50 292 TRP A N 1
ATOM 2334 C CA . TRP A 1 292 ? 5.193 -6.524 -12.823 1.00 91.50 292 TRP A CA 1
ATOM 2335 C C . TRP A 1 292 ? 6.532 -5.977 -13.301 1.00 91.50 292 TRP A C 1
ATOM 2337 O O . TRP A 1 292 ? 7.209 -5.229 -12.597 1.00 91.50 292 TRP A O 1
ATOM 2347 N N . GLU A 1 293 ? 6.913 -6.376 -14.505 1.00 87.94 293 GLU A N 1
ATOM 2348 C CA . GLU A 1 293 ? 8.108 -5.913 -15.197 1.00 87.94 293 GLU A CA 1
ATOM 2349 C C . GLU A 1 293 ? 7.731 -5.598 -16.640 1.00 87.94 293 GLU A C 1
ATOM 2351 O O . GLU A 1 293 ? 6.915 -6.292 -17.251 1.00 87.94 293 GLU A O 1
ATOM 2356 N N . VAL A 1 294 ? 8.335 -4.545 -17.183 1.00 87.69 294 VAL A N 1
ATOM 2357 C CA . VAL A 1 294 ? 8.179 -4.189 -18.586 1.00 87.69 294 VAL A CA 1
ATOM 2358 C C . VAL A 1 294 ? 9.543 -4.197 -19.239 1.00 87.69 294 VAL A C 1
ATOM 2360 O O . VAL A 1 294 ? 10.430 -3.433 -18.864 1.00 87.69 294 VAL A O 1
ATOM 2363 N N . LEU A 1 295 ? 9.690 -5.067 -20.227 1.00 86.88 295 LEU A N 1
ATOM 2364 C CA . LEU A 1 295 ? 10.879 -5.157 -21.052 1.00 86.88 295 LEU A CA 1
ATOM 2365 C C . LEU A 1 295 ? 10.619 -4.386 -22.340 1.00 86.88 295 LEU A C 1
ATOM 2367 O O . LEU A 1 295 ? 9.630 -4.650 -23.028 1.00 86.88 295 LEU A O 1
ATOM 2371 N N . GLY A 1 296 ? 11.480 -3.422 -22.655 1.00 90.44 296 GLY A N 1
ATOM 2372 C CA . GLY A 1 296 ? 11.283 -2.563 -23.815 1.00 90.44 296 GLY A CA 1
ATOM 2373 C C . GLY A 1 296 ? 11.577 -3.271 -25.129 1.00 90.44 296 GLY A C 1
ATOM 2374 O O . GLY A 1 296 ? 12.046 -4.413 -25.143 1.00 90.44 296 GLY A O 1
ATOM 2375 N N . PRO A 1 297 ? 11.349 -2.611 -26.269 1.00 93.06 297 PRO A N 1
ATOM 2376 C CA . PRO A 1 297 ? 11.982 -3.027 -27.509 1.00 93.06 297 PRO A CA 1
ATOM 2377 C C . PRO A 1 297 ? 13.483 -3.217 -27.274 1.00 93.06 297 PRO A C 1
ATOM 2379 O O . PRO A 1 297 ? 14.085 -2.483 -26.490 1.00 93.06 297 PRO A O 1
ATOM 2382 N N . SER A 1 298 ? 14.098 -4.226 -27.877 1.00 94.31 298 SER A N 1
ATOM 2383 C CA . SER A 1 298 ? 15.502 -4.518 -27.595 1.00 94.31 298 SER A CA 1
ATOM 2384 C C . SER A 1 298 ? 16.224 -5.163 -28.756 1.00 94.31 298 SER A C 1
ATOM 2386 O O . SER A 1 298 ? 15.634 -5.941 -29.504 1.00 94.31 298 SER A O 1
ATOM 2388 N N . LEU A 1 299 ? 17.530 -4.931 -28.815 1.00 95.56 299 LEU A N 1
ATOM 2389 C CA . LEU A 1 299 ? 18.454 -5.659 -29.671 1.00 95.56 299 LEU A CA 1
ATOM 2390 C C . LEU A 1 299 ? 19.331 -6.565 -28.800 1.00 95.56 299 LEU A C 1
ATOM 2392 O O . LEU A 1 299 ? 19.965 -6.110 -27.846 1.00 95.56 299 LEU A O 1
ATOM 2396 N N . THR A 1 300 ? 19.352 -7.857 -29.110 1.00 96.12 300 THR A N 1
ATOM 2397 C CA . THR A 1 300 ? 20.161 -8.859 -28.416 1.00 96.12 300 THR A CA 1
ATOM 2398 C C . THR A 1 300 ? 21.272 -9.351 -29.331 1.00 96.12 300 THR A C 1
ATOM 2400 O O . THR A 1 300 ? 21.018 -9.754 -30.461 1.00 96.12 300 THR A O 1
ATOM 2403 N N . VAL A 1 301 ? 22.505 -9.340 -28.828 1.00 97.19 301 VAL A N 1
ATOM 2404 C CA . VAL A 1 301 ? 23.708 -9.809 -29.520 1.00 97.19 301 VAL A CA 1
ATOM 2405 C C . VAL A 1 301 ? 24.277 -10.995 -28.760 1.00 97.19 301 VAL A C 1
ATOM 2407 O O . VAL A 1 301 ? 24.682 -10.846 -27.614 1.00 97.19 301 VAL A O 1
ATOM 2410 N N . ASP A 1 302 ? 24.342 -12.157 -29.389 1.00 96.50 302 ASP A N 1
ATOM 2411 C CA . ASP A 1 302 ? 25.013 -13.345 -28.865 1.00 96.50 302 ASP A CA 1
ATOM 2412 C C . ASP A 1 302 ? 26.282 -13.596 -29.676 1.00 96.50 302 ASP A C 1
ATOM 2414 O O . ASP A 1 302 ? 26.207 -13.771 -30.889 1.00 96.50 302 ASP A O 1
ATOM 2418 N N . ASN A 1 303 ? 27.443 -13.600 -29.024 1.00 96.50 303 ASN A N 1
ATOM 2419 C CA . ASN A 1 303 ? 28.718 -13.866 -29.694 1.00 96.50 303 ASN A CA 1
ATOM 2420 C C . ASN A 1 303 ? 29.243 -15.293 -29.463 1.00 96.50 303 ASN A C 1
ATOM 2422 O O . ASN A 1 303 ? 30.386 -15.578 -29.811 1.00 96.50 303 ASN A O 1
ATOM 2426 N N . GLY A 1 304 ? 28.452 -16.175 -28.845 1.00 93.12 304 GLY A N 1
ATOM 2427 C CA . GLY A 1 304 ? 28.848 -17.533 -28.460 1.00 93.12 304 GLY A CA 1
ATOM 2428 C C . GLY A 1 304 ? 29.432 -17.652 -27.047 1.00 93.12 304 GLY A C 1
ATOM 2429 O O . GLY A 1 304 ? 29.507 -18.760 -26.521 1.00 93.12 304 GLY A O 1
ATOM 2430 N N . VAL A 1 305 ? 29.798 -16.537 -26.403 1.00 93.56 305 VAL A N 1
ATOM 2431 C CA . VAL A 1 305 ? 30.289 -16.495 -25.009 1.00 93.56 305 VAL A CA 1
ATOM 2432 C C . VAL A 1 305 ? 29.416 -15.589 -24.144 1.00 93.56 305 VAL A C 1
ATOM 2434 O O . VAL A 1 305 ? 28.948 -15.990 -23.079 1.00 93.56 305 VAL A O 1
ATOM 2437 N N . LEU A 1 306 ? 29.191 -14.368 -24.617 1.00 95.12 306 LEU A N 1
ATOM 2438 C CA . LEU A 1 306 ? 28.391 -13.325 -24.000 1.00 95.12 306 LEU A CA 1
ATOM 2439 C C . LEU A 1 306 ? 27.107 -13.112 -24.795 1.00 95.12 306 LEU A C 1
ATOM 2441 O O . LEU A 1 306 ? 27.082 -13.189 -26.024 1.00 95.12 306 LEU A O 1
ATOM 2445 N N . THR A 1 307 ? 26.049 -12.752 -24.081 1.00 96.19 307 THR A N 1
ATOM 2446 C CA . THR A 1 307 ? 24.825 -12.212 -24.661 1.00 96.19 307 THR A CA 1
ATOM 2447 C C . THR A 1 307 ? 24.625 -10.789 -24.156 1.00 96.19 307 THR A C 1
ATOM 2449 O O . THR A 1 307 ? 24.438 -10.571 -22.962 1.00 96.19 307 THR A O 1
ATOM 2452 N N . LEU A 1 308 ? 24.662 -9.808 -25.053 1.00 96.44 308 LEU A N 1
ATOM 2453 C CA . LEU A 1 308 ? 24.405 -8.404 -24.746 1.00 96.44 308 LEU A CA 1
ATOM 2454 C C . LEU A 1 308 ? 22.960 -8.071 -25.101 1.00 96.44 308 LEU A C 1
ATOM 2456 O O . LEU A 1 308 ? 22.507 -8.391 -26.193 1.00 96.44 308 LEU A O 1
ATOM 2460 N N . THR A 1 309 ? 22.226 -7.431 -24.198 1.00 95.31 309 THR A N 1
ATOM 2461 C CA . THR A 1 309 ? 20.890 -6.887 -24.479 1.00 95.31 309 THR A CA 1
ATOM 2462 C C . THR A 1 309 ? 20.938 -5.370 -24.390 1.00 95.31 309 THR A C 1
ATOM 2464 O O . THR A 1 309 ? 21.318 -4.829 -23.354 1.00 95.31 309 THR A O 1
ATOM 2467 N N . ILE A 1 310 ? 20.544 -4.689 -25.459 1.00 95.00 310 ILE A N 1
ATOM 2468 C CA . ILE A 1 310 ? 20.329 -3.243 -25.487 1.00 95.00 310 ILE A CA 1
ATOM 2469 C C . ILE A 1 310 ? 18.819 -3.043 -25.428 1.00 95.00 310 ILE A C 1
ATOM 2471 O O . ILE A 1 310 ? 18.131 -3.273 -26.420 1.00 95.00 310 ILE A O 1
ATOM 2475 N N . ASP A 1 311 ? 18.300 -2.718 -24.245 1.00 93.12 311 ASP A N 1
ATOM 2476 C CA . ASP A 1 311 ? 16.873 -2.470 -24.026 1.00 93.12 311 ASP A CA 1
ATOM 2477 C C . ASP A 1 311 ? 16.598 -0.978 -24.206 1.00 93.12 311 ASP A C 1
ATOM 2479 O O . ASP A 1 311 ? 17.199 -0.146 -23.529 1.00 93.12 311 ASP A O 1
ATOM 2483 N N . MET A 1 312 ? 15.686 -0.633 -25.113 1.00 92.19 312 MET A N 1
ATOM 2484 C CA . MET A 1 312 ? 15.419 0.755 -25.478 1.00 92.19 312 MET A CA 1
ATOM 2485 C C . MET A 1 312 ? 14.894 1.592 -24.308 1.00 92.19 312 MET A C 1
ATOM 2487 O O . MET A 1 312 ? 15.025 2.816 -24.292 1.00 92.19 312 MET A O 1
ATOM 2491 N N . TRP A 1 313 ? 14.338 0.943 -23.288 1.00 90.12 313 TRP A N 1
ATOM 2492 C CA . TRP A 1 313 ? 13.757 1.593 -22.118 1.00 90.12 313 TRP A CA 1
ATOM 2493 C C . TRP A 1 313 ? 14.639 1.521 -20.877 1.00 90.12 313 TRP A C 1
ATOM 2495 O O . TRP A 1 313 ? 14.246 2.021 -19.824 1.00 90.12 313 TRP A O 1
ATOM 2505 N N . GLN A 1 314 ? 15.839 0.954 -20.997 1.00 85.44 314 GLN A N 1
ATOM 2506 C CA . GLN A 1 314 ? 16.863 1.012 -19.964 1.00 85.44 314 GLN A CA 1
ATOM 2507 C C . GLN A 1 314 ? 18.044 1.793 -20.529 1.00 85.44 314 GLN A C 1
ATOM 2509 O O . GLN A 1 314 ? 18.634 1.373 -21.511 1.00 85.44 314 GLN A O 1
ATOM 2514 N N . GLY A 1 315 ? 18.443 2.908 -19.911 1.00 84.12 315 GLY A N 1
ATOM 2515 C CA . GLY A 1 315 ? 19.561 3.752 -20.378 1.00 84.12 315 GLY A CA 1
ATOM 2516 C C . GLY A 1 315 ? 20.957 3.110 -20.344 1.00 84.12 315 GLY A C 1
ATOM 2517 O O . GLY A 1 315 ? 21.960 3.814 -20.275 1.00 84.12 315 GLY A O 1
ATOM 2518 N N . CYS A 1 316 ? 21.044 1.782 -20.356 1.00 89.56 316 CYS A N 1
ATOM 2519 C CA . CYS A 1 316 ? 22.278 1.019 -20.425 1.00 89.56 316 CYS A CA 1
ATOM 2520 C C . CYS A 1 316 ? 22.701 0.829 -21.887 1.00 89.56 316 CYS A C 1
ATOM 2522 O O . CYS A 1 316 ? 21.901 0.437 -22.732 1.00 89.56 316 CYS A O 1
ATOM 2524 N N . ALA A 1 317 ? 23.990 1.012 -22.165 1.00 88.94 317 ALA A N 1
ATOM 2525 C CA . ALA A 1 317 ? 24.561 0.720 -23.477 1.00 88.94 317 ALA A CA 1
ATOM 2526 C C . ALA A 1 317 ? 24.658 -0.788 -23.757 1.00 88.94 317 ALA A C 1
ATOM 2528 O O . ALA A 1 317 ? 24.716 -1.193 -24.913 1.00 88.94 317 ALA A O 1
ATOM 2529 N N . ALA A 1 318 ? 24.697 -1.610 -22.704 1.00 92.25 318 ALA A N 1
ATOM 2530 C CA . ALA A 1 318 ? 24.583 -3.062 -22.782 1.00 92.25 318 ALA A CA 1
ATOM 2531 C C . ALA A 1 318 ? 24.231 -3.652 -21.409 1.00 92.25 318 ALA A C 1
ATOM 2533 O O . ALA A 1 318 ? 24.852 -3.317 -20.400 1.00 92.25 318 ALA A O 1
ATOM 2534 N N . ILE A 1 319 ? 23.280 -4.579 -21.379 1.00 93.62 319 ILE A N 1
ATOM 2535 C CA . ILE A 1 319 ? 23.038 -5.505 -20.269 1.00 93.62 319 ILE A CA 1
ATOM 2536 C C . ILE A 1 319 ? 23.749 -6.810 -20.621 1.00 93.62 319 ILE A C 1
ATOM 2538 O O . ILE A 1 319 ? 23.466 -7.405 -21.662 1.00 93.62 319 ILE A O 1
ATOM 2542 N N . VAL A 1 320 ? 24.678 -7.252 -19.780 1.00 94.19 320 VAL A N 1
ATOM 2543 C CA . VAL A 1 320 ? 25.547 -8.400 -20.055 1.00 94.19 320 VAL A CA 1
ATOM 2544 C C . VAL A 1 320 ? 24.956 -9.647 -19.412 1.00 94.19 320 VAL A C 1
ATOM 2546 O O . VAL A 1 320 ? 24.689 -9.675 -18.209 1.00 94.19 320 VAL A O 1
ATOM 2549 N N . LYS A 1 321 ? 24.766 -10.693 -20.213 1.00 93.62 321 LYS A N 1
ATOM 2550 C CA . LYS A 1 321 ? 24.256 -11.996 -19.788 1.00 93.62 321 LYS A CA 1
ATOM 2551 C C . LYS A 1 321 ? 25.189 -13.111 -20.242 1.00 93.62 321 LYS A C 1
ATOM 2553 O O . LYS A 1 321 ? 25.856 -12.996 -21.269 1.00 93.62 321 LYS A O 1
ATOM 2558 N N . VAL A 1 322 ? 25.204 -14.204 -19.491 1.00 90.44 322 VAL A N 1
ATOM 2559 C CA . VAL A 1 322 ? 25.927 -15.434 -19.842 1.00 90.44 322 VAL A CA 1
ATOM 2560 C C . VAL A 1 322 ? 25.005 -16.631 -19.712 1.00 90.44 322 VAL A C 1
ATOM 2562 O O . VAL A 1 322 ? 24.097 -16.639 -18.878 1.00 90.44 322 VAL A O 1
ATOM 2565 N N . ARG A 1 323 ? 25.245 -17.655 -20.526 1.00 88.44 323 ARG A N 1
ATOM 2566 C CA . ARG A 1 323 ? 24.542 -18.929 -20.399 1.00 88.44 323 ARG A CA 1
ATOM 2567 C C . ARG A 1 323 ? 25.094 -19.712 -19.210 1.00 88.44 323 ARG A C 1
ATOM 2569 O O . ARG A 1 323 ? 26.307 -19.867 -19.076 1.00 88.44 323 ARG A O 1
ATOM 2576 N N . ARG A 1 324 ? 24.211 -20.196 -18.338 1.00 83.50 324 ARG A N 1
ATOM 2577 C CA . ARG A 1 324 ? 24.551 -21.088 -17.222 1.00 83.50 324 ARG A CA 1
ATOM 2578 C C . ARG A 1 324 ? 23.576 -22.249 -17.156 1.00 83.50 324 ARG A C 1
ATOM 2580 O O . ARG A 1 324 ? 22.373 -22.073 -17.318 1.00 83.50 324 ARG A O 1
ATOM 2587 N N . TRP A 1 325 ? 24.102 -23.432 -16.870 1.00 78.81 325 TRP A N 1
ATOM 2588 C CA . TRP A 1 325 ? 23.288 -24.596 -16.548 1.00 78.81 325 TRP A CA 1
ATOM 2589 C C . TRP A 1 325 ? 22.772 -24.488 -15.113 1.00 78.81 325 TRP A C 1
ATOM 2591 O O . TRP A 1 325 ? 23.562 -24.317 -14.186 1.00 78.81 325 TRP A O 1
ATOM 2601 N N . ASN A 1 326 ? 21.459 -24.609 -14.921 1.00 77.12 326 ASN A N 1
ATOM 2602 C CA . ASN A 1 326 ? 20.837 -24.541 -13.595 1.00 77.12 326 ASN A CA 1
ATOM 2603 C C . ASN A 1 326 ? 20.514 -25.924 -12.990 1.00 77.12 326 ASN A C 1
ATOM 2605 O O . ASN A 1 326 ? 19.835 -26.003 -11.970 1.00 77.12 326 ASN A O 1
ATOM 2609 N N . GLY A 1 327 ? 20.966 -27.015 -13.620 1.00 81.38 327 GLY A N 1
ATOM 2610 C CA . GLY A 1 327 ? 20.640 -28.393 -13.230 1.00 81.38 327 GLY A CA 1
ATOM 2611 C C . GLY A 1 327 ? 19.612 -29.070 -14.143 1.00 81.38 327 GLY A C 1
ATOM 2612 O O . GLY A 1 327 ? 19.619 -30.293 -14.246 1.00 81.38 327 GLY A O 1
ATOM 2613 N N . THR A 1 328 ? 18.769 -28.294 -14.834 1.00 85.06 328 THR A N 1
ATOM 2614 C CA . THR A 1 328 ? 17.681 -28.821 -15.687 1.00 85.06 328 THR A CA 1
ATOM 2615 C C . THR A 1 328 ? 17.704 -28.285 -17.111 1.00 85.06 328 THR A C 1
ATOM 2617 O O . THR A 1 328 ? 17.389 -29.012 -18.052 1.00 85.06 328 THR A O 1
ATOM 2620 N N . ARG A 1 329 ? 18.070 -27.013 -17.276 1.00 82.75 329 ARG A N 1
ATOM 2621 C CA . ARG A 1 329 ? 18.211 -26.351 -18.569 1.00 82.75 329 ARG A CA 1
ATOM 2622 C C . ARG A 1 329 ? 19.313 -25.305 -18.512 1.00 82.75 329 ARG A C 1
ATOM 2624 O O . ARG A 1 329 ? 19.753 -24.884 -17.440 1.00 82.75 329 ARG A O 1
ATOM 2631 N N . GLU A 1 330 ? 19.735 -24.877 -19.689 1.00 82.69 330 GLU A N 1
ATOM 2632 C CA . GLU A 1 330 ? 20.588 -23.709 -19.841 1.00 82.69 330 GLU A CA 1
ATOM 2633 C C . GLU A 1 330 ? 19.734 -22.433 -19.775 1.00 82.69 330 GLU A C 1
ATOM 2635 O O . GLU A 1 330 ? 18.651 -22.363 -20.360 1.00 82.69 330 GLU A O 1
ATOM 2640 N N . GLU A 1 331 ? 20.201 -21.432 -19.034 1.00 85.88 331 GLU A N 1
ATOM 2641 C CA . GLU A 1 331 ? 19.495 -20.176 -18.792 1.00 85.88 331 GLU A CA 1
ATOM 2642 C C . GLU A 1 331 ? 20.437 -18.978 -18.958 1.00 85.88 331 GLU A C 1
ATOM 2644 O O . GLU A 1 331 ? 21.627 -19.054 -18.649 1.00 85.88 331 GLU A O 1
ATOM 2649 N N . LEU A 1 332 ? 19.903 -17.860 -19.458 1.00 87.62 332 LEU A N 1
ATOM 2650 C CA . LEU A 1 332 ? 20.636 -16.601 -19.551 1.00 87.62 332 LEU A CA 1
ATOM 2651 C C . LEU A 1 332 ? 20.568 -15.858 -18.219 1.00 87.62 332 LEU A C 1
ATOM 2653 O O . LEU A 1 332 ? 19.511 -15.369 -17.825 1.00 87.62 332 LEU A O 1
ATOM 2657 N N . VAL A 1 333 ? 21.717 -15.721 -17.568 1.00 86.94 333 VAL A N 1
ATOM 2658 C CA . VAL A 1 333 ? 21.860 -15.031 -16.285 1.00 86.94 333 VAL A CA 1
ATOM 2659 C C . VAL A 1 333 ? 22.516 -13.676 -16.515 1.00 86.94 333 VAL A C 1
ATOM 2661 O O . VAL A 1 333 ? 23.572 -13.601 -17.141 1.00 86.94 333 VAL A O 1
ATOM 2664 N N . GLU A 1 334 ? 21.903 -12.606 -16.008 1.00 90.81 334 GLU A N 1
ATOM 2665 C CA . GLU A 1 334 ? 22.507 -11.271 -16.003 1.00 90.81 334 GLU A CA 1
ATOM 2666 C C . GLU A 1 334 ? 23.691 -11.203 -15.035 1.00 90.81 334 GLU A C 1
ATOM 2668 O O . GLU A 1 334 ? 23.606 -11.624 -13.882 1.00 90.81 334 GLU A O 1
ATOM 2673 N N . VAL A 1 335 ? 24.805 -10.663 -15.523 1.00 88.62 335 VAL A N 1
ATOM 2674 C CA . VAL A 1 335 ? 26.087 -10.599 -14.809 1.00 88.62 335 VAL A CA 1
ATOM 2675 C C . VAL A 1 335 ? 26.628 -9.181 -14.667 1.00 88.62 335 VAL A C 1
ATOM 2677 O O . VAL A 1 335 ? 27.669 -8.999 -14.053 1.00 88.62 335 VAL A O 1
ATOM 2680 N N . GLY A 1 336 ? 25.927 -8.180 -15.191 1.00 89.75 336 GLY A N 1
ATOM 2681 C CA . GLY A 1 336 ? 26.252 -6.769 -15.005 1.00 89.75 336 GLY A CA 1
ATOM 2682 C C . GLY A 1 336 ? 25.765 -5.914 -16.166 1.00 89.75 336 GLY A C 1
ATOM 2683 O O . GLY A 1 336 ? 25.187 -6.422 -17.131 1.00 89.75 336 GLY A O 1
ATOM 2684 N N . ARG A 1 337 ? 25.979 -4.599 -16.083 1.00 91.44 337 ARG A N 1
ATOM 2685 C CA . ARG A 1 337 ? 25.529 -3.657 -17.122 1.00 91.44 337 ARG A CA 1
ATOM 2686 C C . ARG A 1 337 ? 26.540 -2.549 -17.350 1.00 91.44 337 ARG A C 1
ATOM 2688 O O . ARG A 1 337 ? 27.299 -2.183 -16.457 1.00 91.44 337 ARG A O 1
ATOM 2695 N N . VAL A 1 338 ? 26.491 -1.970 -18.539 1.00 87.62 338 VAL A N 1
ATOM 2696 C CA . VAL A 1 338 ? 27.264 -0.789 -18.910 1.00 87.62 338 VAL A CA 1
ATOM 2697 C C . VAL A 1 338 ? 26.340 0.415 -18.938 1.00 87.62 338 VAL A C 1
ATOM 2699 O O . VAL A 1 338 ? 25.451 0.494 -19.789 1.00 87.62 338 VAL A O 1
ATOM 2702 N N . LEU A 1 339 ? 26.567 1.361 -18.029 1.00 83.31 339 LEU A N 1
ATOM 2703 C CA . LEU A 1 339 ? 25.790 2.588 -17.928 1.00 83.31 339 LEU A CA 1
ATOM 2704 C C . LEU A 1 339 ? 26.659 3.789 -18.316 1.00 83.31 339 LEU A C 1
ATOM 2706 O O . LEU A 1 339 ? 27.610 4.121 -17.602 1.00 83.31 339 LEU A O 1
ATOM 2710 N N . PRO A 1 340 ? 26.323 4.503 -19.401 1.00 77.06 340 PRO A N 1
ATOM 2711 C CA . PRO A 1 340 ? 26.835 5.847 -19.610 1.00 77.06 340 PRO A CA 1
ATOM 2712 C C . PRO A 1 340 ? 26.206 6.776 -18.557 1.00 77.06 340 PRO A C 1
ATOM 2714 O O . PRO A 1 340 ? 25.108 7.304 -18.725 1.00 77.06 340 PRO A O 1
ATOM 2717 N N . ALA A 1 341 ? 26.887 6.914 -17.424 1.00 67.50 341 ALA A N 1
ATOM 2718 C CA . ALA A 1 341 ? 26.580 7.877 -16.374 1.00 67.50 341 ALA A CA 1
ATOM 2719 C C . ALA A 1 341 ? 27.666 8.955 -16.350 1.00 67.50 341 ALA A C 1
ATOM 2721 O O . ALA A 1 341 ? 28.819 8.684 -16.701 1.00 67.50 341 ALA A O 1
ATOM 2722 N N . LEU A 1 342 ? 27.272 10.176 -15.988 1.00 69.69 342 LEU A N 1
ATOM 2723 C CA . LEU A 1 342 ? 28.140 11.349 -15.979 1.00 69.69 342 LEU A CA 1
ATOM 2724 C C . LEU A 1 342 ? 28.173 11.948 -14.583 1.00 69.69 342 LEU A C 1
ATOM 2726 O O . LEU A 1 342 ? 27.117 12.212 -14.025 1.00 69.69 342 LEU A O 1
ATOM 2730 N N . GLU A 1 343 ? 29.356 12.240 -14.051 1.00 63.19 343 GLU A N 1
ATOM 2731 C CA . GLU A 1 343 ? 29.453 13.078 -12.856 1.00 63.19 343 GLU A CA 1
ATOM 2732 C C . GLU A 1 343 ? 29.317 14.550 -13.266 1.00 63.19 343 GLU A C 1
ATOM 2734 O O . GLU A 1 343 ? 30.175 15.065 -13.995 1.00 63.19 343 GLU A O 1
ATOM 2739 N N . GLN A 1 344 ? 28.223 15.199 -12.842 1.00 60.12 344 GLN A N 1
ATOM 2740 C CA . GLN A 1 344 ? 27.801 16.520 -13.324 1.00 60.12 344 GLN A CA 1
ATOM 2741 C C . GLN A 1 344 ? 27.603 17.551 -12.212 1.00 60.12 344 GLN A C 1
ATOM 2743 O O . GLN A 1 344 ? 27.080 17.242 -11.148 1.00 60.12 344 GLN A O 1
ATOM 2748 N N . PHE A 1 345 ? 27.967 18.802 -12.511 1.00 64.69 345 PHE A N 1
ATOM 2749 C CA . PHE A 1 345 ? 27.869 19.947 -11.603 1.00 64.69 345 PHE A CA 1
ATOM 2750 C C . PHE A 1 345 ? 27.354 21.167 -12.375 1.00 64.69 345 PHE A C 1
ATOM 2752 O O . PHE A 1 345 ? 27.835 21.455 -13.472 1.00 64.69 345 PHE A O 1
ATOM 2759 N N . GLU A 1 346 ? 26.429 21.925 -11.787 1.00 55.53 346 GLU A N 1
ATOM 2760 C CA . GLU A 1 346 ? 25.967 23.221 -12.328 1.00 55.53 346 GLU A CA 1
ATOM 2761 C C . GLU A 1 346 ? 26.832 24.392 -11.856 1.00 55.53 346 GLU A C 1
ATOM 2763 O O . GLU A 1 346 ? 27.026 25.380 -12.564 1.00 55.53 346 GLU A O 1
ATOM 2768 N N . ARG A 1 347 ? 27.316 24.278 -10.615 1.00 59.25 347 ARG A N 1
ATOM 2769 C CA . ARG A 1 347 ? 28.203 25.194 -9.896 1.00 59.25 347 ARG A CA 1
ATOM 2770 C C . ARG A 1 347 ? 28.798 24.451 -8.698 1.00 59.25 347 ARG A C 1
ATOM 2772 O O . ARG A 1 347 ? 28.233 23.448 -8.259 1.00 59.25 347 ARG A O 1
ATOM 2779 N N . GLU A 1 348 ? 29.913 24.938 -8.162 1.00 57.38 348 GLU A N 1
ATOM 2780 C CA . GLU A 1 348 ? 30.472 24.411 -6.911 1.00 57.38 348 GLU A CA 1
ATOM 2781 C C . GLU A 1 348 ? 29.412 24.478 -5.791 1.00 57.38 348 GLU A C 1
ATOM 2783 O O . GLU A 1 348 ? 28.710 25.483 -5.661 1.00 57.38 348 GLU A O 1
ATOM 2788 N N . GLY A 1 349 ? 29.245 23.393 -5.024 1.00 55.00 349 GLY A N 1
ATOM 2789 C CA . GLY A 1 349 ? 28.301 23.333 -3.898 1.00 55.00 349 GLY A CA 1
ATOM 2790 C C . GLY A 1 349 ? 26.966 22.589 -4.116 1.00 55.00 349 GLY A C 1
ATOM 2791 O O . GLY A 1 349 ? 26.184 22.487 -3.175 1.00 55.00 349 GLY A O 1
ATOM 2792 N N . VAL A 1 350 ? 26.651 22.080 -5.319 1.00 56.53 350 VAL A N 1
ATOM 2793 C CA . VAL A 1 350 ? 25.335 21.461 -5.647 1.00 56.53 350 VAL A CA 1
ATOM 2794 C C . VAL A 1 350 ? 25.469 19.977 -6.014 1.00 56.53 350 VAL A C 1
ATOM 2796 O O . VAL A 1 350 ? 25.914 19.672 -7.112 1.00 56.53 350 VAL A O 1
ATOM 2799 N N . GLY A 1 351 ? 25.082 19.056 -5.123 1.00 58.59 351 GLY A N 1
ATOM 2800 C CA . GLY A 1 351 ? 25.188 17.594 -5.300 1.00 58.59 351 GLY A CA 1
ATOM 2801 C C . GLY A 1 351 ? 25.141 16.853 -3.958 1.00 58.59 351 GLY A C 1
ATOM 2802 O O . GLY A 1 351 ? 24.737 17.448 -2.957 1.00 58.59 351 GLY A O 1
ATOM 2803 N N . TRP A 1 352 ? 25.570 15.588 -3.911 1.00 53.97 352 TRP A N 1
ATOM 2804 C CA . TRP A 1 352 ? 25.686 14.776 -2.691 1.00 53.97 352 TRP A CA 1
ATOM 2805 C C . TRP A 1 352 ? 26.389 15.561 -1.578 1.00 53.97 352 TRP A C 1
ATOM 2807 O O . TRP A 1 352 ? 27.518 16.025 -1.755 1.00 53.97 352 TRP A O 1
ATOM 2817 N N . GLU A 1 353 ? 25.693 15.750 -0.452 1.00 58.16 353 GLU A N 1
ATOM 2818 C CA . GLU A 1 353 ? 26.148 16.535 0.709 1.00 58.16 353 GLU A CA 1
ATOM 2819 C C . GLU A 1 353 ? 26.628 17.964 0.378 1.00 58.16 353 GLU A C 1
ATOM 2821 O O . GLU A 1 353 ? 27.486 18.515 1.063 1.00 58.16 353 GLU A O 1
ATOM 2826 N N . GLY A 1 354 ? 26.134 18.570 -0.707 1.00 57.47 354 GLY A N 1
ATOM 2827 C CA . GLY A 1 354 ? 26.610 19.879 -1.164 1.00 57.47 354 GLY A CA 1
ATOM 2828 C C . GLY A 1 354 ? 28.057 19.862 -1.674 1.00 57.47 354 GLY A C 1
ATOM 2829 O O . GLY A 1 354 ? 28.652 20.911 -1.887 1.00 57.47 354 GLY A O 1
ATOM 2830 N N . ARG A 1 355 ? 28.646 18.682 -1.911 1.00 61.25 355 ARG A N 1
ATOM 2831 C CA . ARG A 1 355 ? 30.013 18.537 -2.448 1.00 61.25 355 ARG A CA 1
ATOM 2832 C C . ARG A 1 355 ? 30.073 18.655 -3.965 1.00 61.25 355 ARG A C 1
ATOM 2834 O O . ARG A 1 355 ? 31.146 18.563 -4.550 1.00 61.25 355 ARG A O 1
ATOM 2841 N N . GLY A 1 356 ? 28.918 18.828 -4.602 1.00 57.78 356 GLY A N 1
ATOM 2842 C CA . GLY A 1 356 ? 28.803 18.908 -6.047 1.00 57.78 356 GLY A CA 1
ATOM 2843 C C . GLY A 1 356 ? 28.690 17.553 -6.774 1.00 57.78 356 GLY A C 1
ATOM 2844 O O . GLY A 1 356 ? 28.390 17.511 -7.956 1.00 57.78 356 GLY A O 1
ATOM 2845 N N . ILE A 1 357 ? 28.918 16.439 -6.081 1.00 61.72 357 ILE A N 1
ATOM 2846 C CA . ILE A 1 357 ? 29.046 15.105 -6.691 1.00 61.72 357 ILE A CA 1
ATOM 2847 C C . ILE A 1 357 ? 27.659 14.510 -6.979 1.00 61.72 357 ILE A C 1
ATOM 2849 O O . ILE A 1 357 ? 26.810 14.487 -6.092 1.00 61.72 357 ILE A O 1
ATOM 2853 N N . GLY A 1 358 ? 27.418 13.979 -8.177 1.00 62.34 358 GLY A N 1
ATOM 2854 C CA . GLY A 1 358 ? 26.192 13.246 -8.514 1.00 62.34 358 GLY A CA 1
ATOM 2855 C C . GLY A 1 358 ? 26.452 12.207 -9.599 1.00 62.34 358 GLY A C 1
ATOM 2856 O O . GLY A 1 358 ? 27.361 12.389 -10.398 1.00 62.34 358 GLY A O 1
ATOM 2857 N N . TRP A 1 359 ? 25.658 11.132 -9.646 1.00 71.81 359 TRP A N 1
ATOM 2858 C CA . TRP A 1 359 ? 25.798 10.053 -10.642 1.00 71.81 359 TRP A CA 1
ATOM 2859 C C . TRP A 1 359 ? 24.541 9.887 -11.512 1.00 71.81 359 TRP A C 1
ATOM 2861 O O . TRP A 1 359 ? 23.930 8.814 -11.526 1.00 71.81 359 TRP A O 1
ATOM 2871 N N . PRO A 1 360 ? 24.086 10.935 -12.224 1.00 74.50 360 PRO A N 1
ATOM 2872 C CA . PRO A 1 360 ? 22.952 10.812 -13.126 1.00 74.50 360 PRO A CA 1
ATOM 2873 C C . PRO A 1 360 ? 23.262 9.834 -14.269 1.00 74.50 360 PRO A C 1
ATOM 2875 O O . PRO A 1 360 ? 24.000 10.136 -15.207 1.00 74.50 360 PRO A O 1
ATOM 2878 N N . GLY A 1 361 ? 22.645 8.656 -14.208 1.00 80.00 361 GLY A N 1
ATOM 2879 C CA . GLY A 1 361 ? 22.586 7.719 -15.326 1.00 80.00 361 GLY A CA 1
ATOM 2880 C C . GLY A 1 361 ? 21.630 8.174 -16.423 1.00 80.00 361 GLY A C 1
ATOM 2881 O O . GLY A 1 361 ? 20.669 8.915 -16.166 1.00 80.00 361 GLY A O 1
ATOM 2882 N N . ALA A 1 362 ? 21.874 7.696 -17.643 1.00 86.56 362 ALA A N 1
ATOM 2883 C CA . ALA A 1 362 ? 20.882 7.748 -18.706 1.00 86.56 362 ALA A CA 1
ATOM 2884 C C . ALA A 1 362 ? 19.637 6.921 -18.335 1.00 86.56 362 ALA A C 1
ATOM 2886 O O . ALA A 1 362 ? 19.714 5.938 -17.596 1.00 86.56 362 ALA A O 1
ATOM 2887 N N . GLY A 1 363 ? 18.478 7.346 -18.837 1.00 85.44 363 GLY A N 1
ATOM 2888 C CA . GLY A 1 363 ? 17.186 6.714 -18.571 1.00 85.44 363 GLY A CA 1
ATOM 2889 C C . GLY A 1 363 ? 16.706 5.802 -19.697 1.00 85.44 363 GLY A C 1
ATOM 2890 O O . GLY A 1 363 ? 16.039 4.814 -19.417 1.00 85.44 363 GLY A O 1
ATOM 2891 N N . VAL A 1 364 ? 17.062 6.103 -20.948 1.00 90.50 364 VAL A N 1
ATOM 2892 C CA . VAL A 1 364 ? 16.611 5.369 -22.144 1.00 90.50 364 VAL A CA 1
ATOM 2893 C C . VAL A 1 364 ? 17.737 5.233 -23.166 1.00 90.50 364 VAL A C 1
ATOM 2895 O O . VAL A 1 364 ? 18.677 6.033 -23.160 1.00 90.50 364 VAL A O 1
ATOM 2898 N N . VAL A 1 365 ? 17.623 4.264 -24.073 1.00 93.06 365 VAL A N 1
ATOM 2899 C CA . VAL A 1 365 ? 18.385 4.260 -25.328 1.00 93.06 365 VAL A CA 1
ATOM 2900 C C . VAL A 1 365 ? 17.496 4.910 -26.380 1.00 93.06 365 VAL A C 1
ATOM 2902 O O . VAL A 1 365 ? 16.387 4.455 -26.642 1.00 93.06 365 VAL A O 1
ATOM 2905 N N . LYS A 1 366 ? 17.973 5.998 -26.973 1.00 92.12 366 LYS A N 1
ATOM 2906 C CA . LYS A 1 366 ? 17.266 6.710 -28.039 1.00 92.12 366 LYS A CA 1
ATOM 2907 C C . LYS A 1 366 ? 17.421 6.015 -29.382 1.00 92.12 366 LYS A C 1
ATOM 2909 O O . LYS A 1 366 ? 16.478 5.970 -30.163 1.00 92.12 366 LYS A O 1
ATOM 2914 N N . GLU A 1 367 ? 18.617 5.507 -29.660 1.00 93.44 367 GLU A N 1
ATOM 2915 C CA . GLU A 1 367 ? 18.954 4.952 -30.967 1.00 93.44 367 GLU A CA 1
ATOM 2916 C C . GLU A 1 367 ? 20.058 3.899 -30.852 1.00 93.44 367 GLU A C 1
ATOM 2918 O O . GLU A 1 367 ? 20.993 4.046 -30.060 1.00 93.44 367 GLU A O 1
ATOM 2923 N N . VAL A 1 368 ? 19.965 2.867 -31.693 1.00 95.56 368 VAL A N 1
ATOM 2924 C CA . VAL A 1 368 ? 21.035 1.900 -31.951 1.00 95.56 368 VAL A CA 1
ATOM 2925 C C . VAL A 1 368 ? 21.298 1.883 -33.452 1.00 95.56 368 VAL A C 1
ATOM 2927 O O . VAL A 1 368 ? 20.448 1.456 -34.232 1.00 95.56 368 VAL A O 1
ATOM 2930 N N . ARG A 1 369 ? 22.483 2.331 -33.866 1.00 96.88 369 ARG A N 1
ATOM 2931 C CA . ARG A 1 369 ? 22.911 2.328 -35.266 1.00 96.88 369 ARG A CA 1
ATOM 2932 C C . ARG A 1 369 ? 23.926 1.218 -35.501 1.00 96.88 369 ARG A C 1
ATOM 2934 O O . ARG A 1 369 ? 24.981 1.194 -34.877 1.00 96.88 369 ARG A O 1
ATOM 2941 N N . VAL A 1 370 ? 23.642 0.332 -36.451 1.00 96.62 370 VAL A N 1
ATOM 2942 C CA . VAL A 1 370 ? 24.609 -0.678 -36.904 1.00 96.62 370 VAL A CA 1
ATOM 2943 C C . VAL A 1 370 ? 25.640 -0.009 -37.815 1.00 96.62 370 VAL A C 1
ATOM 2945 O O . VAL A 1 370 ? 25.286 0.544 -38.856 1.00 96.62 370 VAL A O 1
ATOM 2948 N N . VAL A 1 371 ? 26.910 -0.043 -37.414 1.00 97.31 371 VAL A N 1
ATOM 2949 C CA . VAL A 1 371 ? 28.047 0.508 -38.172 1.00 97.31 371 VAL A CA 1
ATOM 2950 C C . VAL A 1 371 ? 28.702 -0.573 -39.028 1.00 97.31 371 VAL A C 1
ATOM 2952 O O . VAL A 1 371 ? 29.043 -0.332 -40.182 1.00 97.31 371 VAL A O 1
ATOM 2955 N N . GLU A 1 372 ? 28.853 -1.771 -38.469 1.00 97.31 372 GLU A N 1
ATOM 2956 C CA . GLU A 1 372 ? 29.457 -2.938 -39.116 1.00 97.31 372 GLU A CA 1
ATOM 2957 C C . GLU A 1 372 ? 28.720 -4.188 -38.637 1.00 97.31 372 GLU A C 1
ATOM 2959 O O . GLU A 1 372 ? 28.407 -4.289 -37.449 1.00 97.31 372 GLU A O 1
ATOM 2964 N N . ARG A 1 373 ? 28.441 -5.137 -39.539 1.00 96.12 373 ARG A N 1
ATOM 2965 C CA . ARG A 1 373 ? 27.807 -6.419 -39.202 1.00 96.12 373 ARG A CA 1
ATOM 2966 C C . ARG A 1 373 ? 28.341 -7.542 -40.086 1.00 96.12 373 ARG A C 1
ATOM 2968 O O . ARG A 1 373 ? 28.141 -7.523 -41.297 1.00 96.12 373 ARG A O 1
ATOM 2975 N N . SER A 1 374 ? 28.949 -8.538 -39.456 1.00 96.38 374 SER A N 1
ATOM 2976 C CA . SER A 1 374 ? 29.353 -9.817 -40.040 1.00 96.38 374 SER A CA 1
ATOM 2977 C C . SER A 1 374 ? 29.157 -10.946 -39.018 1.00 96.38 374 SER A C 1
ATOM 2979 O O . SER A 1 374 ? 28.765 -10.698 -37.876 1.00 96.38 374 SER A O 1
ATOM 2981 N N . GLU A 1 375 ? 29.424 -12.194 -39.412 1.00 93.69 375 GLU A N 1
ATOM 2982 C CA . GLU A 1 375 ? 29.435 -13.321 -38.468 1.00 93.69 375 GLU A CA 1
ATOM 2983 C C . GLU A 1 375 ? 30.607 -13.247 -37.478 1.00 93.69 375 GLU A C 1
ATOM 2985 O O . GLU A 1 375 ? 30.525 -13.808 -36.390 1.00 93.69 375 GLU A O 1
ATOM 2990 N N . GLU A 1 376 ? 31.679 -12.528 -37.812 1.00 95.81 376 GLU A N 1
ATOM 2991 C CA . GLU A 1 376 ? 32.877 -12.415 -36.973 1.00 95.81 376 GLU A CA 1
ATOM 2992 C C . GLU A 1 376 ? 32.829 -11.200 -36.043 1.00 95.81 376 GLU A C 1
ATOM 2994 O O . GLU A 1 376 ? 33.429 -11.219 -34.965 1.00 95.81 376 GLU A O 1
ATOM 2999 N N . ARG A 1 377 ? 32.125 -10.133 -36.446 1.00 97.00 377 ARG A N 1
ATOM 3000 C CA . ARG A 1 377 ? 32.187 -8.836 -35.774 1.00 97.00 377 ARG A CA 1
ATOM 3001 C C . ARG A 1 377 ? 30.922 -8.003 -35.961 1.00 97.00 377 ARG A C 1
ATOM 3003 O O . ARG A 1 377 ? 30.326 -7.953 -37.034 1.00 97.00 377 ARG A O 1
ATOM 3010 N N . LEU A 1 378 ? 30.544 -7.293 -34.905 1.00 98.12 378 LEU A N 1
ATOM 3011 C CA . LEU A 1 378 ? 29.451 -6.329 -34.894 1.00 98.12 378 LEU A CA 1
ATOM 3012 C C . LEU A 1 378 ? 29.911 -5.042 -34.212 1.00 98.12 378 LEU A C 1
ATOM 3014 O O . LEU A 1 378 ? 30.454 -5.076 -33.108 1.00 98.12 378 LEU A O 1
ATOM 3018 N N . VAL A 1 379 ? 29.655 -3.907 -34.856 1.00 98.19 379 VAL A N 1
ATOM 3019 C CA . VAL A 1 379 ? 29.913 -2.575 -34.302 1.00 98.19 379 VAL A CA 1
ATOM 3020 C C . VAL A 1 379 ? 28.603 -1.801 -34.277 1.00 98.19 379 VAL A C 1
ATOM 3022 O O . VAL A 1 379 ? 27.952 -1.637 -35.311 1.00 98.19 379 VAL A O 1
ATOM 3025 N N . LEU A 1 380 ? 28.227 -1.326 -33.094 1.00 97.75 380 LEU A N 1
ATOM 3026 C CA . LEU A 1 380 ? 27.008 -0.565 -32.843 1.00 97.75 380 LEU A CA 1
ATOM 3027 C C . LEU A 1 380 ? 27.364 0.802 -32.268 1.00 97.75 380 LEU A C 1
ATOM 3029 O O . LEU A 1 380 ? 28.167 0.875 -31.345 1.00 97.75 380 LEU A O 1
ATOM 3033 N N . ASP A 1 381 ? 26.716 1.858 -32.742 1.00 97.44 381 ASP A N 1
ATOM 3034 C CA . ASP A 1 381 ? 26.691 3.147 -32.055 1.00 97.44 381 ASP A CA 1
ATOM 3035 C C . ASP A 1 381 ? 25.368 3.244 -31.286 1.00 97.44 381 ASP A C 1
ATOM 3037 O O . ASP A 1 381 ? 24.288 3.228 -31.877 1.00 97.44 381 ASP A O 1
ATOM 3041 N N . VAL A 1 382 ? 25.453 3.292 -29.958 1.00 96.38 382 VAL A N 1
ATOM 3042 C CA . VAL A 1 382 ? 24.312 3.325 -29.038 1.00 96.38 382 VAL A CA 1
ATOM 3043 C C . VAL A 1 382 ? 24.215 4.718 -28.435 1.00 96.38 382 VAL A C 1
ATOM 3045 O O . VAL A 1 382 ? 25.109 5.146 -27.702 1.00 96.38 382 VAL A O 1
ATOM 3048 N N . THR A 1 383 ? 23.129 5.424 -28.733 1.00 95.75 383 THR A N 1
ATOM 3049 C CA . THR A 1 383 ? 22.847 6.750 -28.176 1.00 95.75 383 THR A CA 1
ATOM 3050 C C . THR A 1 383 ? 21.875 6.615 -27.016 1.00 95.75 383 THR A C 1
ATOM 3052 O O . THR A 1 383 ? 20.739 6.182 -27.199 1.00 95.75 383 THR A O 1
ATOM 3055 N N . VAL A 1 384 ? 22.304 7.019 -25.824 1.00 93.50 384 VAL A N 1
ATOM 3056 C CA . VAL A 1 384 ? 21.486 7.025 -24.607 1.00 93.50 384 VAL A CA 1
ATOM 3057 C C . VAL A 1 384 ? 21.127 8.444 -24.192 1.00 93.50 384 VAL A C 1
ATOM 3059 O O . VAL A 1 384 ? 21.874 9.386 -24.461 1.00 93.50 384 VAL A O 1
ATOM 3062 N N . GLU A 1 385 ? 19.992 8.601 -23.515 1.00 91.94 385 GLU A N 1
ATOM 3063 C CA . GLU A 1 385 ? 19.530 9.904 -23.041 1.00 91.94 385 GLU A CA 1
ATOM 3064 C C . GLU A 1 385 ? 19.061 9.875 -21.593 1.00 91.94 385 GLU A C 1
ATOM 3066 O O . GLU A 1 385 ? 18.381 8.953 -21.130 1.00 91.94 385 GLU A O 1
ATOM 3071 N N . ARG A 1 386 ? 19.375 10.959 -20.886 1.00 89.38 386 ARG A N 1
ATOM 3072 C CA . ARG A 1 386 ? 18.709 11.329 -19.645 1.00 89.38 386 ARG A CA 1
ATOM 3073 C C . ARG A 1 386 ? 17.654 12.387 -19.946 1.00 89.38 386 ARG A C 1
ATOM 3075 O O . ARG A 1 386 ? 17.980 13.495 -20.361 1.00 89.38 386 ARG A O 1
ATOM 3082 N N . LEU A 1 387 ? 16.395 12.039 -19.696 1.00 84.38 387 LEU A N 1
ATOM 3083 C CA . LEU A 1 387 ? 15.244 12.851 -20.094 1.00 84.38 387 LEU A CA 1
ATOM 3084 C C . LEU A 1 387 ? 14.801 13.866 -19.032 1.00 84.38 387 LEU A C 1
ATOM 3086 O O . LEU A 1 387 ? 14.167 14.859 -19.376 1.00 84.38 387 LEU A O 1
ATOM 3090 N N . SER A 1 388 ? 15.138 13.652 -17.757 1.00 79.19 388 SER A N 1
ATOM 3091 C CA . SER A 1 388 ? 14.743 14.536 -16.656 1.00 79.19 388 SER A CA 1
ATOM 3092 C C . SER A 1 388 ? 15.879 15.451 -16.202 1.00 79.19 388 SER A C 1
ATOM 3094 O O . SER A 1 388 ? 17.040 15.043 -16.132 1.00 79.19 388 SER A O 1
ATOM 3096 N N . SER A 1 389 ? 15.516 16.692 -15.872 1.00 81.06 389 SER A N 1
ATOM 3097 C CA . SER A 1 389 ? 16.406 17.684 -15.269 1.00 81.06 389 SER A CA 1
ATOM 3098 C C . SER A 1 389 ? 15.996 17.914 -13.817 1.00 81.06 389 SER A C 1
ATOM 3100 O O . SER A 1 389 ? 14.885 18.366 -13.547 1.00 81.06 389 SER A O 1
ATOM 3102 N N . GLN A 1 390 ? 16.882 17.605 -12.877 1.00 74.88 390 GLN A N 1
ATOM 3103 C CA . GLN A 1 390 ? 16.781 18.001 -11.471 1.00 74.88 390 GLN A CA 1
ATOM 3104 C C . GLN A 1 390 ? 18.109 18.648 -11.050 1.00 74.88 390 GLN A C 1
ATOM 3106 O O . GLN A 1 390 ? 19.119 18.436 -11.727 1.00 74.88 390 GLN A O 1
ATOM 3111 N N . PRO A 1 391 ? 18.150 19.438 -9.960 1.00 69.12 391 PRO A N 1
ATOM 3112 C CA . PRO A 1 391 ? 19.416 19.905 -9.401 1.00 69.12 391 PRO A CA 1
ATOM 3113 C C . PRO A 1 391 ? 20.414 18.748 -9.222 1.00 69.12 391 PRO A C 1
ATOM 3115 O O . PRO A 1 391 ? 20.039 17.691 -8.722 1.00 69.12 391 PRO A O 1
ATOM 3118 N N . ALA A 1 392 ? 21.656 18.941 -9.669 1.00 66.31 392 ALA A N 1
ATOM 3119 C CA . ALA A 1 392 ? 22.737 17.949 -9.779 1.00 66.31 392 ALA A CA 1
ATOM 3120 C C . ALA A 1 392 ? 22.523 16.793 -10.782 1.00 66.31 392 ALA A C 1
ATOM 3122 O O . ALA A 1 392 ? 23.441 16.010 -11.008 1.00 66.31 392 ALA A O 1
ATOM 3123 N N . HIS A 1 393 ? 21.360 16.687 -11.432 1.00 78.19 393 HIS A N 1
ATOM 3124 C CA . HIS A 1 393 ? 21.020 15.620 -12.377 1.00 78.19 393 HIS A CA 1
ATOM 3125 C C . HIS A 1 393 ? 20.496 16.203 -13.698 1.00 78.19 393 HIS A C 1
ATOM 3127 O O . HIS A 1 393 ? 19.281 16.290 -13.906 1.00 78.19 393 HIS A O 1
ATOM 3133 N N . ARG A 1 394 ? 21.398 16.603 -14.600 1.00 86.00 394 ARG A N 1
ATOM 3134 C CA . ARG A 1 394 ? 21.038 17.344 -15.817 1.00 86.00 394 ARG A CA 1
ATOM 3135 C C . ARG A 1 394 ? 20.838 16.449 -17.028 1.00 86.00 394 ARG A C 1
ATOM 3137 O O . ARG A 1 394 ? 21.365 15.341 -17.106 1.00 86.00 394 ARG A O 1
ATOM 3144 N N . ARG A 1 395 ? 20.018 16.924 -17.963 1.00 90.38 395 ARG A N 1
ATOM 3145 C CA . ARG A 1 395 ? 19.720 16.216 -19.210 1.00 90.38 395 ARG A CA 1
ATOM 3146 C C . ARG A 1 395 ? 20.961 16.168 -20.089 1.00 90.38 395 ARG A C 1
ATOM 3148 O O . ARG A 1 395 ? 21.678 17.156 -20.244 1.00 90.38 395 ARG A O 1
ATOM 3155 N N . PHE A 1 396 ? 21.204 15.000 -20.662 1.00 91.88 396 PHE A N 1
ATOM 3156 C CA . PHE A 1 396 ? 22.288 14.793 -21.607 1.00 91.88 396 PHE A CA 1
ATOM 3157 C C . PHE A 1 396 ? 21.919 13.715 -22.617 1.00 91.88 396 PHE A C 1
ATOM 3159 O O . PHE A 1 396 ? 21.069 12.858 -22.354 1.00 91.88 396 PHE A O 1
ATOM 3166 N N . SER A 1 397 ? 22.613 13.746 -23.749 1.00 94.06 397 SER A N 1
ATOM 3167 C CA . SER A 1 397 ? 22.688 12.638 -24.694 1.00 94.06 397 SER A CA 1
ATOM 3168 C C . SER A 1 397 ? 24.139 12.180 -24.789 1.00 94.06 397 SER A C 1
ATOM 3170 O O . SER A 1 397 ? 25.043 13.013 -24.792 1.00 94.06 397 SER A O 1
ATOM 3172 N N . ALA A 1 398 ? 24.383 10.874 -24.817 1.00 93.81 398 ALA A N 1
ATOM 3173 C CA . ALA A 1 398 ? 25.722 10.321 -24.989 1.00 93.81 398 ALA A CA 1
ATOM 3174 C C . ALA A 1 398 ? 25.683 9.184 -26.007 1.00 93.81 398 ALA A C 1
ATOM 3176 O O . ALA A 1 398 ? 24.843 8.291 -25.901 1.00 93.81 398 ALA A O 1
ATOM 3177 N N . THR A 1 399 ? 26.608 9.193 -26.964 1.00 95.69 399 THR A N 1
ATOM 3178 C CA . THR A 1 399 ? 26.766 8.100 -27.930 1.00 95.69 399 THR A CA 1
ATOM 3179 C C . THR A 1 399 ? 28.022 7.314 -27.594 1.00 95.69 399 THR A C 1
ATOM 3181 O O . THR A 1 399 ? 29.115 7.881 -27.500 1.00 95.69 399 THR A O 1
ATOM 3184 N N . VAL A 1 400 ? 27.871 6.000 -27.441 1.00 94.88 400 VAL A N 1
ATOM 3185 C CA . VAL A 1 400 ? 28.980 5.067 -27.240 1.00 94.88 400 VAL A CA 1
ATOM 3186 C C . VAL A 1 400 ? 29.018 4.033 -28.356 1.00 94.88 400 VAL A C 1
ATOM 3188 O O . VAL A 1 400 ? 27.982 3.562 -28.813 1.00 94.88 400 VAL A O 1
ATOM 3191 N N . ARG A 1 401 ? 30.218 3.652 -28.777 1.00 96.50 401 ARG A N 1
ATOM 3192 C CA . ARG A 1 401 ? 30.445 2.556 -29.711 1.00 96.50 401 ARG A CA 1
ATOM 3193 C C . ARG A 1 401 ? 30.647 1.259 -28.951 1.00 96.50 401 ARG A C 1
ATOM 3195 O O . ARG A 1 401 ? 31.575 1.168 -28.155 1.00 96.50 401 ARG A O 1
ATOM 3202 N N . VAL A 1 402 ? 29.824 0.260 -29.236 1.00 96.94 402 VAL A N 1
ATOM 3203 C CA . VAL A 1 402 ? 29.925 -1.107 -28.721 1.00 96.94 402 VAL A CA 1
ATOM 3204 C C . VAL A 1 402 ? 30.462 -2.001 -29.836 1.00 96.94 402 VAL A C 1
ATOM 3206 O O . VAL A 1 402 ? 29.840 -2.126 -30.887 1.00 96.94 402 VAL A O 1
ATOM 3209 N N . THR A 1 403 ? 31.623 -2.616 -29.622 1.00 97.69 403 THR A N 1
ATOM 3210 C CA . THR A 1 403 ? 32.234 -3.567 -30.565 1.00 97.69 403 THR A CA 1
ATOM 3211 C C . THR A 1 403 ? 32.233 -4.961 -29.963 1.00 97.69 403 THR A C 1
ATOM 3213 O O . THR A 1 403 ? 32.806 -5.179 -28.894 1.00 97.69 403 THR A O 1
ATOM 3216 N N . VAL A 1 404 ? 31.608 -5.899 -30.667 1.00 97.81 404 VAL A N 1
ATOM 3217 C CA . VAL A 1 404 ? 31.464 -7.299 -30.272 1.00 97.81 404 VAL A CA 1
ATOM 3218 C C . VAL A 1 404 ? 32.125 -8.173 -31.327 1.00 97.81 404 VAL A C 1
ATOM 3220 O O . VAL A 1 404 ? 31.870 -8.012 -32.517 1.00 97.81 404 VAL A O 1
ATOM 3223 N N . GLU A 1 405 ? 32.949 -9.114 -30.890 1.00 97.56 405 GLU A N 1
ATOM 3224 C CA . GLU A 1 405 ? 33.616 -10.083 -31.760 1.00 97.56 405 GLU A CA 1
ATOM 3225 C C . GLU A 1 405 ? 33.183 -11.502 -31.387 1.00 97.56 405 GLU A C 1
ATOM 3227 O O . GLU A 1 405 ? 32.960 -11.809 -30.209 1.00 97.56 405 GLU A O 1
ATOM 3232 N N . ALA A 1 406 ? 33.065 -12.372 -32.388 1.00 97.62 406 ALA A N 1
ATOM 3233 C CA . ALA A 1 406 ? 32.674 -13.763 -32.212 1.00 97.62 406 ALA A CA 1
ATOM 3234 C C . ALA A 1 406 ? 33.649 -14.508 -31.287 1.00 97.62 406 ALA A C 1
ATOM 3236 O O . ALA A 1 406 ? 34.870 -14.403 -31.407 1.00 97.62 406 ALA A O 1
ATOM 3237 N N . GLY A 1 407 ? 33.104 -15.272 -30.343 1.00 95.75 407 GLY A N 1
ATOM 3238 C CA . GLY A 1 407 ? 33.847 -16.173 -29.466 1.00 95.75 407 GLY A CA 1
ATOM 3239 C C . GLY A 1 407 ? 34.757 -15.494 -28.444 1.00 95.75 407 GLY A C 1
ATOM 3240 O O . GLY A 1 407 ? 35.467 -16.200 -27.727 1.00 95.75 407 GLY A O 1
ATOM 3241 N N . LYS A 1 408 ? 34.780 -14.157 -28.369 1.00 96.56 408 LYS A N 1
ATOM 3242 C CA . LYS A 1 408 ? 35.580 -13.431 -27.378 1.00 96.56 408 LYS A CA 1
ATOM 3243 C C . LYS A 1 408 ? 34.825 -13.319 -26.045 1.00 96.56 408 LYS A C 1
ATOM 3245 O O . LYS A 1 408 ? 33.633 -13.011 -26.042 1.00 96.56 408 LYS A O 1
ATOM 3250 N N . PRO A 1 409 ? 35.512 -13.466 -24.902 1.00 95.69 409 PRO A N 1
ATOM 3251 C CA . PRO A 1 409 ? 34.932 -13.274 -23.571 1.00 95.69 409 PRO A CA 1
ATOM 3252 C C . PRO A 1 409 ? 34.764 -11.797 -23.169 1.00 95.69 409 PRO A C 1
ATOM 3254 O O . PRO A 1 409 ? 34.593 -11.488 -21.992 1.00 95.69 409 PRO A O 1
ATOM 3257 N N . TYR A 1 410 ? 34.845 -10.866 -24.120 1.00 96.75 410 TYR A N 1
ATOM 3258 C CA . TYR A 1 410 ? 34.760 -9.432 -23.875 1.00 96.75 410 TYR A CA 1
ATOM 3259 C C . TYR A 1 410 ? 34.087 -8.706 -25.041 1.00 96.75 410 TYR A C 1
ATOM 3261 O O . TYR A 1 410 ? 33.970 -9.237 -26.146 1.00 96.75 410 TYR A O 1
ATOM 3269 N N . PHE A 1 411 ? 33.695 -7.464 -24.788 1.00 97.12 411 PHE A N 1
ATOM 3270 C CA . PHE A 1 411 ? 33.322 -6.485 -25.802 1.00 97.12 411 PHE A CA 1
ATOM 3271 C C . PHE A 1 411 ? 33.951 -5.137 -25.450 1.00 97.12 411 PHE A C 1
ATOM 3273 O O . PHE A 1 411 ? 34.263 -4.866 -24.289 1.00 97.12 411 PHE A O 1
ATOM 3280 N N . ALA A 1 412 ? 34.171 -4.298 -26.455 1.00 95.81 412 ALA A N 1
ATOM 3281 C CA . ALA A 1 412 ? 34.750 -2.975 -26.264 1.00 95.81 412 ALA A CA 1
ATOM 3282 C C . ALA A 1 412 ? 33.652 -1.910 -26.266 1.00 95.81 412 ALA A C 1
ATOM 3284 O O . ALA A 1 412 ? 32.733 -1.972 -27.085 1.00 95.81 412 ALA A O 1
ATOM 3285 N N . VAL A 1 413 ? 33.769 -0.921 -25.384 1.00 94.62 413 VAL A N 1
ATOM 3286 C CA . VAL A 1 413 ? 32.889 0.247 -25.337 1.00 94.62 413 VAL A CA 1
ATOM 3287 C C . VAL A 1 413 ? 33.726 1.516 -25.377 1.00 94.62 413 VAL A C 1
ATOM 3289 O O . VAL A 1 413 ? 34.641 1.690 -24.577 1.00 94.62 413 VAL A O 1
ATOM 3292 N N . GLN A 1 414 ? 33.415 2.416 -26.300 1.00 93.81 414 GLN A N 1
ATOM 3293 C CA . GLN A 1 414 ? 34.157 3.658 -26.505 1.00 93.81 414 GLN A CA 1
ATOM 3294 C C . GLN A 1 414 ? 33.194 4.843 -26.533 1.00 93.81 414 GLN A C 1
ATOM 3296 O O . GLN A 1 414 ? 32.177 4.791 -27.218 1.00 93.81 414 GLN A O 1
ATOM 3301 N N . LEU A 1 415 ? 33.500 5.921 -25.810 1.00 93.56 415 LEU A N 1
ATOM 3302 C CA . LEU A 1 415 ? 32.717 7.154 -25.907 1.00 93.56 415 LEU A CA 1
ATOM 3303 C C . LEU A 1 415 ? 32.996 7.841 -27.247 1.00 93.56 415 LEU A C 1
ATOM 3305 O O . LEU A 1 415 ? 34.155 8.052 -27.593 1.00 93.56 415 LEU A O 1
ATOM 3309 N N . LEU A 1 416 ? 31.940 8.214 -27.971 1.00 95.25 416 LEU A N 1
ATOM 3310 C CA . LEU A 1 416 ? 32.054 8.994 -29.204 1.00 95.25 416 LEU A CA 1
ATOM 3311 C C . LEU A 1 416 ? 31.737 10.470 -28.973 1.00 95.25 416 LEU A C 1
ATOM 3313 O O . LEU A 1 416 ? 32.464 11.336 -29.449 1.00 95.25 416 LEU A O 1
ATOM 3317 N N . GLN A 1 417 ? 30.654 10.758 -28.249 1.00 94.56 417 GLN A N 1
ATOM 3318 C CA . GLN A 1 417 ? 30.239 12.132 -27.968 1.00 94.56 417 GLN A CA 1
ATOM 3319 C C . GLN A 1 417 ? 29.302 12.234 -26.764 1.00 94.56 417 GLN A C 1
ATOM 3321 O O . GLN A 1 417 ? 28.608 11.275 -26.418 1.00 94.56 417 GLN A O 1
ATOM 3326 N N . ILE A 1 418 ? 29.255 13.427 -26.173 1.00 93.25 418 ILE A N 1
ATOM 3327 C CA . ILE A 1 418 ? 28.288 13.851 -25.157 1.00 93.25 418 ILE A CA 1
ATOM 3328 C C . ILE A 1 418 ? 27.719 15.208 -25.568 1.00 93.25 418 ILE A C 1
ATOM 3330 O O . ILE A 1 418 ? 28.476 16.132 -25.862 1.00 93.25 418 ILE A O 1
ATOM 3334 N N . THR A 1 419 ? 26.401 15.350 -25.514 1.00 94.81 419 THR A N 1
ATOM 3335 C CA . THR A 1 419 ? 25.682 16.599 -25.776 1.00 94.81 419 THR A CA 1
ATOM 3336 C C . THR A 1 419 ? 24.950 17.059 -24.523 1.00 94.81 419 THR A C 1
ATOM 3338 O O . THR A 1 419 ? 24.233 16.274 -23.890 1.00 94.81 419 THR A O 1
ATOM 3341 N N . ASN A 1 420 ? 25.077 18.344 -24.188 1.00 93.50 420 ASN A N 1
ATOM 3342 C CA . ASN A 1 420 ? 24.215 18.980 -23.198 1.00 93.50 420 ASN A CA 1
ATOM 3343 C C . ASN A 1 420 ? 22.836 19.255 -23.808 1.00 93.50 420 ASN A C 1
ATOM 3345 O O . ASN A 1 420 ? 22.677 20.180 -24.596 1.00 93.50 420 ASN A O 1
ATOM 3349 N N . THR A 1 421 ? 21.840 18.448 -23.441 1.00 93.56 421 THR A N 1
ATOM 3350 C CA . THR A 1 421 ? 20.443 18.614 -23.882 1.00 93.56 421 THR A CA 1
ATOM 3351 C C . THR A 1 421 ? 19.589 19.361 -22.855 1.00 93.56 421 THR A C 1
ATOM 3353 O O . THR A 1 421 ? 18.363 19.427 -22.973 1.00 93.56 421 THR A O 1
ATOM 3356 N N . ASP A 1 422 ? 20.222 19.916 -21.823 1.00 90.88 422 ASP A N 1
ATOM 3357 C CA . ASP A 1 422 ? 19.575 20.733 -20.814 1.00 90.88 422 ASP A CA 1
ATOM 3358 C C . ASP A 1 422 ? 19.608 22.226 -21.162 1.00 90.88 422 ASP A C 1
ATOM 3360 O O . ASP A 1 422 ? 20.331 22.679 -22.046 1.00 90.88 422 ASP A O 1
ATOM 3364 N N . THR A 1 423 ? 18.816 23.015 -20.439 1.00 90.19 423 THR A N 1
ATOM 3365 C CA . THR A 1 423 ? 18.799 24.482 -20.556 1.00 90.19 423 THR A CA 1
ATOM 3366 C C . THR A 1 423 ? 19.850 25.154 -19.675 1.00 90.19 423 THR A C 1
ATOM 3368 O O . THR A 1 423 ? 20.041 26.366 -19.751 1.00 90.19 423 THR A O 1
ATOM 3371 N N . VAL A 1 424 ? 20.529 24.376 -18.831 1.00 87.19 424 VAL A N 1
ATOM 3372 C CA . VAL A 1 424 ? 21.542 24.837 -17.881 1.00 87.19 424 VAL A CA 1
ATOM 3373 C C . VAL A 1 424 ? 22.895 24.281 -18.309 1.00 87.19 424 VAL A C 1
ATOM 3375 O O . VAL A 1 424 ? 23.007 23.102 -18.644 1.00 87.19 424 VAL A O 1
ATOM 3378 N N . ARG A 1 425 ? 23.938 25.115 -18.291 1.00 88.44 425 ARG A N 1
ATOM 3379 C CA . ARG A 1 425 ? 25.313 24.643 -18.495 1.00 88.44 425 ARG A CA 1
ATOM 3380 C C . ARG A 1 425 ? 25.744 23.719 -17.357 1.00 88.44 425 ARG A C 1
ATOM 3382 O O . ARG A 1 425 ? 25.407 23.964 -16.198 1.00 88.44 425 ARG A O 1
ATOM 3389 N N . TRP A 1 426 ? 26.540 22.704 -17.659 1.00 87.44 426 TRP A N 1
ATOM 3390 C CA . TRP A 1 426 ? 27.104 21.820 -16.638 1.00 87.44 426 TRP A CA 1
ATOM 3391 C C . TRP A 1 426 ? 28.455 21.257 -17.072 1.00 87.44 426 TRP A C 1
ATOM 3393 O O . TRP A 1 426 ? 28.827 21.297 -18.246 1.00 87.44 426 TRP A O 1
ATOM 3403 N N . ARG A 1 427 ? 29.226 20.766 -16.101 1.00 84.75 427 ARG A N 1
ATOM 3404 C CA . ARG A 1 427 ? 30.550 20.176 -16.327 1.00 84.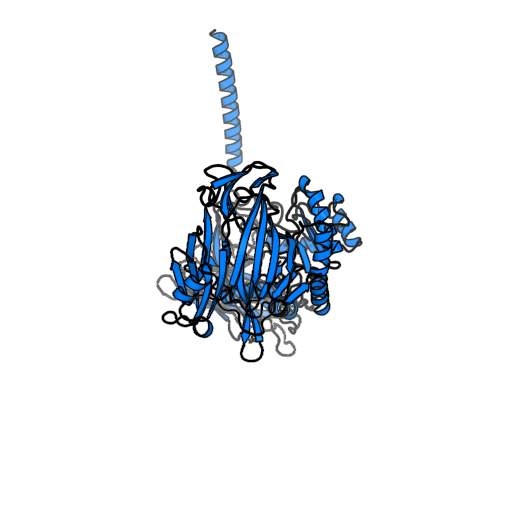75 427 ARG A CA 1
ATOM 3405 C C . ARG A 1 427 ? 30.484 18.654 -16.281 1.00 84.75 427 ARG A C 1
ATOM 3407 O O . ARG A 1 427 ? 30.003 18.126 -15.289 1.00 84.75 427 ARG A O 1
ATOM 3414 N N . VAL A 1 428 ? 31.014 17.958 -17.289 1.00 86.38 428 VAL A N 1
ATOM 3415 C CA . VAL A 1 428 ? 31.325 16.521 -17.205 1.00 86.38 428 VAL A CA 1
ATOM 3416 C C . VAL A 1 428 ? 32.680 16.339 -16.529 1.00 86.38 428 VAL A C 1
ATOM 3418 O O . VAL A 1 428 ? 33.727 16.645 -17.104 1.00 86.38 428 VAL A O 1
ATOM 3421 N N . ASN A 1 429 ? 32.681 15.840 -15.296 1.00 83.81 429 ASN A N 1
ATOM 3422 C CA . ASN A 1 429 ? 33.915 15.526 -14.574 1.00 83.81 429 ASN A CA 1
ATOM 3423 C C . ASN A 1 429 ? 34.376 14.097 -14.819 1.00 83.81 429 ASN A C 1
ATOM 3425 O O . ASN A 1 429 ? 35.572 13.863 -14.987 1.00 83.81 429 ASN A O 1
ATOM 3429 N N . ARG A 1 430 ? 33.433 13.158 -14.868 1.00 85.50 430 ARG A N 1
ATOM 3430 C CA . ARG A 1 430 ? 33.686 11.741 -15.117 1.00 85.50 430 ARG A CA 1
ATOM 3431 C C . ARG A 1 430 ? 32.608 11.189 -16.026 1.00 85.50 430 ARG A C 1
ATOM 3433 O O . ARG A 1 430 ? 31.477 11.671 -15.983 1.00 85.50 430 ARG A O 1
ATOM 3440 N N . TYR A 1 431 ? 32.950 10.182 -16.815 1.00 84.50 431 TYR A N 1
ATOM 3441 C CA . TYR A 1 431 ? 31.958 9.387 -17.526 1.00 84.50 431 TYR A CA 1
ATOM 3442 C C . TYR A 1 431 ? 32.246 7.897 -17.402 1.00 84.50 431 TYR A C 1
ATOM 3444 O O . TYR A 1 431 ? 33.383 7.508 -17.117 1.00 84.50 431 TYR A O 1
ATOM 3452 N N . TYR A 1 432 ? 31.211 7.113 -17.719 1.00 72.31 432 TYR A N 1
ATOM 3453 C CA . TYR A 1 432 ? 31.179 5.651 -17.674 1.00 72.31 432 TYR A CA 1
ATOM 3454 C C . TYR A 1 432 ? 30.994 5.113 -16.254 1.00 72.31 432 TYR A C 1
ATOM 3456 O O . TYR A 1 432 ? 31.639 5.591 -15.330 1.00 72.31 432 TYR A O 1
ATOM 3464 N N . HIS A 1 433 ? 30.100 4.134 -16.094 1.00 79.81 433 HIS A N 1
ATOM 3465 C CA . HIS A 1 433 ? 29.901 3.376 -14.862 1.00 79.81 433 HIS A CA 1
ATOM 3466 C C . HIS A 1 433 ? 29.599 1.912 -15.196 1.00 79.81 433 HIS A C 1
ATOM 3468 O O . HIS A 1 433 ? 28.791 1.606 -16.080 1.00 79.81 433 HIS A O 1
ATOM 3474 N N . LEU A 1 434 ? 30.245 1.001 -14.470 1.00 84.56 434 LEU A N 1
ATOM 3475 C CA . LEU A 1 434 ? 29.982 -0.430 -14.560 1.00 84.56 434 LEU A CA 1
ATOM 3476 C C . LEU A 1 434 ? 28.984 -0.798 -13.462 1.00 84.56 434 LEU A C 1
ATOM 3478 O O . LEU A 1 434 ? 29.322 -0.778 -12.281 1.00 84.56 434 LEU A O 1
ATOM 3482 N N . ILE A 1 435 ? 27.748 -1.113 -13.846 1.00 83.69 435 ILE A N 1
ATOM 3483 C CA . ILE A 1 435 ? 26.740 -1.552 -12.880 1.00 83.69 435 ILE A CA 1
ATOM 3484 C C . ILE A 1 435 ? 27.135 -2.951 -12.397 1.00 83.69 435 ILE A C 1
ATOM 3486 O O . ILE A 1 435 ? 27.423 -3.818 -13.235 1.00 83.69 435 ILE A O 1
ATOM 3490 N N . PRO A 1 436 ? 27.149 -3.168 -11.071 1.00 81.81 436 PRO A N 1
ATOM 3491 C CA . PRO A 1 436 ? 27.600 -4.410 -10.478 1.00 81.81 436 PRO A CA 1
ATOM 3492 C C . PRO A 1 436 ? 26.803 -5.637 -10.947 1.00 81.81 436 PRO A C 1
ATOM 3494 O O . PRO A 1 436 ? 25.652 -5.520 -11.378 1.00 81.81 436 PRO A O 1
ATOM 3497 N N . PRO A 1 437 ? 27.403 -6.832 -10.831 1.00 75.38 437 PRO A N 1
ATOM 3498 C CA . PRO A 1 437 ? 26.720 -8.098 -11.059 1.00 75.38 437 PRO A CA 1
ATOM 3499 C C . PRO A 1 437 ? 25.564 -8.294 -10.069 1.00 75.38 437 PRO A C 1
ATOM 3501 O O . PRO A 1 437 ? 25.657 -7.897 -8.909 1.00 75.38 437 PRO A O 1
ATOM 3504 N N . GLY A 1 438 ? 24.494 -8.969 -10.505 1.00 71.94 438 GLY A N 1
ATOM 3505 C CA . GLY A 1 438 ? 23.393 -9.369 -9.618 1.00 71.94 438 GLY A CA 1
ATOM 3506 C C . GLY A 1 438 ? 23.824 -10.324 -8.487 1.00 71.94 438 GLY A C 1
ATOM 3507 O O . GLY A 1 438 ? 23.403 -10.139 -7.344 1.00 71.94 438 GLY A O 1
ATOM 3508 N N . PRO A 1 439 ? 24.668 -11.341 -8.753 1.00 78.25 439 PRO A N 1
ATOM 3509 C CA . PRO A 1 439 ? 25.235 -12.192 -7.708 1.00 78.25 439 PRO A CA 1
ATOM 3510 C C . PRO A 1 439 ? 26.260 -11.469 -6.825 1.00 78.25 439 PRO A C 1
ATOM 3512 O O . PRO A 1 439 ? 27.075 -10.684 -7.310 1.00 78.25 439 PRO A O 1
ATOM 3515 N N . ARG A 1 440 ? 26.293 -11.819 -5.532 1.00 85.94 440 ARG A N 1
ATOM 3516 C CA . ARG A 1 440 ? 27.326 -11.323 -4.612 1.00 85.94 440 ARG A CA 1
ATOM 3517 C C . ARG A 1 440 ? 28.704 -11.891 -4.979 1.00 85.94 440 ARG A C 1
ATOM 3519 O O . ARG A 1 440 ? 28.826 -13.111 -5.118 1.00 85.94 440 ARG A O 1
ATOM 3526 N N . PRO A 1 441 ? 29.736 -11.043 -5.103 1.00 89.06 441 PRO A N 1
ATOM 3527 C CA . PRO A 1 441 ? 31.092 -11.503 -5.363 1.00 89.06 441 PRO A CA 1
ATOM 3528 C C . PRO A 1 441 ? 31.727 -12.131 -4.119 1.00 89.06 441 PRO A C 1
ATOM 3530 O O . PRO A 1 441 ? 31.418 -11.755 -2.990 1.00 89.06 441 PRO A O 1
ATOM 3533 N N . ALA A 1 442 ? 32.640 -13.074 -4.338 1.00 90.31 442 ALA A N 1
ATOM 3534 C CA . ALA A 1 442 ? 33.436 -13.714 -3.292 1.00 90.31 442 ALA A CA 1
ATOM 3535 C C . ALA A 1 442 ? 34.631 -12.842 -2.871 1.00 90.31 442 ALA A C 1
ATOM 3537 O O . ALA A 1 442 ? 35.006 -12.801 -1.700 1.00 90.31 442 ALA A O 1
ATOM 3538 N N . SER A 1 443 ? 35.221 -12.134 -3.832 1.00 92.06 443 SER A N 1
ATOM 3539 C CA . SER A 1 443 ? 36.301 -11.165 -3.643 1.00 92.06 443 SER A CA 1
ATOM 3540 C C . SER A 1 443 ? 36.309 -10.164 -4.808 1.00 92.06 443 SER A C 1
ATOM 3542 O O . SER A 1 443 ? 35.489 -10.251 -5.724 1.00 92.06 443 SER A O 1
ATOM 3544 N N . LEU A 1 444 ? 37.188 -9.162 -4.769 1.00 93.88 444 LEU A N 1
ATOM 3545 C CA . LEU A 1 444 ? 37.315 -8.153 -5.824 1.00 93.88 444 LEU A CA 1
ATOM 3546 C C . LEU A 1 444 ? 38.771 -7.741 -6.020 1.00 93.88 444 LEU A C 1
ATOM 3548 O O . LEU A 1 444 ? 39.600 -7.922 -5.127 1.00 93.88 444 LEU A O 1
ATOM 3552 N N . VAL A 1 445 ? 39.064 -7.158 -7.179 1.00 94.38 445 VAL A N 1
ATOM 3553 C CA . VAL A 1 445 ? 40.382 -6.618 -7.522 1.00 94.38 445 VAL A CA 1
ATOM 3554 C C . VAL A 1 445 ? 40.247 -5.211 -8.095 1.00 94.38 445 VAL A C 1
ATOM 3556 O O . VAL A 1 445 ? 39.437 -4.986 -8.989 1.00 94.38 445 VAL A O 1
ATOM 3559 N N . ASN A 1 446 ? 41.067 -4.286 -7.589 1.00 94.00 446 ASN A N 1
ATOM 3560 C CA . ASN A 1 446 ? 41.269 -2.939 -8.126 1.00 94.00 446 ASN A CA 1
ATOM 3561 C C . ASN A 1 446 ? 42.753 -2.786 -8.465 1.00 94.00 446 ASN A C 1
ATOM 3563 O O . ASN A 1 446 ? 43.580 -2.617 -7.569 1.00 94.00 446 ASN A O 1
ATOM 3567 N N . ALA A 1 447 ? 43.097 -2.896 -9.743 1.00 91.88 447 ALA A N 1
ATOM 3568 C CA . ALA A 1 447 ? 44.454 -2.725 -10.242 1.00 91.88 447 ALA A CA 1
ATOM 3569 C C . ALA A 1 447 ? 44.555 -1.458 -11.103 1.00 91.88 447 ALA A C 1
ATOM 3571 O O . ALA A 1 447 ? 43.553 -0.852 -11.476 1.00 91.88 447 ALA A O 1
ATOM 3572 N N . GLU A 1 448 ? 45.780 -1.073 -11.463 1.00 88.00 448 GLU A N 1
ATOM 3573 C CA . GLU A 1 448 ? 46.038 0.137 -12.258 1.00 88.00 448 GLU A CA 1
ATOM 3574 C C . GLU A 1 448 ? 45.323 0.122 -13.623 1.00 88.00 448 GLU A C 1
ATOM 3576 O O . GLU A 1 448 ? 44.910 1.163 -14.125 1.00 88.00 448 GLU A O 1
ATOM 3581 N N . ARG A 1 449 ? 45.170 -1.061 -14.233 1.00 88.31 449 ARG A N 1
ATOM 3582 C CA . ARG A 1 449 ? 44.669 -1.214 -15.613 1.00 88.31 449 ARG A CA 1
ATOM 3583 C C . ARG A 1 449 ? 43.349 -1.967 -15.734 1.00 88.31 449 ARG A C 1
ATOM 3585 O O . ARG A 1 449 ? 42.821 -2.061 -16.842 1.00 88.31 449 ARG A O 1
ATOM 3592 N N . TYR A 1 450 ? 42.847 -2.528 -14.637 1.00 95.31 450 TYR A N 1
ATOM 3593 C CA . TYR A 1 450 ? 41.596 -3.272 -14.624 1.00 95.31 450 TYR A CA 1
ATOM 3594 C C . TYR A 1 450 ? 40.998 -3.350 -13.223 1.00 95.31 450 TYR A C 1
ATOM 3596 O O . TYR A 1 450 ? 41.701 -3.266 -12.214 1.00 95.31 450 TYR A O 1
ATOM 3604 N N . GLY A 1 451 ? 39.698 -3.599 -13.176 1.00 95.38 451 GLY A N 1
ATOM 3605 C CA . GLY A 1 451 ? 38.999 -3.981 -11.965 1.00 95.38 451 GLY A CA 1
ATOM 3606 C C . GLY A 1 451 ? 37.987 -5.075 -12.266 1.00 95.38 451 GLY A C 1
ATOM 3607 O O . GLY A 1 451 ? 37.360 -5.066 -13.327 1.00 95.38 451 GLY A O 1
ATOM 3608 N N . ALA A 1 452 ? 37.827 -6.025 -11.347 1.00 95.12 452 ALA A N 1
ATOM 3609 C CA . ALA A 1 452 ? 36.855 -7.099 -11.500 1.00 95.12 452 ALA A CA 1
ATOM 3610 C C . ALA A 1 452 ? 36.270 -7.572 -10.166 1.00 95.12 452 ALA A C 1
ATOM 3612 O O . ALA A 1 452 ? 36.950 -7.616 -9.138 1.00 95.12 452 ALA A O 1
ATOM 3613 N N . TRP A 1 453 ? 35.010 -7.988 -10.217 1.00 94.12 453 TRP A N 1
ATOM 3614 C CA . TRP A 1 453 ? 34.379 -8.805 -9.190 1.00 94.12 453 TRP A CA 1
ATOM 3615 C C . TRP A 1 453 ? 34.669 -10.275 -9.469 1.00 94.12 453 TRP A C 1
ATOM 3617 O O . TRP A 1 453 ? 34.464 -10.743 -10.590 1.00 94.12 453 TRP A O 1
ATOM 3627 N N . LEU A 1 454 ? 35.133 -10.996 -8.453 1.00 93.69 454 LEU A N 1
ATOM 3628 C CA . LEU A 1 454 ? 35.563 -12.386 -8.547 1.00 93.69 454 LEU A CA 1
ATOM 3629 C C . LEU A 1 454 ? 34.517 -13.292 -7.887 1.00 93.69 454 LEU A C 1
ATOM 3631 O O . LEU A 1 454 ? 34.021 -12.996 -6.796 1.00 93.69 454 LEU A O 1
ATOM 3635 N N . PHE A 1 455 ? 34.185 -14.406 -8.534 1.00 90.69 455 PHE A N 1
ATOM 3636 C CA . PHE A 1 455 ? 33.187 -15.369 -8.066 1.00 90.69 455 PHE A CA 1
ATOM 3637 C C . PHE A 1 455 ? 33.784 -16.770 -7.910 1.00 90.69 455 PHE A C 1
ATOM 3639 O O . PHE A 1 455 ? 34.797 -17.111 -8.524 1.00 90.69 455 PHE A O 1
ATOM 3646 N N . GLY A 1 456 ? 33.101 -17.601 -7.122 1.00 87.25 456 GLY A N 1
ATOM 3647 C CA . GLY A 1 456 ? 33.570 -18.932 -6.745 1.00 87.25 456 GLY A CA 1
ATOM 3648 C C . GLY A 1 456 ? 34.235 -18.906 -5.372 1.00 87.25 456 GLY A C 1
ATOM 3649 O O . GLY A 1 456 ? 33.754 -18.225 -4.466 1.00 87.25 456 GLY A O 1
ATOM 3650 N N . ASP A 1 457 ? 35.321 -19.657 -5.211 1.00 85.69 457 ASP A N 1
ATOM 3651 C CA . ASP A 1 457 ? 36.089 -19.660 -3.968 1.00 85.69 457 ASP A CA 1
ATOM 3652 C C . ASP A 1 457 ? 36.871 -18.334 -3.819 1.00 85.69 457 ASP A C 1
ATOM 3654 O O . ASP A 1 457 ? 37.544 -17.920 -4.763 1.00 85.69 457 ASP A O 1
ATOM 3658 N N . PRO A 1 458 ? 36.826 -17.646 -2.660 1.00 85.69 458 PRO A N 1
ATOM 3659 C CA . PRO A 1 458 ? 37.524 -16.370 -2.478 1.00 85.69 458 PRO A CA 1
ATOM 3660 C C . PRO A 1 458 ? 39.047 -16.438 -2.667 1.00 85.69 458 PRO A C 1
ATOM 3662 O O . PRO A 1 458 ? 39.657 -15.433 -3.034 1.00 85.69 458 PRO A O 1
ATOM 3665 N N . LYS A 1 459 ? 39.664 -17.593 -2.382 1.00 86.12 459 LYS A N 1
ATOM 3666 C CA . LYS A 1 459 ? 41.105 -17.837 -2.543 1.00 86.12 459 LYS A CA 1
ATOM 3667 C C . LYS A 1 459 ? 41.438 -18.323 -3.950 1.00 86.12 459 LYS A C 1
ATOM 3669 O O . LYS A 1 459 ? 42.518 -18.016 -4.440 1.00 86.12 459 LYS A O 1
ATOM 3674 N N . ASN A 1 460 ? 40.518 -19.055 -4.578 1.00 87.50 460 ASN A N 1
ATOM 3675 C CA . ASN A 1 460 ? 40.663 -19.611 -5.923 1.00 87.50 460 ASN A CA 1
ATOM 3676 C C . ASN A 1 460 ? 39.431 -19.276 -6.784 1.00 87.50 460 ASN A C 1
ATOM 3678 O O . ASN A 1 460 ? 38.598 -20.151 -7.043 1.00 87.50 460 ASN A O 1
ATOM 3682 N N . PRO A 1 461 ? 39.283 -18.013 -7.214 1.00 90.25 461 PRO A N 1
ATOM 3683 C CA . PRO A 1 461 ? 38.128 -17.596 -7.992 1.00 90.25 461 PRO A CA 1
ATOM 3684 C C . PRO A 1 461 ? 38.137 -18.272 -9.363 1.00 90.25 461 PRO A C 1
ATOM 3686 O O . PRO A 1 461 ? 39.176 -18.372 -10.014 1.00 90.25 461 PRO A O 1
ATOM 3689 N N . THR A 1 462 ? 36.966 -18.717 -9.808 1.00 91.75 462 THR A N 1
ATOM 3690 C CA . THR A 1 462 ? 36.811 -19.462 -11.066 1.00 91.75 462 THR A CA 1
ATOM 3691 C C . THR A 1 462 ? 36.273 -18.598 -12.193 1.00 91.75 462 THR A C 1
ATOM 3693 O O . THR A 1 462 ? 36.539 -18.880 -13.357 1.00 91.75 462 THR A O 1
ATOM 3696 N N . THR A 1 463 ? 35.533 -17.535 -11.865 1.00 93.06 463 THR A N 1
ATOM 3697 C CA . THR A 1 463 ? 34.996 -16.591 -12.851 1.00 93.06 463 THR A CA 1
ATOM 3698 C C . THR A 1 463 ? 35.080 -15.157 -12.349 1.00 93.06 463 THR A C 1
ATOM 3700 O O . THR A 1 463 ? 35.165 -14.919 -11.143 1.00 93.06 463 THR A O 1
ATOM 3703 N N . ALA A 1 464 ? 35.048 -14.186 -13.261 1.00 93.75 464 ALA A N 1
ATOM 3704 C CA . ALA A 1 464 ? 35.025 -12.774 -12.899 1.00 93.75 464 ALA A CA 1
ATOM 3705 C C . ALA A 1 464 ? 34.265 -11.925 -13.911 1.00 93.75 464 ALA A C 1
ATOM 3707 O O . ALA A 1 464 ? 34.358 -12.163 -15.109 1.00 93.75 464 ALA A O 1
ATOM 3708 N N . PHE A 1 465 ? 33.581 -10.891 -13.433 1.00 94.12 465 PHE A N 1
ATOM 3709 C CA . PHE A 1 465 ? 33.023 -9.837 -14.276 1.00 94.12 465 PHE A CA 1
ATOM 3710 C C . PHE A 1 465 ? 33.792 -8.552 -14.011 1.00 94.12 465 PHE A C 1
ATOM 3712 O O . PHE A 1 465 ? 33.940 -8.147 -12.856 1.00 94.12 465 PHE A O 1
ATOM 3719 N N . GLY A 1 466 ? 34.308 -7.919 -15.056 1.00 94.69 466 GLY A N 1
ATOM 3720 C CA . GLY A 1 466 ? 35.171 -6.764 -14.878 1.00 94.69 466 GLY A CA 1
ATOM 3721 C C . GLY A 1 466 ? 35.349 -5.935 -16.129 1.00 94.69 466 GLY A C 1
ATOM 3722 O O . GLY A 1 466 ? 34.748 -6.187 -17.175 1.00 94.69 466 GLY A O 1
ATOM 3723 N N . ALA A 1 467 ? 36.195 -4.924 -15.994 1.00 95.31 467 ALA A N 1
ATOM 3724 C CA . ALA A 1 467 ? 36.590 -4.071 -17.091 1.00 95.31 467 ALA A CA 1
ATOM 3725 C C . ALA A 1 467 ? 38.090 -3.774 -17.047 1.00 95.31 467 ALA A C 1
ATOM 3727 O O . ALA A 1 467 ? 38.686 -3.703 -15.971 1.00 95.31 467 ALA A O 1
ATOM 3728 N N . ALA A 1 468 ? 38.688 -3.610 -18.222 1.00 95.50 468 ALA A N 1
ATOM 3729 C CA . ALA A 1 468 ? 40.091 -3.265 -18.410 1.00 95.50 468 ALA A CA 1
ATOM 3730 C C . ALA A 1 468 ? 40.236 -2.239 -19.534 1.00 95.50 468 ALA A C 1
ATOM 3732 O O . ALA A 1 468 ? 39.470 -2.237 -20.496 1.00 95.50 468 ALA A O 1
ATOM 3733 N N . GLY A 1 469 ? 41.230 -1.370 -19.435 1.00 92.75 469 GLY A N 1
ATOM 3734 C CA . GLY A 1 469 ? 41.408 -0.284 -20.389 1.00 92.75 469 GLY A CA 1
ATOM 3735 C C . GLY A 1 469 ? 42.328 0.805 -19.850 1.00 92.75 469 GLY A C 1
ATOM 3736 O O . GLY A 1 469 ? 42.360 1.044 -18.637 1.00 92.75 469 GLY A O 1
ATOM 3737 N N . PRO A 1 470 ? 43.094 1.473 -20.728 1.00 89.12 470 PRO A N 1
ATOM 3738 C CA . PRO A 1 470 ? 43.993 2.536 -20.314 1.00 89.12 470 PRO A CA 1
ATOM 3739 C C . PRO A 1 470 ? 43.206 3.819 -20.017 1.00 89.12 470 PRO A C 1
ATOM 3741 O O . PRO A 1 470 ? 42.212 4.116 -20.674 1.00 89.12 470 PRO A O 1
ATOM 3744 N N . GLY A 1 471 ? 43.664 4.602 -19.039 1.00 88.31 471 GLY A N 1
ATOM 3745 C CA . GLY A 1 471 ? 43.078 5.909 -18.715 1.00 88.31 471 GLY A CA 1
ATOM 3746 C C . GLY A 1 471 ? 41.801 5.868 -17.868 1.00 88.31 471 GLY A C 1
ATOM 3747 O O . GLY A 1 471 ? 41.309 6.928 -17.488 1.00 88.31 471 GLY A O 1
ATOM 3748 N N . PHE A 1 472 ? 41.288 4.685 -17.527 1.00 91.69 472 PHE A N 1
ATOM 3749 C CA . PHE A 1 472 ? 40.162 4.519 -16.606 1.00 91.69 472 PHE A CA 1
ATOM 3750 C C . PHE A 1 472 ? 40.646 4.294 -15.172 1.00 91.69 472 PHE A C 1
ATOM 3752 O O . PHE A 1 472 ? 41.723 3.751 -14.936 1.00 91.69 472 PHE A O 1
ATOM 3759 N N . SER A 1 473 ? 39.835 4.717 -14.211 1.00 91.38 473 SER A N 1
ATOM 3760 C CA . SER A 1 473 ? 40.007 4.434 -12.788 1.00 91.38 473 SER A CA 1
ATOM 3761 C C . SER A 1 473 ? 39.048 3.331 -12.357 1.00 91.38 473 SER A C 1
ATOM 3763 O O . SER A 1 473 ? 37.902 3.308 -12.804 1.00 91.38 473 SER A O 1
ATOM 3765 N N . TYR A 1 474 ? 39.515 2.443 -11.478 1.00 92.06 474 TYR A N 1
ATOM 3766 C CA . TYR A 1 474 ? 38.778 1.269 -11.009 1.00 92.06 474 TYR A CA 1
ATOM 3767 C C . TYR A 1 474 ? 38.636 1.320 -9.491 1.00 92.06 474 TYR A C 1
ATOM 3769 O O . TYR A 1 474 ? 39.627 1.239 -8.765 1.00 92.06 474 TYR A O 1
ATOM 3777 N N . SER A 1 475 ? 37.402 1.480 -9.019 1.00 89.94 475 SER A N 1
ATOM 3778 C CA . SER A 1 475 ? 37.082 1.511 -7.592 1.00 89.94 475 SER A CA 1
ATOM 3779 C C . SER A 1 475 ? 35.859 0.643 -7.303 1.00 89.94 475 SER A C 1
ATOM 3781 O O . SER A 1 475 ? 34.718 1.102 -7.285 1.00 89.94 475 SER A O 1
ATOM 3783 N N . LEU A 1 476 ? 36.115 -0.644 -7.103 1.00 91.25 476 LEU A N 1
ATOM 3784 C CA . LEU A 1 476 ? 35.142 -1.676 -6.758 1.00 91.25 476 LEU A CA 1
ATOM 3785 C C . LEU A 1 476 ? 35.138 -1.895 -5.249 1.00 91.25 476 LEU A C 1
ATOM 3787 O O . LEU A 1 476 ? 36.203 -2.003 -4.636 1.00 91.25 476 LEU A O 1
ATOM 3791 N N . TRP A 1 477 ? 33.955 -1.992 -4.654 1.00 89.81 477 TRP A N 1
ATOM 3792 C CA . TRP A 1 477 ? 33.794 -2.187 -3.214 1.00 89.81 477 TRP A CA 1
ATOM 3793 C C . TRP A 1 477 ? 32.480 -2.914 -2.891 1.00 89.81 477 TRP A C 1
ATOM 3795 O O . TRP A 1 477 ? 31.670 -3.184 -3.777 1.00 89.81 477 TRP A O 1
ATOM 3805 N N . VAL A 1 478 ? 32.296 -3.292 -1.624 1.00 85.88 478 VAL A N 1
ATOM 3806 C CA . VAL A 1 478 ? 31.080 -3.944 -1.115 1.00 85.88 478 VAL A CA 1
ATOM 3807 C C . VAL A 1 478 ? 30.618 -3.184 0.124 1.00 85.88 478 VAL A C 1
ATOM 3809 O O . VAL A 1 478 ? 31.435 -2.884 0.996 1.00 85.88 478 VAL A O 1
ATOM 3812 N N . ASP A 1 479 ? 29.334 -2.838 0.188 1.00 84.19 479 ASP A N 1
ATOM 3813 C CA . ASP A 1 479 ? 28.772 -2.117 1.333 1.00 84.19 479 ASP A CA 1
ATOM 3814 C C . ASP A 1 479 ? 28.542 -3.025 2.556 1.00 84.19 479 ASP A C 1
ATOM 3816 O O . ASP A 1 479 ? 28.691 -4.247 2.504 1.00 84.19 479 ASP A O 1
ATOM 3820 N N . ALA A 1 480 ? 28.145 -2.427 3.683 1.00 80.00 480 ALA A N 1
ATOM 3821 C CA . ALA A 1 480 ? 27.877 -3.161 4.922 1.00 80.00 480 ALA A CA 1
ATOM 3822 C C . ALA A 1 480 ? 26.729 -4.188 4.804 1.00 80.00 480 ALA A C 1
ATOM 3824 O O . ALA A 1 480 ? 26.658 -5.117 5.607 1.00 80.00 480 ALA A O 1
ATOM 3825 N N . ALA A 1 481 ? 25.839 -4.044 3.815 1.00 78.00 481 ALA A N 1
ATOM 3826 C CA . ALA A 1 481 ? 24.760 -4.988 3.528 1.00 78.00 481 ALA A CA 1
ATOM 3827 C C . ALA A 1 481 ? 25.196 -6.118 2.569 1.00 78.00 481 ALA A C 1
ATOM 3829 O O . ALA A 1 481 ? 24.414 -7.036 2.287 1.00 78.00 481 ALA A O 1
ATOM 3830 N N . GLY A 1 482 ? 26.449 -6.094 2.108 1.00 78.25 482 GLY A N 1
ATOM 3831 C CA . GLY A 1 482 ? 27.011 -7.078 1.195 1.00 78.25 482 GLY A CA 1
ATOM 3832 C C . GLY A 1 482 ? 26.665 -6.818 -0.270 1.00 78.25 482 GLY A C 1
ATOM 3833 O O . GLY A 1 482 ? 26.765 -7.749 -1.072 1.00 78.25 482 GLY A O 1
ATOM 3834 N N . ASN A 1 483 ? 26.224 -5.607 -0.630 1.00 84.12 483 ASN A N 1
ATOM 3835 C CA . ASN A 1 483 ? 25.935 -5.270 -2.020 1.00 84.12 483 ASN A CA 1
ATOM 3836 C C . ASN A 1 483 ? 27.210 -4.779 -2.720 1.00 84.12 483 ASN A C 1
ATOM 3838 O O . ASN A 1 483 ? 27.909 -3.919 -2.176 1.00 84.12 483 ASN A O 1
ATOM 3842 N N . PRO A 1 484 ? 27.531 -5.313 -3.908 1.00 87.44 484 PRO A N 1
ATOM 3843 C CA . PRO A 1 484 ? 28.649 -4.833 -4.709 1.00 87.44 484 PRO A CA 1
ATOM 3844 C C . PRO A 1 484 ? 28.376 -3.443 -5.292 1.00 87.44 484 PRO A C 1
ATOM 3846 O O . PRO A 1 484 ? 27.261 -3.144 -5.703 1.00 87.44 484 PRO A O 1
ATOM 3849 N N . HIS A 1 485 ? 29.428 -2.636 -5.396 1.00 85.56 485 HIS A N 1
ATOM 3850 C CA . HIS A 1 485 ? 29.449 -1.317 -6.029 1.00 85.56 485 HIS A CA 1
ATOM 3851 C C . HIS A 1 485 ? 30.685 -1.199 -6.926 1.00 85.56 485 HIS A C 1
ATOM 3853 O O . HIS A 1 485 ? 31.717 -1.825 -6.655 1.00 85.56 485 HIS A O 1
ATOM 3859 N N . GLY A 1 486 ? 30.581 -0.439 -8.019 1.00 80.19 486 GLY A N 1
ATOM 3860 C CA . GLY A 1 486 ? 31.625 -0.369 -9.045 1.00 80.19 486 GLY A CA 1
ATOM 3861 C C . GLY A 1 486 ? 31.737 0.993 -9.711 1.00 80.19 486 GLY A C 1
ATOM 3862 O O . GLY A 1 486 ? 31.051 1.282 -10.689 1.00 80.19 486 GLY A O 1
ATOM 3863 N N . ASP A 1 487 ? 32.677 1.801 -9.233 1.00 81.81 487 ASP A N 1
ATOM 3864 C CA . ASP A 1 487 ? 33.010 3.088 -9.835 1.00 81.81 487 ASP A CA 1
ATOM 3865 C C . ASP A 1 487 ? 34.158 2.917 -10.833 1.00 81.81 487 ASP A C 1
ATOM 3867 O O . ASP A 1 487 ? 35.322 3.203 -10.540 1.00 81.81 487 ASP A O 1
ATOM 3871 N N . VAL A 1 488 ? 33.819 2.424 -12.027 1.00 87.88 488 VAL A N 1
ATOM 3872 C CA . VAL A 1 488 ? 34.736 2.376 -13.176 1.00 87.88 488 VAL A CA 1
ATOM 3873 C C . VAL A 1 488 ? 34.475 3.576 -14.066 1.00 87.88 488 VAL A C 1
ATOM 3875 O O . VAL A 1 488 ? 33.449 3.601 -14.737 1.00 87.88 488 VAL A O 1
ATOM 3878 N N . HIS A 1 489 ? 35.390 4.543 -14.085 1.00 88.44 489 HIS A N 1
ATOM 3879 C CA . HIS A 1 489 ? 35.150 5.833 -14.732 1.00 88.44 489 HIS A CA 1
ATOM 3880 C C . HIS A 1 489 ? 36.388 6.409 -15.422 1.00 88.44 489 HIS A C 1
ATOM 3882 O O . HIS A 1 489 ? 37.528 6.075 -15.097 1.00 88.44 489 HIS A O 1
ATOM 3888 N N . ARG A 1 490 ? 36.159 7.347 -16.341 1.00 89.00 490 ARG A N 1
ATOM 3889 C CA . ARG A 1 490 ? 37.190 8.135 -17.023 1.00 89.00 490 ARG A CA 1
ATOM 3890 C C . ARG A 1 490 ? 37.106 9.605 -16.594 1.00 89.00 490 ARG A C 1
ATOM 3892 O O . ARG A 1 490 ? 36.045 10.204 -16.773 1.00 89.00 490 ARG A O 1
ATOM 3899 N N . PRO A 1 491 ? 38.176 10.215 -16.045 1.00 86.69 491 PRO A N 1
ATOM 3900 C CA . PRO A 1 491 ? 38.176 11.642 -15.717 1.00 86.69 491 PRO A CA 1
ATOM 3901 C C . PRO A 1 491 ? 38.262 12.520 -16.976 1.00 86.69 491 PRO A C 1
ATOM 3903 O O . PRO A 1 491 ? 39.051 12.235 -17.874 1.00 86.69 491 PRO A O 1
ATOM 3906 N N . VAL A 1 492 ? 37.485 13.606 -17.016 1.00 85.38 492 VAL A N 1
ATOM 3907 C CA . VAL A 1 492 ? 37.390 14.545 -18.152 1.00 85.38 492 VAL A CA 1
ATOM 3908 C C . VAL A 1 492 ? 37.585 15.992 -17.705 1.00 85.38 492 VAL A C 1
ATOM 3910 O O . VAL A 1 492 ? 38.619 16.591 -17.980 1.00 85.38 492 VAL A O 1
ATOM 3913 N N . GLY A 1 493 ? 36.590 16.571 -17.023 1.00 85.38 493 GLY A N 1
ATOM 3914 C CA . GLY A 1 493 ? 36.605 17.957 -16.555 1.00 85.38 493 GLY A CA 1
ATOM 3915 C C . GLY A 1 493 ? 36.184 19.014 -17.588 1.00 85.38 493 GLY A C 1
ATOM 3916 O O . GLY A 1 493 ? 36.680 20.139 -17.500 1.00 85.38 493 GLY A O 1
ATOM 3917 N N . LYS A 1 494 ? 35.270 18.709 -18.519 1.00 87.69 494 LYS A N 1
ATOM 3918 C CA . LYS A 1 494 ? 34.832 19.594 -19.621 1.00 87.69 494 LYS A CA 1
ATOM 3919 C C . LYS A 1 494 ? 33.495 20.278 -19.306 1.00 87.69 494 LYS A C 1
ATOM 3921 O O . LYS A 1 494 ? 32.543 19.618 -18.912 1.00 87.69 494 LYS A O 1
ATOM 3926 N N . TRP A 1 495 ? 33.414 21.596 -19.488 1.00 89.25 495 TRP A N 1
ATOM 3927 C CA . TRP A 1 495 ? 32.145 22.337 -19.453 1.00 89.25 495 TRP A CA 1
ATOM 3928 C C . TRP A 1 495 ? 31.416 22.225 -20.790 1.00 89.25 495 TRP A C 1
ATOM 3930 O O . TRP A 1 495 ? 32.075 22.275 -21.832 1.00 89.25 495 TRP A O 1
ATOM 3940 N N . LEU A 1 496 ? 30.091 22.084 -20.727 1.00 91.69 496 LEU A N 1
ATOM 3941 C CA . LEU A 1 496 ? 29.193 22.092 -21.876 1.00 91.69 496 LEU A CA 1
ATOM 3942 C C . LEU A 1 496 ? 28.095 23.135 -21.677 1.00 91.69 496 LEU A C 1
ATOM 3944 O O . LEU A 1 496 ? 27.289 23.043 -20.743 1.00 91.69 496 LEU A O 1
ATOM 3948 N N . GLU A 1 497 ? 28.051 24.113 -22.573 1.00 94.31 497 GLU A N 1
ATOM 3949 C CA . GLU A 1 497 ? 26.932 25.050 -22.680 1.00 94.31 497 GLU A CA 1
ATOM 3950 C C . GLU A 1 497 ? 25.679 24.344 -23.241 1.00 94.31 497 GLU A C 1
ATOM 3952 O O . GLU A 1 497 ? 25.796 23.270 -23.839 1.00 94.31 497 GLU A O 1
ATOM 3957 N N . PRO A 1 498 ? 24.462 24.887 -23.045 1.00 94.69 498 PRO A N 1
ATOM 3958 C CA . PRO A 1 498 ? 23.244 24.312 -23.615 1.00 94.69 498 PRO A CA 1
ATOM 3959 C C . PRO A 1 498 ? 23.377 24.047 -25.122 1.00 94.69 498 PRO A C 1
ATOM 3961 O O . PRO A 1 498 ? 23.737 24.941 -25.887 1.00 94.69 498 PRO A O 1
ATOM 3964 N N . ASN A 1 499 ? 23.055 22.825 -25.548 1.00 94.81 499 ASN A N 1
ATOM 3965 C CA . ASN A 1 499 ? 23.211 22.296 -26.910 1.00 94.81 499 ASN A CA 1
ATOM 3966 C C . ASN A 1 499 ? 24.662 22.114 -27.406 1.00 94.81 499 ASN A C 1
ATOM 3968 O O . ASN A 1 499 ? 24.863 21.706 -28.551 1.00 94.81 499 ASN A O 1
ATOM 3972 N N . GLU A 1 500 ? 25.684 22.365 -26.580 1.00 96.94 500 GLU A N 1
ATOM 3973 C CA . GLU A 1 500 ? 27.073 22.055 -26.935 1.00 96.94 500 GLU A CA 1
ATOM 3974 C C . GLU A 1 500 ? 27.288 20.535 -26.963 1.00 96.94 500 GLU A C 1
ATOM 3976 O O . GLU A 1 500 ? 26.850 19.802 -26.070 1.00 96.94 500 GLU A O 1
ATOM 3981 N N . THR A 1 501 ? 27.999 20.066 -27.991 1.00 96.00 501 THR A N 1
ATOM 3982 C CA . THR A 1 501 ? 28.437 18.672 -28.121 1.00 96.00 501 THR A CA 1
ATOM 3983 C C . THR A 1 501 ? 29.950 18.588 -28.002 1.00 96.00 501 THR A C 1
ATOM 3985 O O . THR A 1 501 ? 30.682 19.270 -28.717 1.00 96.00 501 THR A O 1
ATOM 3988 N N . TRP A 1 502 ? 30.421 17.713 -27.121 1.00 94.25 502 TRP A N 1
ATOM 3989 C CA . TRP A 1 502 ? 31.821 17.333 -27.013 1.00 94.25 502 TRP A CA 1
ATOM 3990 C C . TRP A 1 502 ? 32.033 15.946 -27.609 1.00 94.25 502 TRP A C 1
ATOM 3992 O O . TRP A 1 502 ? 31.473 14.968 -27.125 1.00 94.25 502 TRP A O 1
ATOM 4002 N N . ALA A 1 503 ? 32.866 15.879 -28.646 1.00 94.62 503 ALA A N 1
ATOM 4003 C CA . ALA A 1 503 ? 33.278 14.650 -29.314 1.00 94.62 503 ALA A CA 1
ATOM 4004 C C . ALA A 1 503 ? 34.812 14.543 -29.250 1.00 94.62 503 ALA A C 1
ATOM 4006 O O . ALA A 1 503 ? 35.502 15.179 -30.055 1.00 94.62 503 ALA A O 1
ATOM 4007 N N . PRO A 1 504 ? 35.380 13.844 -28.252 1.00 89.25 504 PRO A N 1
ATOM 4008 C CA . PRO A 1 504 ? 36.828 13.757 -28.109 1.00 89.25 504 PRO A CA 1
ATOM 4009 C C . PRO A 1 504 ? 37.461 12.930 -29.233 1.00 89.25 504 PRO A C 1
ATOM 4011 O O . PRO A 1 504 ? 36.993 11.844 -29.570 1.00 89.25 504 PRO A O 1
ATOM 4014 N N . SER A 1 505 ? 38.577 13.413 -29.784 1.00 85.56 505 SER A N 1
ATOM 4015 C CA . SER A 1 505 ? 39.396 12.627 -30.704 1.00 85.56 505 SER A CA 1
ATOM 4016 C C . SER A 1 505 ? 40.270 11.643 -29.923 1.00 85.56 505 SER A C 1
ATOM 4018 O O . SER A 1 505 ? 41.080 12.035 -29.087 1.00 85.56 505 SER A O 1
ATOM 4020 N N . GLY A 1 506 ? 40.120 10.349 -30.213 1.00 82.81 506 GLY A N 1
ATOM 4021 C CA . GLY A 1 506 ? 41.007 9.310 -29.687 1.00 82.81 506 GLY A CA 1
ATOM 4022 C C . GLY A 1 506 ? 40.749 8.866 -28.244 1.00 82.81 506 GLY A C 1
ATOM 4023 O O . GLY A 1 506 ? 41.692 8.401 -27.609 1.00 82.81 506 GLY A O 1
ATOM 4024 N N . GLU A 1 507 ? 39.519 8.968 -27.716 1.00 90.00 507 GLU A N 1
ATOM 4025 C CA . GLU A 1 507 ? 39.238 8.352 -26.405 1.00 90.00 507 GLU A CA 1
ATOM 4026 C C . GLU A 1 507 ? 39.459 6.831 -26.438 1.00 90.00 507 GLU A C 1
ATOM 4028 O O . GLU A 1 507 ? 39.120 6.187 -27.436 1.00 90.00 507 GLU A O 1
ATOM 4033 N N . PRO A 1 508 ? 40.013 6.226 -25.372 1.00 91.69 508 PRO A N 1
ATOM 4034 C CA . PRO A 1 508 ? 40.287 4.806 -25.329 1.00 91.69 508 PRO A CA 1
ATOM 4035 C C . PRO A 1 508 ? 38.988 4.011 -25.208 1.00 91.69 508 PRO A C 1
ATOM 4037 O O . PRO A 1 508 ? 37.988 4.464 -24.644 1.00 91.69 508 PRO A O 1
ATOM 4040 N N . ALA A 1 509 ? 39.028 2.783 -25.713 1.00 91.62 509 ALA A N 1
ATOM 4041 C CA . ALA A 1 509 ? 37.990 1.808 -25.440 1.00 91.62 509 ALA A CA 1
ATOM 4042 C C . ALA A 1 509 ? 38.183 1.201 -24.043 1.00 91.62 509 ALA A C 1
ATOM 4044 O O . ALA A 1 509 ? 39.309 0.913 -23.627 1.00 91.62 509 ALA A O 1
ATOM 4045 N N . LEU A 1 510 ? 37.073 0.965 -23.350 1.00 93.62 510 LEU A N 1
ATOM 4046 C CA . LEU A 1 510 ? 37.015 0.093 -22.189 1.00 93.62 510 LEU A CA 1
ATOM 4047 C C . LEU A 1 510 ? 36.578 -1.301 -22.639 1.00 93.62 510 LEU A C 1
ATOM 4049 O O . LEU A 1 510 ? 35.526 -1.460 -23.256 1.00 93.62 510 LEU A O 1
ATOM 4053 N N . PHE A 1 511 ? 37.357 -2.318 -22.302 1.00 96.00 511 PHE A N 1
ATOM 4054 C CA . PHE A 1 511 ? 37.009 -3.710 -22.537 1.00 96.00 511 PHE A CA 1
ATOM 4055 C C . PHE A 1 511 ? 36.255 -4.252 -21.330 1.00 96.00 511 PHE A C 1
ATOM 4057 O O . PHE A 1 511 ? 36.832 -4.395 -20.255 1.00 96.00 511 PHE A O 1
ATOM 4064 N N . VAL A 1 512 ? 34.975 -4.562 -21.505 1.00 95.50 512 VAL A N 1
ATOM 4065 C CA . VAL A 1 512 ? 34.149 -5.216 -20.484 1.00 95.50 512 VAL A CA 1
ATOM 4066 C C . VAL A 1 512 ? 34.192 -6.715 -20.739 1.00 95.50 512 VAL A C 1
ATOM 4068 O O . VAL A 1 512 ? 33.912 -7.157 -21.854 1.00 95.50 512 VAL A O 1
ATOM 4071 N N . PHE A 1 513 ? 34.559 -7.497 -19.727 1.00 95.50 513 PHE A N 1
ATOM 4072 C CA . PHE A 1 513 ? 34.856 -8.918 -19.884 1.00 95.50 513 PHE A CA 1
ATOM 4073 C C . PHE A 1 513 ? 34.156 -9.802 -18.848 1.00 95.50 513 PHE A C 1
ATOM 4075 O O . PHE A 1 513 ? 33.896 -9.395 -17.713 1.00 95.50 513 PHE A O 1
ATOM 4082 N N . MET A 1 514 ? 33.907 -11.049 -19.251 1.00 93.75 514 MET A N 1
ATOM 4083 C CA . MET A 1 514 ? 33.661 -12.177 -18.358 1.00 93.75 514 MET A CA 1
ATOM 4084 C C . MET A 1 514 ? 34.856 -13.117 -18.442 1.00 93.75 514 MET A C 1
ATOM 4086 O O . MET A 1 514 ? 35.141 -13.664 -19.498 1.00 93.75 514 MET A O 1
ATOM 4090 N N . TRP A 1 515 ? 35.543 -13.335 -17.337 1.00 94.69 515 TRP A N 1
ATOM 4091 C CA . TRP A 1 515 ? 36.676 -14.244 -17.268 1.00 94.69 515 TRP A CA 1
ATOM 4092 C C . TRP A 1 515 ? 36.256 -15.587 -16.666 1.00 94.69 515 TRP A C 1
ATOM 4094 O O . TRP A 1 515 ? 35.405 -15.633 -15.777 1.00 94.69 515 TRP A O 1
ATOM 4104 N N . ASP A 1 516 ? 36.871 -16.663 -17.152 1.00 92.75 516 ASP A N 1
ATOM 4105 C CA . ASP A 1 516 ? 36.754 -18.036 -16.658 1.00 92.75 516 ASP A CA 1
ATOM 4106 C C . ASP A 1 516 ? 38.165 -18.635 -16.617 1.00 92.75 516 ASP A C 1
ATOM 4108 O O . ASP A 1 516 ? 38.875 -18.653 -17.631 1.00 92.75 516 ASP A O 1
ATOM 4112 N N . ALA A 1 517 ? 38.576 -19.074 -15.429 1.00 92.62 517 ALA A N 1
ATOM 4113 C CA . ALA A 1 517 ? 39.932 -19.530 -15.159 1.00 92.62 517 ALA A CA 1
ATOM 4114 C C . ALA A 1 517 ? 40.313 -20.780 -15.964 1.00 92.62 517 ALA A C 1
ATOM 4116 O O . ALA A 1 517 ? 41.460 -20.909 -16.393 1.00 92.62 517 ALA A O 1
ATOM 4117 N N . GLU A 1 518 ? 39.364 -21.693 -16.185 1.00 91.25 518 GLU A N 1
ATOM 4118 C CA . GLU A 1 518 ? 39.614 -22.952 -16.892 1.00 91.25 518 GLU A CA 1
ATOM 4119 C C . GLU A 1 518 ? 39.820 -22.710 -18.386 1.00 91.25 518 GLU A C 1
ATOM 4121 O O . GLU A 1 518 ? 40.644 -23.363 -19.026 1.00 91.25 518 GLU A O 1
ATOM 4126 N N . ARG A 1 519 ? 39.085 -21.745 -18.946 1.00 90.06 519 ARG A N 1
ATOM 4127 C CA . ARG A 1 519 ? 39.112 -21.450 -20.384 1.00 90.06 519 ARG A CA 1
ATOM 4128 C C . ARG A 1 519 ? 40.215 -20.480 -20.789 1.00 90.06 519 ARG A C 1
ATOM 4130 O O . ARG A 1 519 ? 40.782 -20.634 -21.870 1.00 90.06 519 ARG A O 1
ATOM 4137 N N . TRP A 1 520 ? 40.498 -19.475 -19.961 1.00 91.50 520 TRP A N 1
ATOM 4138 C CA . TRP A 1 520 ? 41.386 -18.361 -20.321 1.00 91.50 520 TRP A CA 1
ATOM 4139 C C . TRP A 1 520 ? 42.577 -18.179 -19.374 1.00 91.50 520 TRP A C 1
ATOM 4141 O O . TRP A 1 520 ? 43.292 -17.183 -19.476 1.00 91.50 520 TRP A O 1
ATOM 4151 N N . GLY A 1 521 ? 42.836 -19.152 -18.496 1.00 92.50 521 GLY A N 1
ATOM 4152 C CA . GLY A 1 521 ? 43.994 -19.145 -17.605 1.00 92.50 521 GLY A CA 1
ATOM 4153 C C . GLY A 1 521 ? 43.928 -18.040 -16.542 1.00 92.50 521 GLY A C 1
ATOM 4154 O O . GLY A 1 521 ? 42.855 -17.504 -16.273 1.00 92.50 521 GLY A O 1
ATOM 4155 N N . PRO A 1 522 ? 45.057 -17.686 -15.900 1.00 93.44 522 PRO A N 1
ATOM 4156 C CA . PRO A 1 522 ? 45.081 -16.702 -14.818 1.00 93.44 522 PRO A CA 1
ATOM 4157 C C . PRO A 1 522 ? 44.632 -15.301 -15.257 1.00 93.44 522 PRO A C 1
ATOM 4159 O O . PRO A 1 522 ? 45.085 -14.787 -16.280 1.00 93.44 522 PRO A O 1
ATOM 4162 N N . LEU A 1 523 ? 43.814 -14.643 -14.427 1.00 93.50 523 LEU A N 1
ATOM 4163 C CA . LEU A 1 523 ? 43.228 -13.329 -14.722 1.00 93.50 523 LEU A CA 1
ATOM 4164 C C . LEU A 1 523 ? 44.254 -12.246 -15.129 1.00 93.50 523 LEU A C 1
ATOM 4166 O O . LEU A 1 523 ? 43.997 -11.565 -16.120 1.00 93.50 523 LEU A O 1
ATOM 4170 N N . PRO A 1 524 ? 45.417 -12.076 -14.460 1.00 93.50 524 PRO A N 1
ATOM 4171 C CA . PRO A 1 524 ? 46.397 -11.072 -14.886 1.00 93.50 524 PRO A CA 1
ATOM 4172 C C . PRO A 1 524 ? 46.922 -11.299 -16.311 1.00 93.50 524 PRO A C 1
ATOM 4174 O O . PRO A 1 524 ? 46.969 -10.358 -17.099 1.00 93.50 524 PRO A O 1
ATOM 4177 N N . GLY A 1 525 ? 47.240 -12.550 -16.668 1.00 94.31 525 GLY A N 1
ATOM 4178 C CA . GLY A 1 525 ? 47.699 -12.902 -18.016 1.00 94.31 525 GLY A CA 1
ATOM 4179 C C . GLY A 1 525 ? 46.601 -12.714 -19.065 1.00 94.31 525 GLY A C 1
ATOM 4180 O O . GLY A 1 525 ? 46.849 -12.165 -20.136 1.00 94.31 525 GLY A O 1
ATOM 4181 N N . PHE A 1 526 ? 45.357 -13.065 -18.722 1.00 95.94 526 PHE A N 1
ATOM 4182 C CA . PHE A 1 526 ? 44.200 -12.769 -19.567 1.00 95.94 526 PHE A CA 1
ATOM 4183 C C . PHE A 1 526 ? 44.056 -11.265 -19.842 1.00 95.94 526 PHE A C 1
ATOM 4185 O O . PHE A 1 526 ? 43.828 -10.875 -20.985 1.00 95.94 526 PHE A O 1
ATOM 4192 N N . VAL A 1 527 ? 44.214 -10.410 -18.825 1.00 95.50 527 VAL A N 1
ATOM 4193 C CA . VAL A 1 527 ? 44.135 -8.949 -18.990 1.00 95.50 527 VAL A CA 1
ATOM 4194 C C . VAL A 1 527 ? 45.276 -8.425 -19.868 1.00 95.50 527 VAL A C 1
ATOM 4196 O O . VAL A 1 527 ? 45.047 -7.557 -20.709 1.00 95.50 527 VAL A O 1
ATOM 4199 N N . GLU A 1 528 ? 46.494 -8.952 -19.731 1.00 94.50 528 GLU A N 1
ATOM 4200 C CA . GLU A 1 528 ? 47.616 -8.590 -20.608 1.00 94.50 528 GLU A CA 1
ATOM 4201 C C . GLU A 1 528 ? 47.347 -8.951 -22.073 1.00 94.50 528 GLU A C 1
ATOM 4203 O O . GLU A 1 528 ? 47.630 -8.155 -22.976 1.00 94.50 528 GLU A O 1
ATOM 4208 N N . ASP A 1 529 ? 46.773 -10.127 -22.318 1.00 95.75 529 ASP A N 1
ATOM 4209 C CA . ASP A 1 529 ? 46.371 -10.557 -23.654 1.00 95.75 529 ASP A CA 1
ATOM 4210 C C . ASP A 1 529 ? 45.182 -9.766 -24.190 1.00 95.75 529 ASP A C 1
ATOM 4212 O O . ASP A 1 529 ? 45.156 -9.456 -25.381 1.00 95.75 529 ASP A O 1
ATOM 4216 N N . LEU A 1 530 ? 44.231 -9.389 -23.335 1.00 95.19 530 LEU A N 1
ATOM 4217 C CA . LEU A 1 530 ? 43.092 -8.544 -23.694 1.00 95.19 530 LEU A CA 1
ATOM 4218 C C . LEU A 1 530 ? 43.575 -7.184 -24.191 1.00 95.19 530 LEU A C 1
ATOM 4220 O O . LEU A 1 530 ? 43.256 -6.774 -25.305 1.00 95.19 530 LEU A O 1
ATOM 4224 N N . MET A 1 531 ? 44.426 -6.531 -23.404 1.00 91.62 531 MET A N 1
ATOM 4225 C CA . MET A 1 531 ? 45.007 -5.230 -23.737 1.00 91.62 531 MET A CA 1
ATOM 4226 C C . MET A 1 531 ? 45.931 -5.294 -24.960 1.00 91.62 531 MET A C 1
ATOM 4228 O O . MET A 1 531 ? 46.121 -4.293 -25.646 1.00 91.62 531 MET A O 1
ATOM 4232 N N . GLY A 1 532 ? 46.510 -6.465 -25.233 1.00 92.50 532 GLY A N 1
ATOM 4233 C CA . GLY A 1 532 ? 47.357 -6.718 -26.394 1.00 92.50 532 GLY A CA 1
ATOM 4234 C C . GLY A 1 532 ? 46.629 -7.228 -27.640 1.00 92.50 532 GLY A C 1
ATOM 4235 O O . GLY A 1 532 ? 47.302 -7.488 -28.636 1.00 92.50 532 GLY A O 1
ATOM 4236 N N . GLY A 1 533 ? 45.306 -7.430 -27.594 1.00 92.00 533 GLY A N 1
ATOM 4237 C CA . GLY A 1 533 ? 44.529 -7.999 -28.704 1.00 92.00 533 GLY A CA 1
ATOM 4238 C C . GLY A 1 533 ? 44.833 -9.474 -29.013 1.00 92.00 533 GLY A C 1
ATOM 4239 O O . GLY A 1 533 ? 44.595 -9.934 -30.127 1.00 92.00 533 GLY A O 1
ATOM 4240 N N . ARG A 1 534 ? 45.381 -10.228 -28.051 1.00 94.75 534 ARG A N 1
ATOM 4241 C CA . ARG A 1 534 ? 45.841 -11.624 -28.211 1.00 94.75 534 ARG A CA 1
ATOM 4242 C C . ARG A 1 534 ? 44.874 -12.679 -27.671 1.00 94.75 534 ARG A C 1
ATOM 4244 O O . ARG A 1 534 ? 45.109 -13.872 -27.865 1.00 94.75 534 ARG A O 1
ATOM 4251 N N . VAL A 1 535 ? 43.777 -12.275 -27.026 1.00 93.94 535 VAL A N 1
ATOM 4252 C CA . VAL A 1 535 ? 42.746 -13.208 -26.534 1.00 93.94 535 VAL A CA 1
ATOM 4253 C C . VAL A 1 535 ? 42.175 -13.996 -27.708 1.00 93.94 535 VAL A C 1
ATOM 4255 O O . VAL A 1 535 ? 41.684 -13.407 -28.667 1.00 93.94 535 VAL A O 1
ATOM 4258 N N . ARG A 1 536 ? 42.212 -15.328 -27.652 1.00 91.38 536 ARG A N 1
ATOM 4259 C CA . ARG A 1 536 ? 41.691 -16.191 -28.725 1.00 91.38 536 ARG A CA 1
ATOM 4260 C C . ARG A 1 536 ? 40.164 -16.286 -28.668 1.00 91.38 536 ARG A C 1
ATOM 4262 O O . ARG A 1 536 ? 39.582 -16.301 -27.587 1.00 91.38 536 ARG A O 1
ATOM 4269 N N . ALA A 1 537 ? 39.528 -16.350 -29.837 1.00 92.31 537 ALA A N 1
ATOM 4270 C CA . ALA A 1 537 ? 38.095 -16.612 -29.948 1.00 92.31 537 ALA A CA 1
ATOM 4271 C C . ALA A 1 537 ? 37.804 -18.109 -29.764 1.00 92.31 537 ALA A C 1
ATOM 4273 O O . ALA A 1 537 ? 38.607 -18.948 -30.181 1.00 92.31 537 ALA A O 1
ATOM 4274 N N . LEU A 1 538 ? 36.654 -18.449 -29.175 1.00 91.88 538 LEU A N 1
ATOM 4275 C CA . LEU A 1 538 ? 36.180 -19.831 -29.148 1.00 91.88 538 LEU A CA 1
ATOM 4276 C C . LEU A 1 538 ? 35.849 -20.319 -30.575 1.00 91.88 538 LEU A C 1
ATOM 4278 O O . LEU A 1 538 ? 35.066 -19.659 -31.266 1.00 91.88 538 LEU A O 1
ATOM 4282 N N . PRO A 1 539 ? 36.395 -21.469 -31.018 1.00 90.56 539 PRO A N 1
ATOM 4283 C CA . PRO A 1 539 ? 36.146 -22.004 -32.356 1.00 90.56 539 PRO A CA 1
ATOM 4284 C C . PRO A 1 539 ? 34.657 -22.223 -32.648 1.00 90.56 539 PRO A C 1
ATOM 4286 O O . PRO A 1 539 ? 33.908 -22.649 -31.773 1.00 90.56 539 PRO A O 1
ATOM 4289 N N . GLY A 1 540 ? 34.235 -21.958 -33.887 1.00 90.94 540 GLY A N 1
ATOM 4290 C CA . GLY A 1 540 ? 32.845 -22.150 -34.324 1.00 90.94 540 GLY A CA 1
ATOM 4291 C C . GLY A 1 540 ? 31.844 -21.126 -33.774 1.00 90.94 540 GLY A C 1
ATOM 4292 O O . GLY A 1 540 ? 30.643 -21.277 -33.989 1.00 90.94 540 GLY A O 1
ATOM 4293 N N . SER A 1 541 ? 32.316 -20.094 -33.070 1.00 94.12 541 SER A N 1
ATOM 4294 C CA . SER A 1 541 ? 31.467 -18.992 -32.616 1.00 94.12 541 SER A CA 1
ATOM 4295 C C . SER A 1 541 ? 31.122 -18.054 -33.768 1.00 94.12 541 SER A C 1
ATOM 4297 O O . SER A 1 541 ? 31.944 -17.826 -34.651 1.00 94.12 541 SER A O 1
ATOM 4299 N N . ALA A 1 542 ? 29.934 -17.460 -33.711 1.00 95.50 542 ALA A N 1
ATOM 4300 C CA . ALA A 1 542 ? 29.487 -16.423 -34.634 1.00 95.50 542 ALA A CA 1
ATOM 4301 C C . ALA A 1 542 ? 28.661 -15.382 -33.872 1.00 95.50 542 ALA A C 1
ATOM 4303 O O . ALA A 1 542 ? 28.010 -15.715 -32.877 1.00 95.50 542 ALA A O 1
ATOM 4304 N N . VAL A 1 543 ? 28.656 -14.140 -34.351 1.00 97.06 543 VAL A N 1
ATOM 4305 C CA . VAL A 1 543 ? 27.776 -13.089 -33.842 1.00 97.06 543 VAL A CA 1
ATOM 4306 C C . VAL A 1 543 ? 26.374 -13.269 -34.417 1.00 97.06 543 VAL A C 1
ATOM 4308 O O . VAL A 1 543 ? 26.159 -13.231 -35.628 1.00 97.06 543 VAL A O 1
ATOM 4311 N N . ARG A 1 544 ? 25.395 -13.435 -33.531 1.00 96.69 544 ARG A N 1
ATOM 4312 C CA . ARG A 1 544 ? 23.972 -13.549 -33.853 1.00 96.69 544 ARG A CA 1
ATOM 4313 C C . ARG A 1 544 ? 23.227 -12.380 -33.234 1.00 96.69 544 ARG A C 1
ATOM 4315 O O . ARG A 1 544 ? 23.408 -12.082 -32.058 1.00 96.69 544 ARG A O 1
ATOM 4322 N N . VAL A 1 545 ? 22.383 -11.731 -34.030 1.00 95.81 545 VAL A N 1
ATOM 4323 C CA . VAL A 1 545 ? 21.576 -10.589 -33.592 1.00 95.81 545 VAL A CA 1
ATOM 4324 C C . VAL A 1 545 ? 20.103 -10.951 -33.702 1.00 95.81 545 VAL A C 1
ATOM 4326 O O . VAL A 1 545 ? 19.665 -11.402 -34.761 1.00 95.81 545 VAL A O 1
ATOM 4329 N N . SER A 1 546 ? 19.353 -10.742 -32.627 1.00 94.81 546 SER A N 1
ATOM 4330 C CA . SER A 1 546 ? 17.896 -10.844 -32.602 1.00 94.81 546 SER A CA 1
ATOM 4331 C C . SER A 1 546 ? 17.282 -9.554 -32.074 1.00 94.81 546 SER A C 1
ATOM 4333 O O . SER A 1 546 ? 17.886 -8.837 -31.278 1.00 94.81 546 SER A O 1
ATOM 4335 N N . GLU A 1 547 ? 16.071 -9.253 -32.527 1.00 94.00 547 GLU A N 1
ATOM 4336 C CA . GLU A 1 547 ? 15.356 -8.037 -32.158 1.00 94.00 547 GLU A CA 1
ATOM 4337 C C . GLU A 1 547 ? 14.000 -8.388 -31.558 1.00 94.00 547 GLU A C 1
ATOM 4339 O O . GLU A 1 547 ? 13.306 -9.299 -32.015 1.00 94.00 547 GLU A O 1
ATOM 4344 N N . ARG A 1 548 ? 13.618 -7.630 -30.533 1.00 92.25 548 ARG A N 1
ATOM 4345 C CA . ARG A 1 548 ? 12.260 -7.569 -30.010 1.00 92.25 548 ARG A CA 1
ATOM 4346 C C . ARG A 1 548 ? 11.721 -6.184 -30.338 1.00 92.25 548 ARG A C 1
ATOM 4348 O O . ARG A 1 548 ? 12.173 -5.205 -29.754 1.00 92.25 548 ARG A O 1
ATOM 4355 N N . ALA A 1 549 ? 10.777 -6.112 -31.270 1.00 90.06 549 ALA A N 1
ATOM 4356 C CA . ALA A 1 549 ? 10.173 -4.845 -31.677 1.00 90.06 549 ALA A CA 1
ATOM 4357 C C . ALA A 1 549 ? 9.128 -4.348 -30.665 1.00 90.06 549 ALA A C 1
ATOM 4359 O O . ALA A 1 549 ? 9.070 -3.162 -30.363 1.00 90.06 549 ALA A O 1
ATOM 4360 N N . GLU A 1 550 ? 8.327 -5.263 -30.118 1.00 90.12 550 GLU A N 1
ATOM 4361 C CA . GLU A 1 550 ? 7.244 -4.939 -29.190 1.00 90.12 550 GLU A CA 1
ATOM 4362 C C . GLU A 1 550 ? 7.671 -5.129 -27.733 1.00 90.12 550 GLU A C 1
ATOM 4364 O O . GLU A 1 550 ? 8.338 -6.116 -27.414 1.00 90.12 550 GLU A O 1
ATOM 4369 N N . PRO A 1 551 ? 7.247 -4.250 -26.815 1.00 91.50 551 PRO A N 1
ATOM 4370 C CA . PRO A 1 551 ? 7.508 -4.440 -25.401 1.00 91.50 551 PRO A CA 1
ATOM 4371 C C . PRO A 1 551 ? 6.776 -5.665 -24.849 1.00 91.50 551 PRO A C 1
ATOM 4373 O O . PRO A 1 551 ? 5.665 -6.008 -25.265 1.00 91.50 551 PRO A O 1
ATOM 4376 N N . GLU A 1 552 ? 7.394 -6.293 -23.858 1.00 90.31 552 GLU A N 1
ATOM 4377 C CA . GLU A 1 552 ? 6.876 -7.465 -23.161 1.00 90.31 552 GLU A CA 1
ATOM 4378 C C . GLU A 1 552 ? 6.521 -7.079 -21.724 1.00 90.31 552 GLU A C 1
ATOM 4380 O O . GLU A 1 552 ? 7.330 -6.479 -21.018 1.00 90.31 552 GLU A O 1
ATOM 4385 N N . PHE A 1 553 ? 5.314 -7.438 -21.291 1.00 91.44 553 PHE A N 1
ATOM 4386 C CA . PHE A 1 553 ? 4.848 -7.227 -19.924 1.00 91.44 553 PHE A CA 1
ATOM 4387 C C . PHE A 1 553 ? 4.821 -8.569 -19.201 1.00 91.44 553 PHE A C 1
ATOM 4389 O O . PHE A 1 553 ? 4.205 -9.524 -19.680 1.00 91.44 553 PHE A O 1
ATOM 4396 N N . ARG A 1 554 ? 5.475 -8.638 -18.045 1.00 92.69 554 ARG A N 1
ATOM 4397 C CA . ARG A 1 554 ? 5.484 -9.811 -17.169 1.00 92.69 554 ARG A CA 1
ATOM 4398 C C . ARG A 1 554 ? 4.797 -9.465 -15.865 1.00 92.69 554 ARG A C 1
ATOM 4400 O O . ARG A 1 554 ? 4.979 -8.365 -15.354 1.00 92.69 554 ARG A O 1
ATOM 4407 N N . TYR A 1 555 ? 4.046 -10.416 -15.326 1.00 94.62 555 TYR A N 1
ATOM 4408 C CA . TYR A 1 555 ? 3.283 -10.251 -14.095 1.00 94.62 555 TYR A CA 1
ATOM 4409 C C . TYR A 1 555 ? 3.534 -11.435 -13.173 1.00 94.62 555 TYR A C 1
ATOM 4411 O O . TYR A 1 555 ? 3.608 -12.577 -13.628 1.00 94.62 555 TYR A O 1
ATOM 4419 N N . ASP A 1 556 ? 3.614 -11.161 -11.880 1.00 95.62 556 ASP A N 1
ATOM 4420 C CA . ASP A 1 556 ? 3.562 -12.166 -10.832 1.00 95.62 556 ASP A CA 1
ATOM 4421 C C . ASP A 1 556 ? 2.569 -11.718 -9.756 1.00 95.62 556 ASP A C 1
ATOM 4423 O O . ASP A 1 556 ? 2.795 -10.759 -9.010 1.00 95.62 556 ASP A O 1
ATOM 4427 N N . PHE A 1 557 ? 1.453 -12.442 -9.701 1.00 96.94 557 PHE A N 1
ATOM 4428 C CA . PHE A 1 557 ? 0.365 -12.213 -8.760 1.00 96.94 557 PHE A CA 1
ATOM 4429 C C . PHE A 1 557 ? 0.481 -13.076 -7.500 1.00 96.94 557 PHE A C 1
ATOM 4431 O O . PHE A 1 557 ? -0.376 -12.967 -6.640 1.00 96.94 557 PHE A O 1
ATOM 4438 N N . SER A 1 558 ? 1.498 -13.932 -7.352 1.00 96.75 558 SER A N 1
ATOM 4439 C CA . SER A 1 558 ? 1.498 -15.002 -6.338 1.00 96.75 558 SER A CA 1
ATOM 4440 C C . SER A 1 558 ? 1.348 -14.481 -4.904 1.00 96.75 558 SER A C 1
ATOM 4442 O O . SER A 1 558 ? 0.460 -14.917 -4.170 1.00 96.75 558 SER A O 1
ATOM 4444 N N . ASP A 1 559 ? 2.183 -13.514 -4.511 1.00 95.31 559 ASP A N 1
ATOM 4445 C CA . ASP A 1 559 ? 2.125 -12.923 -3.168 1.00 95.31 559 ASP A CA 1
ATOM 4446 C C . ASP A 1 559 ? 0.847 -12.088 -2.982 1.00 95.31 559 ASP A C 1
ATOM 4448 O O . ASP A 1 559 ? 0.209 -12.149 -1.928 1.00 95.31 559 ASP A O 1
ATOM 4452 N N . PHE A 1 560 ? 0.452 -11.343 -4.022 1.00 97.12 560 PHE A N 1
ATOM 4453 C CA . PHE A 1 560 ? -0.768 -10.534 -4.030 1.00 97.12 560 PHE A CA 1
ATOM 4454 C C . PHE A 1 560 ? -2.015 -11.405 -3.849 1.00 97.12 560 PHE A C 1
ATOM 4456 O O . PHE A 1 560 ? -2.856 -11.102 -3.010 1.00 97.12 560 PHE A O 1
ATOM 4463 N N . ASP A 1 561 ? -2.108 -12.522 -4.565 1.00 98.25 561 ASP A N 1
ATOM 4464 C CA . ASP A 1 561 ? -3.234 -13.445 -4.512 1.00 98.25 561 ASP A CA 1
ATOM 4465 C C . ASP A 1 561 ? -3.343 -14.113 -3.151 1.00 98.25 561 ASP A C 1
ATOM 4467 O O . ASP A 1 561 ? -4.445 -14.207 -2.611 1.00 98.25 561 ASP A O 1
ATOM 4471 N N . ALA A 1 562 ? -2.222 -14.546 -2.569 1.00 97.50 562 ALA A N 1
ATOM 4472 C CA . ALA A 1 562 ? -2.211 -15.114 -1.226 1.00 97.50 562 ALA A CA 1
ATOM 4473 C C . ALA A 1 562 ? -2.718 -14.097 -0.188 1.00 97.50 562 ALA A C 1
ATOM 4475 O O . ALA A 1 562 ? -3.596 -14.416 0.617 1.00 97.50 562 ALA A O 1
ATOM 4476 N N . ALA A 1 563 ? -2.222 -12.858 -0.246 1.00 97.00 563 ALA A N 1
ATOM 4477 C CA . ALA A 1 563 ? -2.639 -11.789 0.656 1.00 97.00 563 ALA A CA 1
ATOM 4478 C C . ALA A 1 563 ? -4.111 -11.401 0.455 1.00 97.00 563 ALA A C 1
ATOM 4480 O O . ALA A 1 563 ? -4.873 -11.332 1.414 1.00 97.00 563 ALA A O 1
ATOM 4481 N N . MET A 1 564 ? -4.543 -11.177 -0.784 1.00 97.75 564 MET A N 1
ATOM 4482 C CA . MET A 1 564 ? -5.895 -10.706 -1.084 1.00 97.75 564 MET A CA 1
ATOM 4483 C C . MET A 1 564 ? -6.951 -11.794 -0.893 1.00 97.75 564 MET A C 1
ATOM 4485 O O . MET A 1 564 ? -8.047 -11.469 -0.452 1.00 97.75 564 MET A O 1
ATOM 4489 N N . SER A 1 565 ? -6.628 -13.078 -1.085 1.00 98.19 565 SER A N 1
ATOM 4490 C CA . SER A 1 565 ? -7.542 -14.167 -0.694 1.00 98.19 565 SER A CA 1
ATOM 4491 C C . SER A 1 565 ? -7.828 -14.125 0.808 1.00 98.19 565 SER A C 1
ATOM 4493 O O . SER A 1 565 ? -8.968 -14.246 1.247 1.00 98.19 565 SER A O 1
ATOM 4495 N N . ARG A 1 566 ? -6.798 -13.876 1.621 1.00 96.75 566 ARG A N 1
ATOM 4496 C CA . ARG A 1 566 ? -6.960 -13.716 3.066 1.00 96.75 566 ARG A CA 1
ATOM 4497 C C . ARG A 1 566 ? -7.705 -12.427 3.422 1.00 96.75 566 ARG A C 1
ATOM 4499 O O . ARG A 1 566 ? -8.640 -12.440 4.213 1.00 96.75 566 ARG A O 1
ATOM 4506 N N . TYR A 1 567 ? -7.334 -11.297 2.835 1.00 96.38 567 TYR A N 1
ATOM 4507 C CA . TYR A 1 567 ? -7.856 -9.998 3.265 1.00 96.38 567 TYR A CA 1
ATOM 4508 C C . TYR A 1 567 ? -9.229 -9.646 2.674 1.00 96.38 567 TYR A C 1
ATOM 4510 O O . TYR A 1 567 ? -10.061 -9.042 3.347 1.00 96.38 567 TYR A O 1
ATOM 4518 N N . ILE A 1 568 ? -9.504 -10.042 1.436 1.00 95.69 568 ILE A N 1
ATOM 4519 C CA . ILE A 1 568 ? -10.792 -9.803 0.782 1.00 95.69 568 ILE A CA 1
ATOM 4520 C C . ILE A 1 568 ? -11.735 -10.986 0.994 1.00 95.69 568 ILE A C 1
ATOM 4522 O O . ILE A 1 568 ? -12.857 -10.787 1.459 1.00 95.69 568 ILE A O 1
ATOM 4526 N N . ASP A 1 569 ? -11.306 -12.215 0.694 1.00 95.50 569 ASP A N 1
ATOM 4527 C CA . ASP A 1 569 ? -12.234 -13.354 0.684 1.00 95.50 569 ASP A CA 1
ATOM 4528 C C . ASP A 1 569 ? -12.522 -13.869 2.105 1.00 95.50 569 ASP A C 1
ATOM 4530 O O . ASP A 1 569 ? -13.686 -14.079 2.453 1.00 95.50 569 ASP A O 1
ATOM 4534 N N . GLU A 1 570 ? -11.489 -14.024 2.944 1.00 94.06 570 GLU A N 1
ATOM 4535 C CA . GLU A 1 570 ? -11.624 -14.498 4.333 1.00 94.06 570 GLU A CA 1
ATOM 4536 C C . GLU A 1 570 ? -11.988 -13.362 5.309 1.00 94.06 570 GLU A C 1
ATOM 4538 O O . GLU A 1 570 ? -12.917 -13.498 6.109 1.00 94.06 570 GLU A O 1
ATOM 4543 N N . PHE A 1 571 ? -11.279 -12.228 5.263 1.00 93.50 571 PHE A N 1
ATOM 4544 C CA . PHE A 1 571 ? -11.487 -11.119 6.207 1.00 93.50 571 PHE A CA 1
ATOM 4545 C C . PHE A 1 571 ? -12.619 -10.175 5.798 1.00 93.50 571 PHE A C 1
ATOM 4547 O O . PHE A 1 571 ? -13.046 -9.368 6.626 1.00 93.50 571 PHE A O 1
ATOM 4554 N N . ARG A 1 572 ? -13.133 -10.304 4.566 1.00 93.19 572 ARG A N 1
ATOM 4555 C CA . ARG A 1 572 ? -14.263 -9.521 4.040 1.00 93.19 572 ARG A CA 1
ATOM 4556 C C . ARG A 1 572 ? -13.997 -8.019 3.978 1.00 93.19 572 ARG A C 1
ATOM 4558 O O . ARG A 1 572 ? -14.935 -7.224 4.061 1.00 93.19 572 ARG A O 1
ATOM 4565 N N . PHE A 1 573 ? -12.738 -7.605 3.805 1.00 95.00 573 PHE A N 1
ATOM 4566 C CA . PHE A 1 573 ? -12.470 -6.203 3.502 1.00 95.00 573 PHE A CA 1
ATOM 4567 C C . PHE A 1 573 ? -13.158 -5.811 2.199 1.00 95.00 573 PHE A C 1
ATOM 4569 O O . PHE A 1 573 ? -13.170 -6.542 1.208 1.00 95.00 573 PHE A O 1
ATOM 4576 N N . ASN A 1 574 ? -13.780 -4.642 2.233 1.00 93.25 574 ASN A N 1
ATOM 4577 C CA . ASN A 1 574 ? -14.775 -4.226 1.264 1.00 93.25 574 ASN A CA 1
ATOM 4578 C C . ASN A 1 574 ? -14.282 -3.058 0.397 1.00 93.25 574 ASN A C 1
ATOM 4580 O O . ASN A 1 574 ? -15.035 -2.519 -0.404 1.00 93.25 574 ASN A O 1
ATOM 4584 N N . SER A 1 575 ? -13.021 -2.667 0.493 1.00 94.19 575 SER A N 1
ATOM 4585 C CA . SER A 1 575 ? -12.414 -1.735 -0.448 1.00 94.19 575 SER A CA 1
ATOM 4586 C C . SER A 1 575 ? -10.903 -1.931 -0.455 1.00 94.19 575 SER A C 1
ATOM 4588 O O . SER A 1 575 ? -10.336 -2.447 0.512 1.00 94.19 575 SER A O 1
ATOM 4590 N N . PHE A 1 576 ? -10.255 -1.559 -1.556 1.00 95.94 576 PHE A N 1
ATOM 4591 C CA . PHE A 1 576 ? -8.813 -1.365 -1.579 1.00 95.94 576 PHE A CA 1
ATOM 4592 C C . PHE A 1 576 ? -8.403 -0.425 -2.710 1.00 95.94 576 PHE A C 1
ATOM 4594 O O . PHE A 1 576 ? -9.051 -0.317 -3.749 1.00 95.94 576 PHE A O 1
ATOM 4601 N N . MET A 1 577 ? -7.272 0.221 -2.506 1.00 95.56 577 MET A N 1
ATOM 4602 C CA . MET A 1 577 ? -6.665 1.159 -3.423 1.00 95.56 577 MET A CA 1
ATOM 4603 C C . MET A 1 577 ? -5.699 0.435 -4.358 1.00 95.56 577 MET A C 1
ATOM 4605 O O . MET A 1 577 ? -4.756 -0.191 -3.890 1.00 95.56 577 MET A O 1
ATOM 4609 N N . LEU A 1 578 ? -5.910 0.503 -5.669 1.00 93.69 578 LEU A N 1
ATOM 4610 C CA . LEU A 1 578 ? -5.042 -0.147 -6.651 1.00 93.69 578 LEU A CA 1
ATOM 4611 C C . LEU A 1 578 ? -3.828 0.741 -6.967 1.00 93.69 578 LEU A C 1
ATOM 4613 O O . LEU A 1 578 ? -3.940 1.729 -7.690 1.00 93.69 578 LEU A O 1
ATOM 4617 N N . ASP A 1 579 ? -2.662 0.377 -6.436 1.00 76.44 579 ASP A N 1
ATOM 4618 C CA . ASP A 1 579 ? -1.406 1.115 -6.619 1.00 76.44 579 ASP A CA 1
ATOM 4619 C C . ASP A 1 579 ? -0.662 0.700 -7.896 1.00 76.44 579 ASP A C 1
ATOM 4621 O O . ASP A 1 579 ? 0.306 -0.061 -7.850 1.00 76.44 579 ASP A O 1
ATOM 4625 N N . VAL A 1 580 ? -1.083 1.208 -9.056 1.00 74.25 580 VAL A N 1
ATOM 4626 C CA . VAL A 1 580 ? -0.326 1.023 -10.306 1.00 74.25 580 VAL A CA 1
ATOM 4627 C C . VAL A 1 580 ? -0.392 2.296 -11.133 1.00 74.25 580 VAL A C 1
ATOM 4629 O O . VAL A 1 580 ? -1.264 2.437 -11.970 1.00 74.25 580 VAL A O 1
ATOM 4632 N N . LEU A 1 581 ? 0.510 3.253 -10.904 1.00 81.69 581 LEU A N 1
ATOM 4633 C CA . LEU A 1 581 ? 0.534 4.470 -11.718 1.00 81.69 581 LEU A CA 1
ATOM 4634 C C . LEU A 1 581 ? 1.943 5.055 -11.861 1.00 81.69 581 LEU A C 1
ATOM 4636 O O . LEU A 1 581 ? 2.305 6.007 -11.163 1.00 81.69 581 LEU A O 1
ATOM 4640 N N . PRO A 1 582 ? 2.769 4.483 -12.750 1.00 85.25 582 PRO A N 1
ATOM 4641 C CA . PRO A 1 582 ? 4.162 4.880 -12.865 1.00 85.25 582 PRO A CA 1
ATOM 4642 C C . PRO A 1 582 ? 4.298 6.292 -13.457 1.00 85.25 582 PRO A C 1
ATOM 4644 O O . PRO A 1 582 ? 3.606 6.655 -14.408 1.00 85.25 582 PRO A O 1
ATOM 4647 N N . GLU A 1 583 ? 5.229 7.090 -12.923 1.00 84.00 583 GLU A N 1
ATOM 4648 C CA . GLU A 1 583 ? 5.527 8.442 -13.436 1.00 84.00 583 GLU A CA 1
ATOM 4649 C C . GLU A 1 583 ? 6.079 8.432 -14.866 1.00 84.00 583 GLU A C 1
ATOM 4651 O O . GLU A 1 583 ? 5.922 9.400 -15.609 1.00 84.00 583 GLU A O 1
ATOM 4656 N N . ARG A 1 584 ? 6.710 7.324 -15.263 1.00 85.38 584 ARG A N 1
ATOM 4657 C CA . ARG A 1 584 ? 7.175 7.065 -16.625 1.00 85.38 584 ARG A CA 1
ATOM 4658 C C . ARG A 1 584 ? 6.927 5.612 -16.977 1.00 85.38 584 ARG A C 1
ATOM 4660 O O . ARG A 1 584 ? 7.055 4.741 -16.123 1.00 85.38 584 ARG A O 1
ATOM 4667 N N . LEU A 1 585 ? 6.634 5.342 -18.239 1.00 87.94 585 LEU A N 1
ATOM 4668 C CA . LEU A 1 585 ? 6.454 3.986 -18.744 1.00 87.94 585 LEU A CA 1
ATOM 4669 C C . LEU A 1 585 ? 7.031 3.922 -20.151 1.00 87.94 585 LEU A C 1
ATOM 4671 O O . LEU A 1 585 ? 6.680 4.732 -21.004 1.00 87.94 585 LEU A O 1
ATOM 4675 N N . GLY A 1 586 ? 7.971 3.005 -20.356 1.00 83.94 586 GLY A N 1
ATOM 4676 C CA . GLY A 1 586 ? 8.679 2.857 -21.623 1.00 83.94 586 GLY A CA 1
ATOM 4677 C C . GLY A 1 586 ? 9.405 4.112 -22.114 1.00 83.94 586 GLY A C 1
ATOM 4678 O O . GLY A 1 586 ? 9.380 4.425 -23.296 1.00 83.94 586 GLY A O 1
ATOM 4679 N N . GLY A 1 587 ? 9.998 4.882 -21.198 1.00 80.44 587 GLY A N 1
ATOM 4680 C CA . GLY A 1 587 ? 10.677 6.143 -21.519 1.00 80.44 587 GLY A CA 1
ATOM 4681 C C . GLY A 1 587 ? 9.755 7.358 -21.663 1.00 80.44 587 GLY A C 1
ATOM 4682 O O . GLY A 1 587 ? 10.222 8.491 -21.518 1.00 80.44 587 GLY A O 1
ATOM 4683 N N . TYR A 1 588 ? 8.452 7.146 -21.840 1.00 86.62 588 TYR A N 1
ATOM 4684 C CA . TYR A 1 588 ? 7.467 8.207 -22.023 1.00 86.62 588 TYR A CA 1
ATOM 4685 C C . TYR A 1 588 ? 7.002 8.810 -20.696 1.00 86.62 588 TYR A C 1
ATOM 4687 O O . TYR A 1 588 ? 6.875 8.114 -19.684 1.00 86.62 588 TYR A O 1
ATOM 4695 N N . GLU A 1 589 ? 6.746 10.119 -20.711 1.00 86.31 589 GLU A N 1
ATOM 4696 C CA . GLU A 1 589 ? 6.190 10.858 -19.572 1.00 86.31 589 GLU A CA 1
ATOM 4697 C C . GLU A 1 589 ? 4.733 10.458 -19.327 1.00 86.31 589 GLU A C 1
ATOM 4699 O O . GLU A 1 589 ? 3.960 10.268 -20.276 1.00 86.31 589 GLU A O 1
ATOM 4704 N N . ARG A 1 590 ? 4.341 10.385 -18.051 1.00 88.62 590 ARG A N 1
ATOM 4705 C CA . ARG A 1 590 ? 2.960 10.119 -17.643 1.00 88.62 590 ARG A CA 1
ATOM 4706 C C . ARG A 1 590 ? 1.973 11.060 -18.348 1.00 88.62 590 ARG A C 1
ATOM 4708 O O . ARG A 1 590 ? 2.165 12.274 -18.389 1.00 88.62 590 ARG A O 1
ATOM 4715 N N . PHE A 1 591 ? 0.904 10.471 -18.891 1.00 84.88 591 PHE A N 1
ATOM 4716 C CA . PHE A 1 591 ? -0.163 11.120 -19.677 1.00 84.88 591 PHE A CA 1
ATOM 4717 C C . PHE A 1 591 ? 0.196 11.585 -21.095 1.00 84.88 591 PHE A C 1
ATOM 4719 O O . PHE A 1 591 ? -0.604 12.295 -21.709 1.00 84.88 591 PHE A O 1
ATOM 4726 N N . SER A 1 592 ? 1.353 11.204 -21.638 1.00 88.50 592 SER A N 1
ATOM 4727 C CA . SER A 1 592 ? 1.553 11.240 -23.095 1.00 88.50 592 SER A CA 1
ATOM 4728 C C . SER A 1 592 ? 0.719 10.143 -23.784 1.00 88.50 592 SER A C 1
ATOM 4730 O O . SER A 1 592 ? 0.419 9.128 -23.147 1.00 88.50 592 SER A O 1
ATOM 4732 N N . PRO A 1 593 ? 0.329 10.304 -25.063 1.00 89.81 593 PRO A N 1
ATOM 4733 C CA . PRO A 1 593 ? -0.402 9.271 -25.804 1.00 89.81 593 PRO A CA 1
ATOM 4734 C C . PRO A 1 593 ? 0.290 7.900 -25.786 1.00 89.81 593 PRO A C 1
ATOM 4736 O O . PRO A 1 593 ? -0.361 6.873 -25.594 1.00 89.81 593 PRO A O 1
ATOM 4739 N N . GLU A 1 594 ? 1.615 7.884 -25.919 1.00 90.62 594 GLU A N 1
ATOM 4740 C CA . GLU A 1 594 ? 2.445 6.680 -25.901 1.00 90.62 594 GLU A CA 1
ATOM 4741 C C . GLU A 1 594 ? 2.441 6.024 -24.517 1.00 90.62 594 GLU A C 1
ATOM 4743 O O . GLU A 1 594 ? 2.238 4.813 -24.401 1.00 90.62 594 GLU A O 1
ATOM 4748 N N . TRP A 1 595 ? 2.578 6.823 -23.451 1.00 91.12 595 TRP A N 1
ATOM 4749 C CA . TRP A 1 595 ? 2.456 6.328 -22.081 1.00 91.12 595 TRP A CA 1
ATOM 4750 C C . TRP A 1 595 ? 1.075 5.718 -21.831 1.00 91.12 595 TRP A C 1
ATOM 4752 O O . TRP A 1 595 ? 0.991 4.620 -21.290 1.00 91.12 595 TRP A O 1
ATOM 4762 N N . THR A 1 596 ? -0.006 6.376 -22.263 1.00 90.62 596 THR A N 1
ATOM 4763 C CA . THR A 1 596 ? -1.378 5.878 -22.067 1.00 90.62 596 THR A CA 1
ATOM 4764 C C . THR A 1 596 ? -1.610 4.570 -22.825 1.00 90.62 596 THR A C 1
ATOM 4766 O O . THR A 1 596 ? -2.232 3.649 -22.291 1.00 90.62 596 THR A O 1
ATOM 4769 N N . ALA A 1 597 ? -1.065 4.436 -24.039 1.00 91.81 597 ALA A N 1
ATOM 4770 C CA . ALA A 1 597 ? -1.127 3.197 -24.812 1.00 91.81 597 ALA A CA 1
ATOM 4771 C C . ALA A 1 597 ? -0.392 2.036 -24.119 1.00 91.81 597 ALA A C 1
ATOM 4773 O O . ALA A 1 597 ? -0.904 0.915 -24.070 1.00 91.81 597 ALA A O 1
ATOM 4774 N N . LEU A 1 598 ? 0.781 2.293 -23.534 1.00 92.81 598 LEU A N 1
ATOM 4775 C CA . LEU A 1 598 ? 1.508 1.290 -22.750 1.00 92.81 598 LEU A CA 1
ATOM 4776 C C . LEU A 1 598 ? 0.813 0.976 -21.428 1.00 92.81 598 LEU A C 1
ATOM 4778 O O . LEU A 1 598 ? 0.761 -0.180 -21.019 1.00 92.81 598 LEU A O 1
ATOM 4782 N N . TYR A 1 599 ? 0.242 1.983 -20.777 1.00 93.50 599 TYR A N 1
ATOM 4783 C CA . TYR A 1 599 ? -0.448 1.818 -19.508 1.00 93.50 599 TYR A CA 1
ATOM 4784 C C . TYR A 1 599 ? -1.729 0.986 -19.673 1.00 93.50 599 TYR A C 1
ATOM 4786 O O . TYR A 1 599 ? -1.997 0.124 -18.845 1.00 93.50 599 TYR A O 1
ATOM 4794 N N . LYS A 1 600 ? -2.450 1.106 -20.799 1.00 93.75 600 LYS A N 1
ATOM 4795 C CA . LYS A 1 600 ? -3.523 0.162 -21.181 1.00 93.75 600 LYS A CA 1
ATOM 4796 C C . LYS A 1 600 ? -3.042 -1.287 -21.222 1.00 93.75 600 LYS A C 1
ATOM 4798 O O . LYS A 1 600 ? -3.701 -2.173 -20.687 1.00 93.75 600 LYS A O 1
ATOM 4803 N N . ARG A 1 601 ? -1.891 -1.531 -21.859 1.00 93.31 601 ARG A N 1
ATOM 4804 C CA . ARG A 1 601 ? -1.293 -2.873 -21.965 1.00 93.31 601 ARG A CA 1
ATOM 4805 C C . ARG A 1 601 ? -0.834 -3.401 -20.606 1.00 93.31 601 ARG A C 1
ATOM 4807 O O . ARG A 1 601 ? -0.944 -4.602 -20.377 1.00 93.31 601 ARG A O 1
ATOM 4814 N N . LEU A 1 602 ? -0.365 -2.514 -19.724 1.00 93.62 602 LEU A N 1
ATOM 4815 C CA . LEU A 1 602 ? -0.030 -2.841 -18.338 1.00 93.62 602 LEU A CA 1
ATOM 4816 C C . LEU A 1 602 ? -1.277 -3.235 -17.534 1.00 93.62 602 LEU A C 1
ATOM 4818 O O . LEU A 1 602 ? -1.278 -4.212 -16.792 1.00 93.62 602 LEU A O 1
ATOM 4822 N N . MET A 1 603 ? -2.345 -2.451 -17.663 1.00 95.44 603 MET A N 1
ATOM 4823 C CA . MET A 1 603 ? -3.530 -2.609 -16.829 1.00 95.44 603 MET A CA 1
ATOM 4824 C C . MET A 1 603 ? -4.433 -3.748 -17.287 1.00 95.44 603 MET A C 1
ATOM 4826 O O . MET A 1 603 ? -5.025 -4.394 -16.430 1.00 95.44 603 MET A O 1
ATOM 4830 N N . ALA A 1 604 ? -4.532 -4.045 -18.586 1.00 95.31 604 ALA A N 1
ATOM 4831 C CA . ALA A 1 604 ? -5.484 -5.040 -19.086 1.00 95.31 604 ALA A CA 1
ATOM 4832 C C . ALA A 1 604 ? -5.360 -6.426 -18.405 1.00 95.31 604 ALA A C 1
ATOM 4834 O O . ALA A 1 604 ? -6.374 -6.898 -17.889 1.00 95.31 604 ALA A O 1
ATOM 4835 N N . PRO A 1 605 ? -4.165 -7.047 -18.274 1.00 96.06 605 PRO A N 1
ATOM 4836 C CA . PRO A 1 605 ? -4.030 -8.323 -17.561 1.00 96.06 605 PRO A CA 1
ATOM 4837 C C . PRO A 1 605 ? -4.317 -8.216 -16.058 1.00 96.06 605 PRO A C 1
ATOM 4839 O O . PRO A 1 605 ? -4.830 -9.158 -15.457 1.00 96.06 605 PRO A O 1
ATOM 4842 N N . ILE A 1 606 ? -4.010 -7.068 -15.444 1.00 96.88 606 ILE A N 1
ATOM 4843 C CA . ILE A 1 606 ? -4.323 -6.802 -14.034 1.00 96.88 606 ILE A CA 1
ATOM 4844 C C . ILE A 1 606 ? -5.841 -6.745 -13.842 1.00 96.88 606 ILE A C 1
ATOM 4846 O O . ILE A 1 606 ? -6.362 -7.377 -12.926 1.00 96.88 606 ILE A O 1
ATOM 4850 N N . LEU A 1 607 ? -6.560 -6.029 -14.708 1.00 97.25 607 LEU A N 1
ATOM 4851 C CA . LEU A 1 607 ? -8.015 -5.923 -14.640 1.00 97.25 607 LEU A CA 1
ATOM 4852 C C . LEU A 1 607 ? -8.696 -7.269 -14.873 1.00 97.25 607 LEU A C 1
ATOM 4854 O O . LEU A 1 607 ? -9.547 -7.644 -14.073 1.00 97.25 607 LEU A O 1
ATOM 4858 N N . GLU A 1 608 ? -8.283 -8.017 -15.899 1.00 97.50 608 GLU A N 1
ATOM 4859 C CA . GLU A 1 608 ? -8.804 -9.363 -16.170 1.00 97.50 608 GLU A CA 1
ATOM 4860 C C . GLU A 1 608 ? -8.577 -10.293 -14.971 1.00 97.50 608 GLU A C 1
ATOM 4862 O O . GLU A 1 608 ? -9.448 -11.074 -14.584 1.00 97.50 608 GLU A O 1
ATOM 4867 N N . HIS A 1 609 ? -7.403 -10.209 -14.340 1.00 97.69 609 HIS A N 1
ATOM 4868 C CA . HIS A 1 609 ? -7.112 -10.971 -13.132 1.00 97.69 609 HIS A CA 1
ATOM 4869 C C . HIS A 1 609 ? -8.033 -10.579 -11.973 1.00 97.69 609 HIS A C 1
ATOM 4871 O O . HIS A 1 609 ? -8.698 -11.445 -11.406 1.00 97.69 609 HIS A O 1
ATOM 4877 N N . LEU A 1 610 ? -8.147 -9.287 -11.658 1.00 97.62 610 LEU A N 1
ATOM 4878 C CA . LEU A 1 610 ? -9.025 -8.801 -10.588 1.00 97.62 610 LEU A CA 1
ATOM 4879 C C . LEU A 1 610 ? -10.506 -9.113 -10.851 1.00 97.62 610 LEU A C 1
ATOM 4881 O O . LEU A 1 610 ? -11.242 -9.381 -9.900 1.00 97.62 610 LEU A O 1
ATOM 4885 N N . GLU A 1 611 ? -10.955 -9.088 -12.106 1.00 97.62 611 GLU A N 1
ATOM 4886 C CA . GLU A 1 611 ? -12.319 -9.447 -12.498 1.00 97.62 611 GLU A CA 1
ATOM 4887 C C . GLU A 1 611 ? -12.580 -10.941 -12.287 1.00 97.62 611 GLU A C 1
ATOM 4889 O O . GLU A 1 611 ? -13.544 -11.293 -11.605 1.00 97.62 611 GLU A O 1
ATOM 4894 N N . ARG A 1 612 ? -11.679 -11.822 -12.752 1.00 97.94 612 ARG A N 1
ATOM 4895 C CA . ARG A 1 612 ? -11.774 -13.279 -12.528 1.00 97.94 612 ARG A CA 1
ATOM 4896 C C . ARG A 1 612 ? -11.796 -13.648 -11.046 1.00 97.94 612 ARG A C 1
ATOM 4898 O O . ARG A 1 612 ? -12.475 -14.597 -10.665 1.00 97.94 612 ARG A O 1
ATOM 4905 N N . ARG A 1 613 ? -11.069 -12.903 -10.208 1.00 97.88 613 ARG A N 1
ATOM 4906 C CA . ARG A 1 613 ? -11.071 -13.073 -8.745 1.00 97.88 613 ARG A CA 1
ATOM 4907 C C . ARG A 1 613 ? -12.293 -12.442 -8.062 1.00 97.88 613 ARG A C 1
ATOM 4909 O O . ARG A 1 613 ? -12.528 -12.699 -6.888 1.00 97.88 613 ARG A O 1
ATOM 4916 N N . GLY A 1 614 ? -13.074 -11.617 -8.764 1.00 96.94 614 GLY A N 1
ATOM 4917 C CA . GLY A 1 614 ? -14.208 -10.873 -8.204 1.00 96.94 614 GLY A CA 1
ATOM 4918 C C . GLY A 1 614 ? -13.813 -9.663 -7.345 1.00 96.94 614 GLY A C 1
ATOM 4919 O O . GLY A 1 614 ? -14.664 -9.091 -6.658 1.00 96.94 614 GLY A O 1
ATOM 4920 N N . TRP A 1 615 ? -12.541 -9.257 -7.383 1.00 97.44 615 TRP A N 1
ATOM 4921 C CA . TRP A 1 615 ? -11.967 -8.178 -6.576 1.00 97.44 615 TRP A CA 1
ATOM 4922 C C . TRP A 1 615 ? -12.052 -6.805 -7.249 1.00 97.44 615 TRP A C 1
ATOM 4924 O O . TRP A 1 615 ? -12.025 -5.793 -6.551 1.00 97.44 615 TRP A O 1
ATOM 4934 N N . LEU A 1 616 ? -12.208 -6.742 -8.579 1.00 96.81 616 LEU A N 1
ATOM 4935 C CA . LEU A 1 616 ? -12.216 -5.481 -9.339 1.00 96.81 616 LEU A CA 1
ATOM 4936 C C . LEU A 1 616 ? -13.240 -4.462 -8.808 1.00 96.81 616 LEU A C 1
ATOM 4938 O O . LEU A 1 616 ? -12.917 -3.292 -8.630 1.00 96.81 616 LEU A O 1
ATOM 4942 N N . LYS A 1 617 ? -14.443 -4.920 -8.444 1.00 94.25 617 LYS A N 1
ATOM 4943 C CA . LYS A 1 617 ? -15.519 -4.084 -7.871 1.00 94.25 617 LYS A CA 1
ATOM 4944 C C . LYS A 1 617 ? -15.173 -3.420 -6.530 1.00 94.25 617 LYS A C 1
ATOM 4946 O O . LYS A 1 617 ? -15.915 -2.563 -6.065 1.00 94.25 617 LYS A O 1
ATOM 4951 N N . LEU A 1 618 ? -14.109 -3.868 -5.862 1.00 95.06 618 LEU A N 1
ATOM 4952 C CA . LEU A 1 618 ? -13.632 -3.325 -4.587 1.00 95.06 618 LEU A CA 1
ATOM 4953 C C . LEU A 1 618 ? -12.467 -2.350 -4.785 1.00 95.06 618 LEU A C 1
ATOM 4955 O O . LEU A 1 618 ? -12.174 -1.575 -3.875 1.00 95.06 618 LEU A O 1
ATOM 4959 N N . ALA A 1 619 ? -11.853 -2.354 -5.970 1.00 96.00 619 ALA A N 1
ATOM 4960 C CA . ALA A 1 619 ? -10.722 -1.512 -6.307 1.00 96.00 619 ALA A CA 1
ATOM 4961 C C . ALA A 1 619 ? -11.150 -0.058 -6.559 1.00 96.00 619 ALA A C 1
ATOM 4963 O O . ALA A 1 619 ? -12.257 0.219 -7.043 1.00 96.00 619 ALA A O 1
ATOM 4964 N N . TYR A 1 620 ? -10.250 0.870 -6.258 1.00 96.69 620 TYR A N 1
ATOM 4965 C CA . TYR A 1 620 ? -10.315 2.261 -6.694 1.00 96.69 620 TYR A CA 1
ATOM 4966 C C . TYR A 1 620 ? -8.901 2.829 -6.868 1.00 96.69 620 TYR A C 1
ATOM 4968 O O . TYR A 1 620 ? -7.956 2.377 -6.224 1.00 96.69 620 TYR A O 1
ATOM 4976 N N . PHE A 1 621 ? -8.745 3.837 -7.720 1.00 95.75 621 PHE A N 1
ATOM 4977 C CA . PHE A 1 621 ? -7.535 4.649 -7.785 1.00 95.75 621 PHE A CA 1
ATOM 4978 C C . PHE A 1 621 ? -7.667 5.845 -6.863 1.00 95.75 621 PHE A C 1
ATOM 4980 O O . PHE A 1 621 ? -8.656 6.568 -6.946 1.00 95.75 621 PHE A O 1
ATOM 4987 N N . TYR A 1 622 ? -6.641 6.093 -6.057 1.00 92.88 622 TYR A N 1
ATOM 4988 C CA . TYR A 1 622 ? -6.481 7.347 -5.334 1.00 92.88 622 TYR A CA 1
ATOM 4989 C C . TYR A 1 622 ? -5.388 8.160 -6.027 1.00 92.88 622 TYR A C 1
ATOM 4991 O O . TYR A 1 622 ? -4.200 7.941 -5.805 1.00 92.88 622 TYR A O 1
ATOM 4999 N N . TRP A 1 623 ? -5.800 9.016 -6.962 1.00 88.38 623 TRP A N 1
ATOM 5000 C CA . TRP A 1 623 ? -4.868 9.676 -7.878 1.00 88.38 623 TRP A CA 1
ATOM 5001 C C . TRP A 1 623 ? -4.061 10.786 -7.201 1.00 88.38 623 TRP A C 1
ATOM 5003 O O . TRP A 1 623 ? -2.836 10.815 -7.289 1.00 88.38 623 TRP A O 1
ATOM 5013 N N . ILE A 1 624 ? -4.753 11.707 -6.542 1.00 90.75 624 ILE A N 1
ATOM 5014 C CA . ILE A 1 624 ? -4.150 12.863 -5.896 1.00 90.75 624 ILE A CA 1
ATOM 5015 C C . ILE A 1 624 ? -4.919 13.165 -4.619 1.00 90.75 624 ILE A C 1
ATOM 5017 O O . ILE A 1 624 ? -6.140 12.993 -4.579 1.00 90.75 624 ILE A O 1
ATOM 5021 N N . ASP A 1 625 ? -4.188 13.598 -3.601 1.00 92.44 625 ASP A N 1
ATOM 5022 C CA . ASP A 1 625 ? -4.759 14.010 -2.329 1.00 92.44 625 ASP A CA 1
ATOM 5023 C C . ASP A 1 625 ? -5.036 15.515 -2.357 1.00 92.44 625 ASP A C 1
ATOM 5025 O O . ASP A 1 625 ? -4.131 16.291 -2.664 1.00 92.44 625 ASP A O 1
ATOM 5029 N N . GLU A 1 626 ? -6.283 15.902 -2.077 1.00 92.06 626 GLU A N 1
ATOM 5030 C CA . GLU A 1 626 ? -6.699 17.277 -1.785 1.00 92.06 626 GLU A CA 1
ATOM 5031 C C . GLU A 1 626 ? -6.124 18.331 -2.761 1.00 92.06 626 GLU A C 1
ATOM 5033 O O . GLU A 1 626 ? -5.443 19.269 -2.339 1.00 92.06 626 GLU A O 1
ATOM 5038 N N . PRO A 1 627 ? -6.346 18.208 -4.087 1.00 94.06 627 PRO A N 1
ATOM 5039 C CA . PRO A 1 627 ? -5.724 19.125 -5.029 1.00 94.06 627 PRO A CA 1
ATOM 5040 C C . PRO A 1 627 ? -6.292 20.541 -4.853 1.00 94.06 627 PRO A C 1
ATOM 5042 O O . PRO A 1 627 ? -7.513 20.700 -4.768 1.00 94.06 627 PRO A O 1
ATOM 5045 N N . PRO A 1 628 ? -5.453 21.588 -4.865 1.00 94.00 628 PRO A N 1
ATOM 5046 C CA . PRO A 1 628 ? -5.940 22.955 -4.942 1.00 94.00 628 PRO A CA 1
ATOM 5047 C C . PRO A 1 628 ? -6.400 23.285 -6.381 1.00 94.00 628 PRO A C 1
ATOM 5049 O O . PRO A 1 628 ? -6.004 22.590 -7.331 1.00 94.00 628 PRO A O 1
ATOM 5052 N N . PRO A 1 629 ? -7.217 24.338 -6.584 1.00 93.25 629 PRO A N 1
ATOM 5053 C CA . PRO A 1 629 ? -7.810 24.665 -7.885 1.00 93.25 629 PRO A CA 1
ATOM 5054 C C . PRO A 1 629 ? -6.820 24.779 -9.053 1.00 93.25 629 PRO A C 1
ATOM 5056 O O . PRO A 1 629 ? -7.127 24.355 -10.168 1.00 93.25 629 PRO A O 1
ATOM 5059 N N . GLU A 1 630 ? -5.607 25.282 -8.817 1.00 94.88 630 GLU A N 1
ATOM 5060 C CA . GLU A 1 630 ? -4.548 25.398 -9.827 1.00 94.88 630 GLU A CA 1
ATOM 5061 C C . GLU A 1 630 ? -4.056 24.048 -10.376 1.00 94.88 630 GLU A C 1
ATOM 5063 O O . GLU A 1 630 ? -3.449 24.003 -11.447 1.00 94.88 630 GLU A O 1
ATOM 5068 N N . GLN A 1 631 ? -4.331 22.938 -9.684 1.00 94.62 631 GLN A N 1
ATOM 5069 C CA . GLN A 1 631 ? -3.975 21.594 -10.138 1.00 94.62 631 GLN A CA 1
ATOM 5070 C C . GLN A 1 631 ? -5.111 20.896 -10.898 1.00 94.62 631 GLN A C 1
ATOM 5072 O O . GLN A 1 631 ? -4.874 19.843 -11.490 1.00 94.62 631 GLN A O 1
ATOM 5077 N N . TYR A 1 632 ? -6.328 21.451 -10.943 1.00 94.81 632 TYR A N 1
ATOM 5078 C CA . TYR A 1 632 ? -7.513 20.745 -11.454 1.00 94.81 632 TYR A CA 1
ATOM 5079 C C . TYR A 1 632 ? -7.353 20.213 -12.882 1.00 94.81 632 TYR A C 1
ATOM 5081 O O . TYR A 1 632 ? -7.758 19.081 -13.153 1.00 94.81 632 TYR A O 1
ATOM 5089 N N . ASP A 1 633 ? -6.710 20.956 -13.782 1.00 94.94 633 ASP A N 1
ATOM 5090 C CA . ASP A 1 633 ? -6.479 20.489 -15.156 1.00 94.94 633 ASP A CA 1
ATOM 5091 C C . ASP A 1 633 ? -5.516 19.296 -15.214 1.00 94.94 633 ASP A C 1
ATOM 5093 O O . ASP A 1 633 ? -5.741 18.338 -15.959 1.00 94.94 633 ASP A O 1
ATOM 5097 N N . TYR A 1 634 ? -4.471 19.302 -14.382 1.00 92.25 634 TYR A N 1
ATOM 5098 C CA . TYR A 1 634 ? -3.565 18.163 -14.241 1.00 92.25 634 TYR A CA 1
ATOM 5099 C C . TYR A 1 634 ? -4.295 16.939 -13.672 1.00 92.25 634 TYR A C 1
ATOM 5101 O O . TYR A 1 634 ? -4.138 15.824 -14.177 1.00 92.25 634 TYR A O 1
ATOM 5109 N N . VAL A 1 635 ? -5.165 17.150 -12.681 1.00 94.12 635 VAL A N 1
ATOM 5110 C CA . VAL A 1 635 ? -5.995 16.091 -12.096 1.00 94.12 635 VAL A CA 1
ATOM 5111 C C . VAL A 1 635 ? -6.922 15.479 -13.141 1.00 94.12 635 VAL A C 1
ATOM 5113 O O . VAL A 1 635 ? -6.939 14.259 -13.292 1.00 94.12 635 VAL A O 1
ATOM 5116 N N . LYS A 1 636 ? -7.631 16.302 -13.923 1.00 95.25 636 LYS A N 1
ATOM 5117 C CA . LYS A 1 636 ? -8.538 15.843 -14.989 1.00 95.25 636 LYS A CA 1
ATOM 5118 C C . LYS A 1 636 ? -7.820 15.023 -16.055 1.00 95.25 636 LYS A C 1
ATOM 5120 O O . LYS A 1 636 ? -8.347 13.991 -16.468 1.00 95.25 636 LYS A O 1
ATOM 5125 N N . ARG A 1 637 ? -6.612 15.429 -16.465 1.00 91.75 637 ARG A N 1
ATOM 5126 C CA . ARG A 1 637 ? -5.777 14.646 -17.395 1.00 91.75 637 ARG A CA 1
ATOM 5127 C C . ARG A 1 637 ? -5.463 13.259 -16.837 1.00 91.75 637 ARG A C 1
ATOM 5129 O O . ARG A 1 637 ? -5.603 12.275 -17.560 1.00 91.75 637 ARG A O 1
ATOM 5136 N N . GLY A 1 638 ? -5.102 13.178 -15.557 1.00 90.75 638 GLY A N 1
ATOM 5137 C CA . GLY A 1 638 ? -4.858 11.900 -14.891 1.00 90.75 638 GLY A CA 1
ATOM 5138 C C . GLY A 1 638 ? -6.104 11.029 -14.790 1.00 90.75 638 GLY A C 1
ATOM 5139 O O . GLY A 1 638 ? -6.067 9.863 -15.175 1.00 90.75 638 GLY A O 1
ATOM 5140 N N . MET A 1 639 ? -7.236 11.602 -14.377 1.00 93.62 639 MET A N 1
ATOM 5141 C CA . MET A 1 639 ? -8.511 10.883 -14.310 1.00 93.62 639 MET A CA 1
ATOM 5142 C C . MET A 1 639 ? -8.960 10.359 -15.681 1.00 93.62 639 MET A C 1
ATOM 5144 O O . MET A 1 639 ? -9.436 9.229 -15.778 1.00 93.62 639 MET A O 1
ATOM 5148 N N . ALA A 1 640 ? -8.776 11.145 -16.747 1.00 92.94 640 ALA A N 1
ATOM 5149 C CA . ALA A 1 640 ? -9.071 10.715 -18.111 1.00 92.94 640 ALA A CA 1
ATOM 5150 C C . ALA A 1 640 ? -8.183 9.536 -18.537 1.00 92.94 640 ALA A C 1
ATOM 5152 O O . ALA A 1 640 ? -8.704 8.528 -19.007 1.00 92.94 640 ALA A O 1
ATOM 5153 N N . ALA A 1 641 ? -6.871 9.619 -18.295 1.00 90.25 641 ALA A N 1
ATOM 5154 C CA . ALA A 1 641 ? -5.942 8.535 -18.610 1.00 90.25 641 ALA A CA 1
ATOM 5155 C C . ALA A 1 641 ? -6.246 7.254 -17.811 1.00 90.25 641 ALA A C 1
ATOM 5157 O O . ALA A 1 641 ? -6.213 6.159 -18.367 1.00 90.25 641 ALA A O 1
ATOM 5158 N N . LEU A 1 642 ? -6.604 7.380 -16.527 1.00 91.94 642 LEU A N 1
ATOM 5159 C CA . LEU A 1 642 ? -7.029 6.253 -15.690 1.00 91.94 642 LEU A CA 1
ATOM 5160 C C . LEU A 1 642 ? -8.316 5.608 -16.215 1.00 91.94 642 LEU A C 1
ATOM 5162 O O . LEU A 1 642 ? -8.386 4.387 -16.309 1.00 91.94 642 LEU A O 1
ATOM 5166 N N . LYS A 1 643 ? -9.316 6.412 -16.599 1.00 93.19 643 LYS A N 1
ATOM 5167 C CA . LYS A 1 643 ? -10.570 5.919 -17.190 1.00 93.19 643 LYS A CA 1
ATOM 5168 C C . LYS A 1 643 ? -10.324 5.163 -18.492 1.00 93.19 643 LYS A C 1
ATOM 5170 O O . LYS A 1 643 ? -10.946 4.135 -18.736 1.00 93.19 643 LYS A O 1
ATOM 5175 N N . GLU A 1 644 ? -9.435 5.693 -19.323 1.00 92.06 644 GLU A N 1
ATOM 5176 C CA . GLU A 1 644 ? -9.101 5.123 -20.624 1.00 92.06 644 GLU A CA 1
ATOM 5177 C C . GLU A 1 644 ? -8.303 3.819 -20.501 1.00 92.06 644 GLU A C 1
ATOM 5179 O O . GLU A 1 644 ? -8.505 2.895 -21.289 1.00 92.06 644 GLU A O 1
ATOM 5184 N N . ALA A 1 645 ? -7.386 3.746 -19.533 1.00 89.62 645 ALA A N 1
ATOM 5185 C CA . ALA A 1 645 ? -6.477 2.616 -19.378 1.00 89.62 645 ALA A CA 1
ATOM 5186 C C . ALA A 1 645 ? -6.985 1.506 -18.465 1.00 89.62 645 ALA A C 1
ATOM 5188 O O . ALA A 1 645 ? -6.614 0.349 -18.651 1.00 89.62 645 ALA A O 1
ATOM 5189 N N . ALA A 1 646 ? -7.818 1.852 -17.490 1.00 91.75 646 ALA A N 1
ATOM 5190 C CA . ALA A 1 646 ? -8.313 0.925 -16.493 1.00 91.75 646 ALA A CA 1
ATOM 5191 C C . ALA A 1 646 ? -9.831 1.091 -16.277 1.00 91.75 646 ALA A C 1
ATOM 5193 O O . ALA A 1 646 ? -10.271 1.474 -15.185 1.00 91.75 646 ALA A O 1
ATOM 5194 N N . PRO A 1 647 ? -10.652 0.825 -17.314 1.00 90.62 647 PRO A N 1
ATOM 5195 C CA . PRO A 1 647 ? -12.103 0.890 -17.185 1.00 90.62 647 PRO A CA 1
ATOM 5196 C C . PRO A 1 647 ? -12.595 -0.085 -16.104 1.00 90.62 647 PRO A C 1
ATOM 5198 O O . PRO A 1 647 ? -12.063 -1.179 -15.945 1.00 90.62 647 PRO A O 1
ATOM 5201 N N . GLY A 1 648 ? -13.614 0.323 -15.346 1.00 90.25 648 GLY A N 1
ATOM 5202 C CA . GLY A 1 648 ? -14.176 -0.477 -14.250 1.00 90.25 648 GLY A CA 1
ATOM 5203 C C . GLY A 1 648 ? -13.507 -0.272 -12.886 1.00 90.25 648 GLY A C 1
ATOM 5204 O O . GLY A 1 648 ? -14.071 -0.692 -11.878 1.00 90.25 648 GLY A O 1
ATOM 5205 N N . VAL A 1 649 ? -12.367 0.427 -12.814 1.00 95.62 649 VAL A N 1
ATOM 5206 C CA . VAL A 1 649 ? -11.786 0.881 -11.540 1.00 95.62 649 VAL A CA 1
ATOM 5207 C C . VAL A 1 649 ? -12.287 2.291 -11.229 1.00 95.62 649 VAL A C 1
ATOM 5209 O O . VAL A 1 649 ? -12.115 3.214 -12.030 1.00 95.62 649 VAL A O 1
ATOM 5212 N N . ARG A 1 650 ? -12.892 2.470 -10.050 1.00 95.94 650 ARG A N 1
ATOM 5213 C CA . ARG A 1 650 ? -13.408 3.773 -9.598 1.00 95.94 650 ARG A CA 1
ATOM 5214 C C . ARG A 1 650 ? -12.268 4.765 -9.392 1.00 95.94 650 ARG A C 1
ATOM 5216 O O . ARG A 1 650 ? -11.219 4.406 -8.862 1.00 95.94 650 ARG A O 1
ATOM 5223 N N . ARG A 1 651 ? -12.476 6.021 -9.776 1.00 96.31 651 ARG A N 1
ATOM 5224 C CA . ARG A 1 651 ? -11.512 7.115 -9.591 1.00 96.31 651 ARG A CA 1
ATOM 5225 C C . ARG A 1 651 ? -11.920 7.978 -8.398 1.00 96.31 651 ARG A C 1
ATOM 5227 O O . ARG A 1 651 ? -12.924 8.688 -8.477 1.00 96.31 651 ARG A O 1
ATOM 5234 N N . LEU A 1 652 ? -11.153 7.878 -7.311 1.00 96.06 652 LEU A N 1
ATOM 5235 C CA . LEU A 1 652 ? -11.362 8.583 -6.045 1.00 96.06 652 LEU A CA 1
ATOM 5236 C C . LEU A 1 652 ? -10.715 9.969 -6.078 1.00 96.06 652 LEU A C 1
ATOM 5238 O O . LEU A 1 652 ? -9.563 10.095 -6.502 1.00 96.06 652 LEU A O 1
ATOM 5242 N N . LEU A 1 653 ? -11.424 10.988 -5.579 1.00 96.56 653 LEU A N 1
ATOM 5243 C CA . LEU A 1 653 ? -10.841 12.307 -5.313 1.00 96.56 653 LEU A CA 1
ATOM 5244 C C . LEU A 1 653 ? -11.258 12.868 -3.946 1.00 96.56 653 LEU A C 1
ATOM 5246 O O . LEU A 1 653 ? -12.454 12.931 -3.641 1.00 96.56 653 LEU A O 1
ATOM 5250 N N . THR A 1 654 ? -10.270 13.285 -3.147 1.00 95.56 654 THR A N 1
ATOM 5251 C CA . THR A 1 654 ? -10.478 13.982 -1.870 1.00 95.56 654 THR A CA 1
ATOM 5252 C C . THR A 1 654 ? -10.601 15.493 -2.056 1.00 95.56 654 THR A C 1
ATOM 5254 O O . THR A 1 654 ? -10.027 16.063 -2.983 1.00 95.56 654 THR A O 1
ATOM 5257 N N . PHE A 1 655 ? -11.371 16.150 -1.181 1.00 95.00 655 PHE A N 1
ATOM 5258 C CA . PHE A 1 655 ? -11.597 17.601 -1.219 1.00 95.00 655 PHE A CA 1
ATOM 5259 C C . PHE A 1 655 ? -11.535 18.216 0.183 1.00 95.00 655 PHE A C 1
ATOM 5261 O O . PHE A 1 655 ? -12.355 17.867 1.032 1.00 95.00 655 PHE A O 1
ATOM 5268 N N . CYS A 1 656 ? -10.632 19.179 0.397 1.00 93.62 656 CYS A N 1
ATOM 5269 C CA . CYS A 1 656 ? -10.526 19.951 1.645 1.00 93.62 656 CYS A CA 1
ATOM 5270 C C . CYS A 1 656 ? -10.678 21.477 1.468 1.00 93.62 656 CYS A C 1
ATOM 5272 O O . CYS A 1 656 ? -10.684 22.206 2.460 1.00 93.62 656 CYS A O 1
ATOM 5274 N N . TYR A 1 657 ? -10.826 21.956 0.227 1.00 90.75 657 TYR A N 1
ATOM 5275 C CA . TYR A 1 657 ? -10.981 23.381 -0.097 1.00 90.75 657 TYR A CA 1
ATOM 5276 C C . TYR A 1 657 ? -12.407 23.741 -0.523 1.00 90.75 657 TYR A C 1
ATOM 5278 O O . TYR A 1 657 ? -12.960 24.736 -0.059 1.00 90.75 657 TYR A O 1
ATOM 5286 N N . ASP A 1 658 ? -13.008 22.912 -1.378 1.00 92.31 658 ASP A N 1
ATOM 5287 C CA . ASP A 1 658 ? -14.328 23.140 -1.962 1.00 92.31 658 ASP A CA 1
ATOM 5288 C C . ASP A 1 658 ? -15.371 22.174 -1.399 1.00 92.31 658 ASP A C 1
ATOM 5290 O O . ASP A 1 658 ? -15.075 21.016 -1.093 1.00 92.31 658 ASP A O 1
ATOM 5294 N N . ALA A 1 659 ? -16.626 22.628 -1.338 1.00 95.31 659 ALA A N 1
ATOM 5295 C CA . ALA A 1 659 ? -17.748 21.731 -1.103 1.00 95.31 659 ALA A CA 1
ATOM 5296 C C . ALA A 1 659 ? -17.877 20.734 -2.266 1.00 95.31 659 ALA A C 1
ATOM 5298 O O . ALA A 1 659 ? -17.917 21.142 -3.431 1.00 95.31 659 ALA A O 1
ATOM 5299 N N . ALA A 1 660 ? -17.972 19.438 -1.961 1.00 95.50 660 ALA A N 1
ATOM 5300 C CA . ALA A 1 660 ? -18.027 18.383 -2.972 1.00 95.50 660 ALA A CA 1
ATOM 5301 C C . ALA A 1 660 ? -19.191 17.405 -2.720 1.00 95.50 660 ALA A C 1
ATOM 5303 O O . ALA A 1 660 ? -19.586 17.225 -1.565 1.00 95.50 660 ALA A O 1
ATOM 5304 N N . PRO A 1 661 ? -19.751 16.756 -3.762 1.00 96.81 661 PRO A N 1
ATOM 5305 C CA . PRO A 1 661 ? -19.291 16.717 -5.161 1.00 96.81 661 PRO A CA 1
ATOM 5306 C C . PRO A 1 661 ? -19.275 18.056 -5.918 1.00 96.81 661 PRO A C 1
ATOM 5308 O O . PRO A 1 661 ? -20.216 18.840 -5.828 1.00 96.81 661 PRO A O 1
ATOM 5311 N N . LEU A 1 662 ? -18.209 18.304 -6.689 1.00 95.38 662 LEU A N 1
ATOM 5312 C CA . LEU A 1 662 ? -17.941 19.582 -7.365 1.00 95.38 662 LEU A CA 1
ATOM 5313 C C . LEU A 1 662 ? -18.181 19.473 -8.888 1.00 95.38 662 LEU A C 1
ATOM 5315 O O . LEU A 1 662 ? -17.512 18.661 -9.535 1.00 95.38 662 LEU A O 1
ATOM 5319 N N . PRO A 1 663 ? -19.043 20.312 -9.507 1.00 96.19 663 PRO A N 1
ATOM 5320 C CA . PRO A 1 663 ? -19.393 20.207 -10.930 1.00 96.19 663 PRO A CA 1
ATOM 5321 C C . PRO A 1 663 ? -18.226 20.165 -11.916 1.00 96.19 663 PRO A C 1
ATOM 5323 O O . PRO A 1 663 ? -18.301 19.476 -12.930 1.00 96.19 663 PRO A O 1
ATOM 5326 N N . THR A 1 664 ? -17.114 20.844 -11.614 1.00 95.81 664 THR A N 1
ATOM 5327 C CA . THR A 1 664 ? -15.933 20.872 -12.497 1.00 95.81 664 THR A CA 1
ATOM 5328 C C . THR A 1 664 ? -15.336 19.480 -12.748 1.00 95.81 664 THR A C 1
ATOM 5330 O O . THR A 1 664 ? -14.657 19.285 -13.754 1.00 95.81 664 THR A O 1
ATOM 5333 N N . PHE A 1 665 ? -15.588 18.513 -11.858 1.00 97.12 665 PHE A N 1
ATOM 5334 C CA . PHE A 1 665 ? -15.064 17.147 -11.924 1.00 97.12 665 PHE A CA 1
ATOM 5335 C C . PHE A 1 665 ? -16.100 16.104 -12.378 1.00 97.12 665 PHE A C 1
ATOM 5337 O O . PHE A 1 665 ? -15.793 14.909 -12.407 1.00 97.12 665 PHE A O 1
ATOM 5344 N N . TYR A 1 666 ? -17.309 16.518 -12.775 1.00 96.88 666 TYR A N 1
ATOM 5345 C CA . TYR A 1 666 ? -18.318 15.591 -13.296 1.00 96.88 666 TYR A CA 1
ATOM 5346 C C . TYR A 1 666 ? -17.801 14.8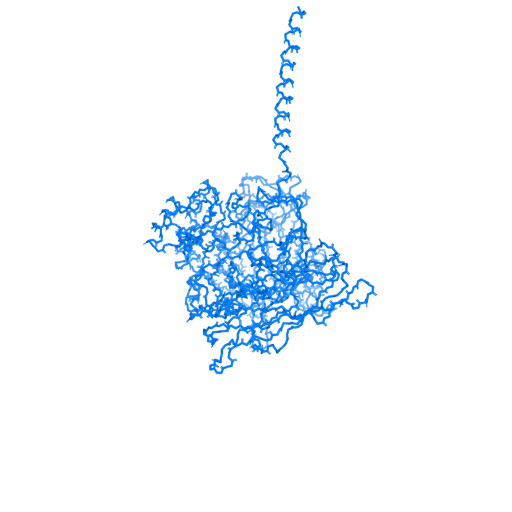58 -14.541 1.00 96.88 666 TYR A C 1
ATOM 5348 O O . TYR A 1 666 ? -17.239 15.463 -15.452 1.00 96.88 666 TYR A O 1
ATOM 5356 N N . GLY A 1 667 ? -17.964 13.532 -14.558 1.00 95.25 667 GLY A N 1
ATOM 5357 C CA . GLY A 1 667 ? -17.441 12.651 -15.609 1.00 95.25 667 GLY A CA 1
ATOM 5358 C C . GLY A 1 667 ? -15.971 12.235 -15.441 1.00 95.25 667 GLY A C 1
ATOM 5359 O O . GLY A 1 667 ? -15.527 11.319 -16.145 1.00 95.25 667 GLY A O 1
ATOM 5360 N N . PHE A 1 668 ? -15.240 12.852 -14.504 1.00 96.38 668 PHE A N 1
ATOM 5361 C CA . PHE A 1 668 ? -13.854 12.509 -14.165 1.00 96.38 668 PHE A CA 1
ATOM 5362 C C . PHE A 1 668 ? -13.747 11.688 -12.876 1.00 96.38 668 PHE A C 1
ATOM 5364 O O . PHE A 1 668 ? -12.936 10.765 -12.832 1.00 96.38 668 PHE A O 1
ATOM 5371 N N . VAL A 1 669 ? -14.565 11.982 -11.866 1.00 96.94 669 VAL A N 1
ATOM 5372 C CA . VAL A 1 669 ? -14.560 11.312 -10.553 1.00 96.94 669 VAL A CA 1
ATOM 5373 C C . VAL A 1 669 ? -15.732 10.337 -10.462 1.00 96.94 669 VAL A C 1
ATOM 5375 O O . VAL A 1 669 ? -16.849 10.708 -10.803 1.00 96.94 669 VAL A O 1
ATOM 5378 N N . ASP A 1 670 ? -15.472 9.107 -10.008 1.00 96.38 670 ASP A N 1
ATOM 5379 C CA . ASP A 1 670 ? -16.525 8.111 -9.731 1.00 96.38 670 ASP A CA 1
ATOM 5380 C C . ASP A 1 670 ? -16.790 7.961 -8.224 1.00 96.38 670 ASP A C 1
ATOM 5382 O O . ASP A 1 670 ? -17.848 7.475 -7.832 1.00 96.38 670 ASP A O 1
ATOM 5386 N N . LEU A 1 671 ? -15.812 8.340 -7.390 1.00 96.50 671 LEU A N 1
ATOM 5387 C CA . LEU A 1 671 ? -15.864 8.235 -5.936 1.00 96.50 671 LEU A CA 1
ATOM 5388 C C . LEU A 1 671 ? -15.429 9.558 -5.285 1.00 96.50 671 LEU A C 1
ATOM 5390 O O . LEU A 1 671 ? -14.253 9.924 -5.284 1.00 96.50 671 LEU A O 1
ATOM 5394 N N . TRP A 1 672 ? -16.392 10.288 -4.734 1.00 97.44 672 TRP A N 1
ATOM 5395 C CA . TRP A 1 672 ? -16.185 11.610 -4.138 1.00 97.44 672 TRP A CA 1
ATOM 5396 C C . TRP A 1 672 ? -15.911 11.502 -2.646 1.00 97.44 672 TRP A C 1
ATOM 5398 O O . TRP A 1 672 ? -16.670 10.839 -1.949 1.00 97.44 672 TRP A O 1
ATOM 5408 N N . VAL A 1 673 ? -14.873 12.168 -2.137 1.00 96.06 673 VAL A N 1
ATOM 5409 C CA . VAL A 1 673 ? -14.488 12.047 -0.719 1.00 96.06 673 VAL A CA 1
ATOM 5410 C C . VAL A 1 673 ? -14.166 13.421 -0.109 1.00 96.06 673 VAL A C 1
ATOM 5412 O O . VAL A 1 673 ? -13.007 13.719 0.168 1.00 96.06 673 VAL A O 1
ATOM 5415 N N . PRO A 1 674 ? -15.150 14.318 0.083 1.00 96.25 674 PRO A N 1
ATOM 5416 C CA . PRO A 1 674 ? -14.937 15.566 0.817 1.00 96.25 674 PRO A CA 1
ATOM 5417 C C . PRO A 1 674 ? -14.571 15.343 2.288 1.00 96.25 674 PRO A C 1
ATOM 5419 O O . PRO A 1 674 ? -15.021 14.381 2.923 1.00 96.25 674 PRO A O 1
ATOM 5422 N N . VAL A 1 675 ? -13.833 16.298 2.866 1.00 95.56 675 VAL A N 1
ATOM 5423 C CA . VAL A 1 675 ? -13.788 16.460 4.324 1.00 95.56 675 VAL A CA 1
ATOM 5424 C C . VAL A 1 675 ? -15.227 16.633 4.792 1.00 95.56 675 VAL A C 1
ATOM 5426 O O . VAL A 1 675 ? -16.015 17.340 4.167 1.00 95.56 675 VAL A O 1
ATOM 5429 N N . MET A 1 676 ? -15.589 15.988 5.895 1.00 93.19 676 MET A N 1
ATOM 5430 C CA . MET A 1 676 ? -16.978 15.880 6.341 1.00 93.19 676 MET A CA 1
ATOM 5431 C C . MET A 1 676 ? -17.750 17.218 6.420 1.00 93.19 676 MET A C 1
ATOM 5433 O O . MET A 1 676 ? -18.939 17.240 6.122 1.00 93.19 676 MET A O 1
ATOM 5437 N N . ASN A 1 677 ? -17.110 18.341 6.773 1.00 93.44 677 ASN A N 1
ATOM 5438 C CA . ASN A 1 677 ? -17.767 19.661 6.822 1.00 93.44 677 ASN A CA 1
ATOM 5439 C C . ASN A 1 677 ? -17.972 20.326 5.445 1.00 93.44 677 ASN A C 1
ATOM 5441 O O . ASN A 1 677 ? -18.627 21.361 5.367 1.00 93.44 677 ASN A O 1
ATOM 5445 N N . LEU A 1 678 ? -17.397 19.763 4.382 1.00 95.31 678 LEU A N 1
ATOM 5446 C CA . LEU A 1 678 ? -17.528 20.198 2.988 1.00 95.31 678 LEU A CA 1
ATOM 5447 C C . LEU A 1 678 ? -18.449 19.271 2.180 1.00 95.31 678 LEU A C 1
ATOM 5449 O O . LEU A 1 678 ? -18.561 19.400 0.961 1.00 95.31 678 LEU A O 1
ATOM 5453 N N . PHE A 1 679 ? -19.116 18.324 2.840 1.00 94.88 679 PHE A N 1
ATOM 5454 C CA . PHE A 1 679 ? -20.082 17.444 2.200 1.00 94.88 679 PHE A CA 1
ATOM 5455 C C . PHE A 1 679 ? -21.287 18.242 1.679 1.00 94.88 679 PHE A C 1
ATOM 5457 O O . PHE A 1 679 ? -22.042 18.839 2.448 1.00 94.88 679 PHE A O 1
ATOM 5464 N N . ASN A 1 680 ? -21.480 18.238 0.360 1.00 95.12 680 ASN A N 1
ATOM 5465 C CA . ASN A 1 680 ? -22.638 18.834 -0.294 1.00 95.12 680 ASN A CA 1
ATOM 5466 C C . ASN A 1 680 ? -23.714 17.766 -0.519 1.00 95.12 680 ASN A C 1
ATOM 5468 O O . ASN A 1 680 ? -23.675 17.023 -1.499 1.00 95.12 680 ASN A O 1
ATOM 5472 N N . GLU A 1 681 ? -24.696 17.719 0.378 1.00 93.62 681 GLU A N 1
ATOM 5473 C CA . GLU A 1 681 ? -25.761 16.711 0.378 1.00 93.62 681 GLU A CA 1
ATOM 5474 C C . GLU A 1 681 ? -26.593 16.701 -0.915 1.00 93.62 681 GLU A C 1
ATOM 5476 O O . GLU A 1 681 ? -26.921 15.635 -1.440 1.00 93.62 681 GLU A O 1
ATOM 5481 N N . GLN A 1 682 ? -26.918 17.877 -1.459 1.00 94.31 682 GLN A N 1
ATOM 5482 C CA . GLN A 1 682 ? -27.731 17.971 -2.670 1.00 94.31 682 GLN A CA 1
ATOM 5483 C C . GLN A 1 682 ? -26.975 17.430 -3.884 1.00 94.31 682 GLN A C 1
ATOM 5485 O O . GLN A 1 682 ? -27.492 16.564 -4.591 1.00 94.31 682 GLN A O 1
ATOM 5490 N N . ALA A 1 683 ? -25.731 17.875 -4.078 1.00 95.69 683 ALA A N 1
ATOM 5491 C CA . ALA A 1 683 ? -24.890 17.361 -5.152 1.00 95.69 683 ALA A CA 1
ATOM 5492 C C . ALA A 1 683 ? -24.620 15.859 -4.969 1.00 95.69 683 ALA A C 1
ATOM 5494 O O . ALA A 1 683 ? -24.670 15.108 -5.937 1.00 95.69 683 ALA A O 1
ATOM 5495 N N . ALA A 1 684 ? -24.404 15.390 -3.735 1.00 94.94 684 ALA A N 1
ATOM 5496 C CA . ALA A 1 684 ? -24.214 13.972 -3.444 1.00 94.94 684 ALA A CA 1
ATOM 5497 C C . ALA A 1 684 ? -25.420 13.123 -3.867 1.00 94.94 684 ALA A C 1
ATOM 5499 O O . ALA A 1 684 ? -25.237 12.100 -4.526 1.00 94.94 684 ALA A O 1
ATOM 5500 N N . ARG A 1 685 ? -26.652 13.567 -3.572 1.00 94.06 685 ARG A N 1
ATOM 5501 C CA . ARG A 1 685 ? -27.875 12.901 -4.056 1.00 94.06 685 ARG A CA 1
ATOM 5502 C C . ARG A 1 685 ? -27.931 12.826 -5.581 1.00 94.06 685 ARG A C 1
ATOM 5504 O O . ARG A 1 685 ? -28.234 11.767 -6.123 1.00 94.06 685 ARG A O 1
ATOM 5511 N N . GLU A 1 686 ? -27.620 13.925 -6.263 1.00 95.25 686 GLU A N 1
ATOM 5512 C CA . GLU A 1 686 ? -27.617 13.991 -7.729 1.00 95.25 686 GLU A CA 1
ATOM 5513 C C . GLU A 1 686 ? -26.569 13.058 -8.344 1.00 95.25 686 GLU A C 1
ATOM 5515 O O . GLU A 1 686 ? -26.858 12.363 -9.316 1.00 95.25 686 GLU A O 1
ATOM 5520 N N . ARG A 1 687 ? -25.364 12.994 -7.763 1.00 96.19 687 ARG A N 1
ATOM 5521 C CA . ARG A 1 687 ? -24.291 12.106 -8.238 1.00 96.19 687 ARG A CA 1
ATOM 5522 C C . ARG A 1 687 ? -24.603 10.635 -7.989 1.00 96.19 687 ARG A C 1
ATOM 5524 O O . ARG A 1 687 ? -24.438 9.827 -8.901 1.00 96.19 687 ARG A O 1
ATOM 5531 N N . ARG A 1 688 ? -25.146 10.291 -6.818 1.00 93.75 688 ARG A N 1
ATOM 5532 C CA . ARG A 1 688 ? -25.593 8.920 -6.517 1.00 93.75 688 ARG A CA 1
ATOM 5533 C C . ARG A 1 688 ? -26.674 8.429 -7.475 1.00 93.75 688 ARG A C 1
ATOM 5535 O O . ARG A 1 688 ? -26.630 7.278 -7.898 1.00 93.75 688 ARG A O 1
ATOM 5542 N N . ALA A 1 689 ? -27.600 9.297 -7.887 1.00 95.12 689 ALA A N 1
ATOM 5543 C CA . ALA A 1 689 ? -28.613 8.950 -8.889 1.00 95.12 689 ALA A CA 1
ATOM 5544 C C . ALA A 1 689 ? -28.013 8.582 -10.264 1.00 95.12 689 ALA A C 1
ATOM 5546 O O . ALA A 1 689 ? -28.677 7.928 -11.066 1.00 95.12 689 ALA A O 1
ATOM 5547 N N . LEU A 1 690 ? -26.759 8.967 -10.528 1.00 95.69 690 LEU A N 1
ATOM 5548 C CA . LEU A 1 690 ? -25.997 8.614 -11.729 1.00 95.69 690 LEU A CA 1
ATOM 5549 C C . LEU A 1 690 ? -25.073 7.398 -11.528 1.00 95.69 690 LEU A C 1
ATOM 5551 O O . LEU A 1 690 ? -24.337 7.044 -12.447 1.00 95.69 690 LEU A O 1
ATOM 5555 N N . GLY A 1 691 ? -25.111 6.752 -10.358 1.00 93.56 691 GLY A N 1
ATOM 5556 C CA . GLY A 1 691 ? -24.298 5.577 -10.032 1.00 93.56 691 GLY A CA 1
ATOM 5557 C C . GLY A 1 691 ? -22.890 5.886 -9.514 1.00 93.56 691 GLY A C 1
ATOM 5558 O O . GLY A 1 691 ? -22.076 4.970 -9.427 1.00 93.56 691 GLY A O 1
ATOM 5559 N N . GLU A 1 692 ? -22.590 7.144 -9.181 1.00 95.56 692 GLU A N 1
ATOM 5560 C CA . GLU A 1 692 ? -21.339 7.517 -8.506 1.00 95.56 692 GLU A CA 1
ATOM 5561 C C . GLU A 1 692 ? -21.442 7.290 -6.992 1.00 95.56 692 GLU A C 1
ATOM 5563 O O . GLU A 1 692 ? -22.520 7.399 -6.404 1.00 95.56 692 GLU A O 1
ATOM 5568 N N . GLU A 1 693 ? -20.311 7.015 -6.347 1.00 94.38 693 GLU A N 1
ATOM 5569 C CA . GLU A 1 693 ? -20.225 6.846 -4.895 1.00 94.38 693 GLU A CA 1
ATOM 5570 C C . GLU A 1 693 ? -19.780 8.151 -4.230 1.00 94.38 693 GLU A C 1
ATOM 5572 O O . GLU A 1 693 ? -18.975 8.915 -4.773 1.00 94.38 693 GLU A O 1
ATOM 5577 N N . VAL A 1 694 ? -20.278 8.409 -3.024 1.00 94.56 694 VAL A N 1
ATOM 5578 C CA . VAL A 1 694 ? -19.859 9.566 -2.230 1.00 94.56 694 VAL A CA 1
ATOM 5579 C C . VAL A 1 694 ? -19.549 9.073 -0.836 1.00 94.56 694 VAL A C 1
ATOM 5581 O O . VAL A 1 694 ? -20.441 8.573 -0.162 1.00 94.56 694 VAL A O 1
ATOM 5584 N N . TRP A 1 695 ? -18.300 9.225 -0.412 1.00 94.06 695 TRP A N 1
ATOM 5585 C CA . TRP A 1 695 ? -17.835 9.016 0.955 1.00 94.06 695 TRP A CA 1
ATOM 5586 C C . TRP A 1 695 ? -17.555 10.371 1.617 1.00 94.06 695 TRP A C 1
ATOM 5588 O O . TRP A 1 695 ? -17.699 11.431 1.015 1.00 94.06 695 TRP A O 1
ATOM 5598 N N . TRP A 1 696 ? -17.116 10.346 2.868 1.00 93.00 696 TRP A N 1
ATOM 5599 C CA . TRP A 1 696 ? -16.431 11.476 3.487 1.00 93.00 696 TRP A CA 1
ATOM 5600 C C . TRP A 1 696 ? -15.240 10.974 4.284 1.00 93.00 696 TRP A C 1
ATOM 5602 O O . TRP A 1 696 ? -15.102 9.775 4.544 1.00 93.00 696 TRP A O 1
ATOM 5612 N N . TYR A 1 697 ? -14.401 11.895 4.724 1.00 93.44 697 TYR A N 1
ATOM 5613 C CA . TYR A 1 697 ? -13.330 11.583 5.654 1.00 93.44 697 TYR A CA 1
ATOM 5614 C C . TYR A 1 697 ? -13.178 12.670 6.710 1.00 93.44 697 TYR A C 1
ATOM 5616 O O . TYR A 1 697 ? -13.761 13.756 6.642 1.00 93.44 697 TYR A O 1
ATOM 5624 N N . VAL A 1 698 ? -12.383 12.326 7.715 1.00 93.69 698 VAL A N 1
ATOM 5625 C CA . VAL A 1 698 ? -11.858 13.256 8.707 1.00 93.69 698 VAL A CA 1
ATOM 5626 C C . VAL A 1 698 ? -10.346 13.064 8.785 1.00 93.69 698 VAL A C 1
ATOM 5628 O O . VAL A 1 698 ? -9.831 11.984 8.488 1.00 93.69 698 VAL A O 1
ATOM 5631 N N . CYS A 1 699 ? -9.644 14.100 9.209 1.00 91.88 699 CYS A N 1
ATOM 5632 C CA . CYS A 1 699 ? -8.202 14.142 9.398 1.00 91.88 699 CYS A CA 1
ATOM 5633 C C . CYS A 1 699 ? -7.891 15.070 10.589 1.00 91.88 699 CYS A C 1
ATOM 5635 O O . CYS A 1 699 ? -8.565 15.021 11.618 1.00 91.88 699 CYS A O 1
ATOM 5637 N N . THR A 1 700 ? -6.920 15.972 10.448 1.00 91.94 700 THR A N 1
ATOM 5638 C CA . THR A 1 700 ? -6.695 17.095 11.377 1.00 91.94 700 THR A CA 1
ATOM 5639 C C . THR A 1 700 ? -7.829 18.134 11.361 1.00 91.94 700 THR A C 1
ATOM 5641 O O . THR A 1 700 ? -7.857 19.033 12.206 1.00 91.94 700 THR A O 1
ATOM 5644 N N . GLY A 1 701 ? -8.792 17.984 10.446 1.00 92.06 701 GLY A N 1
ATOM 5645 C CA . GLY A 1 701 ? -10.100 18.627 10.452 1.00 92.06 701 GLY A CA 1
ATOM 5646 C C . GLY A 1 701 ? -11.214 17.660 10.002 1.00 92.06 701 GLY A C 1
ATOM 5647 O O . GLY A 1 701 ? -10.927 16.542 9.581 1.00 92.06 701 GLY A O 1
ATOM 5648 N N . PRO A 1 702 ? -12.492 18.050 10.108 1.00 92.75 702 PRO A N 1
ATOM 5649 C CA . PRO A 1 702 ? -12.943 19.270 10.757 1.00 92.75 702 PRO A CA 1
ATOM 5650 C C . PRO A 1 702 ? -12.805 19.168 12.283 1.00 92.75 702 PRO A C 1
ATOM 5652 O O . PRO A 1 702 ? -12.739 18.081 12.855 1.00 92.75 702 PRO A O 1
ATOM 5655 N N . LYS A 1 703 ? -12.711 20.326 12.929 1.00 92.50 703 LYS A N 1
ATOM 5656 C CA . LYS A 1 703 ? -12.682 20.479 14.390 1.00 92.50 703 LYS A CA 1
ATOM 5657 C C . LYS A 1 703 ? -14.103 20.690 14.925 1.00 92.50 703 LYS A C 1
ATOM 5659 O O . LYS A 1 703 ? -15.057 20.682 14.144 1.00 92.50 703 LYS A O 1
ATOM 5664 N N . ALA A 1 704 ? -14.260 20.900 16.230 1.00 89.88 704 ALA A N 1
ATOM 5665 C CA . ALA A 1 704 ? -15.535 21.305 16.824 1.00 89.88 704 ALA A CA 1
ATOM 5666 C C . ALA A 1 704 ? -16.223 22.415 15.983 1.00 89.88 704 ALA A C 1
ATOM 5668 O O . ALA A 1 704 ? -15.550 23.362 15.564 1.00 89.88 704 ALA A O 1
ATOM 5669 N N . PRO A 1 705 ? -17.541 22.322 15.704 1.00 91.31 705 PRO A N 1
ATOM 5670 C CA . PRO A 1 705 ? -18.519 21.406 16.293 1.00 91.31 705 PRO A CA 1
ATOM 5671 C C . PRO A 1 705 ? -18.742 20.096 15.503 1.00 91.31 705 PRO A C 1
ATOM 5673 O O . PRO A 1 705 ? -19.808 19.490 15.609 1.00 91.31 705 PRO A O 1
ATOM 5676 N N . TYR A 1 706 ? -17.782 19.658 14.685 1.00 92.38 706 TYR A N 1
ATOM 5677 C CA . TYR A 1 706 ? -17.909 18.445 13.875 1.00 92.38 706 TYR A CA 1
ATOM 5678 C C . TYR A 1 706 ? -17.261 17.222 14.547 1.00 92.38 706 TYR A C 1
ATOM 5680 O O . TYR A 1 706 ? -16.166 17.343 15.098 1.00 92.38 706 TYR A O 1
ATOM 5688 N N . PRO A 1 707 ? -17.881 16.026 14.481 1.00 93.25 707 PRO A N 1
ATOM 5689 C CA . PRO A 1 707 ? -17.283 14.809 15.023 1.00 93.25 707 PRO A CA 1
ATOM 5690 C C . PRO A 1 707 ? -16.010 14.384 14.277 1.00 93.25 707 PRO A C 1
ATOM 5692 O O . PRO A 1 707 ? -15.967 14.373 13.047 1.00 93.25 707 PRO A O 1
ATOM 5695 N N . ASN A 1 708 ? -14.988 13.966 15.024 1.00 93.12 708 ASN A N 1
ATOM 5696 C CA . ASN A 1 708 ? -13.702 13.514 14.491 1.00 93.12 708 ASN A CA 1
ATOM 5697 C C . ASN A 1 708 ? -13.070 12.461 15.431 1.00 93.12 708 ASN A C 1
ATOM 5699 O O . ASN A 1 708 ? -13.587 12.201 16.509 1.00 93.12 708 ASN A O 1
ATOM 5703 N N . ASN A 1 709 ? -11.961 11.838 15.032 1.00 91.50 709 ASN A N 1
ATOM 5704 C CA . ASN A 1 709 ? -11.233 10.803 15.770 1.00 91.50 709 ASN A CA 1
ATOM 5705 C C . ASN A 1 709 ? -10.266 11.353 16.836 1.00 91.50 709 ASN A C 1
ATOM 5707 O O . ASN A 1 709 ? -9.418 10.608 17.323 1.00 91.50 709 ASN A O 1
ATOM 5711 N N . PHE A 1 710 ? -10.351 12.633 17.208 1.00 92.19 710 PHE A N 1
ATOM 5712 C CA . PHE A 1 710 ? -9.429 13.190 18.195 1.00 92.19 710 PHE A CA 1
ATOM 5713 C C . PHE A 1 710 ? -9.594 12.517 19.562 1.00 92.19 710 PHE A C 1
ATOM 5715 O O . PHE A 1 710 ? -10.709 12.258 20.035 1.00 92.19 710 PHE A O 1
ATOM 5722 N N . ILE A 1 711 ? -8.459 12.243 20.206 1.00 91.25 711 ILE A N 1
ATOM 5723 C CA . ILE A 1 711 ? -8.400 11.622 21.533 1.00 91.25 711 ILE A CA 1
ATOM 5724 C C . ILE A 1 711 ? -9.080 12.484 22.601 1.00 91.25 711 ILE A C 1
ATOM 5726 O O . ILE A 1 711 ? -9.582 11.950 23.587 1.00 91.25 711 ILE A O 1
ATOM 5730 N N . ASP A 1 712 ? -9.161 13.797 22.394 1.00 89.62 712 ASP A N 1
ATOM 5731 C CA . ASP A 1 712 ? -9.717 14.754 23.342 1.00 89.62 712 ASP A CA 1
ATOM 5732 C C . ASP A 1 712 ? -11.149 15.215 23.029 1.00 89.62 712 ASP A C 1
ATOM 5734 O O . ASP A 1 712 ? -11.737 15.952 23.815 1.00 89.62 712 ASP A O 1
ATOM 5738 N N . HIS A 1 713 ? -11.756 14.707 21.950 1.00 90.12 713 HIS A N 1
ATOM 5739 C CA . HIS A 1 713 ? -13.183 14.891 21.641 1.00 90.12 713 HIS A CA 1
ATOM 5740 C C . HIS A 1 713 ? -14.085 13.932 22.444 1.00 90.12 713 HIS A C 1
ATOM 5742 O O . HIS A 1 713 ? -13.612 12.885 22.887 1.00 90.12 713 HIS A O 1
ATOM 5748 N N . PRO A 1 714 ? -15.392 14.205 22.623 1.00 87.00 714 PRO A N 1
ATOM 5749 C CA . PRO A 1 714 ? -16.319 13.264 23.266 1.00 87.00 714 PRO A CA 1
ATOM 5750 C C . PRO A 1 714 ? -16.338 11.885 22.583 1.00 87.00 714 PRO A C 1
ATOM 5752 O O . PRO A 1 714 ? -16.284 11.808 21.357 1.00 87.00 714 PRO A O 1
ATOM 5755 N N . ALA A 1 715 ? -16.457 10.779 23.331 1.00 87.56 715 ALA A N 1
ATOM 5756 C CA . ALA A 1 715 ? -16.400 9.422 22.749 1.00 87.56 715 ALA A CA 1
ATOM 5757 C C . ALA A 1 715 ? -17.518 9.140 21.726 1.00 87.56 715 ALA A C 1
ATOM 5759 O O . ALA A 1 715 ? -17.312 8.376 20.779 1.00 87.56 715 ALA A O 1
ATOM 5760 N N . ILE A 1 716 ? -18.676 9.798 21.848 1.00 88.31 716 ILE A N 1
ATOM 5761 C CA . ILE A 1 716 ? -19.769 9.676 20.876 1.00 88.31 716 ILE A CA 1
ATOM 5762 C C . ILE A 1 716 ? -19.369 10.130 19.462 1.00 88.31 716 ILE A C 1
ATOM 5764 O O . ILE A 1 716 ? -19.880 9.590 18.479 1.00 88.31 716 ILE A O 1
ATOM 5768 N N . THR A 1 717 ? -18.412 11.056 19.327 1.00 89.88 717 THR A N 1
ATOM 5769 C CA . THR A 1 717 ? -17.971 11.589 18.023 1.00 89.88 717 THR A CA 1
ATOM 5770 C C . THR A 1 717 ? -17.392 10.507 17.105 1.00 89.88 717 THR A C 1
ATOM 5772 O O . THR A 1 717 ? -17.559 10.556 15.884 1.00 89.88 717 THR A O 1
ATOM 5775 N N . HIS A 1 718 ? -16.794 9.460 17.679 1.00 86.12 718 HIS A N 1
ATOM 5776 C CA . HIS A 1 718 ? -16.210 8.354 16.917 1.00 86.12 718 HIS A CA 1
ATOM 5777 C C . HIS A 1 718 ? -17.288 7.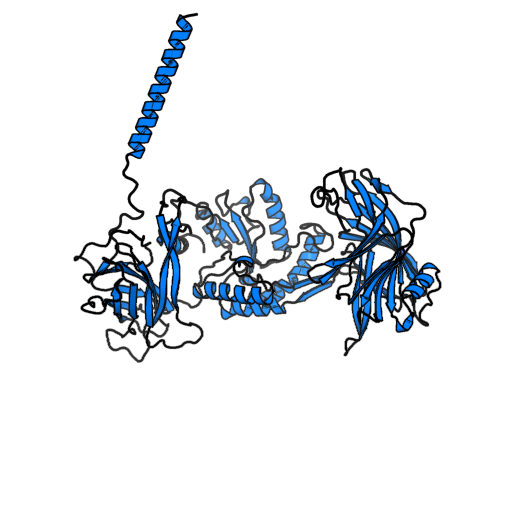450 16.304 1.00 86.12 718 HIS A C 1
ATOM 5779 O O . HIS A 1 718 ? -17.044 6.842 15.261 1.00 86.12 718 HIS A O 1
ATOM 5785 N N . ARG A 1 719 ? -18.485 7.399 16.914 1.00 86.88 719 ARG A N 1
ATOM 5786 C CA . ARG A 1 719 ? -19.618 6.545 16.511 1.00 86.88 719 ARG A CA 1
ATOM 5787 C C . ARG A 1 719 ? -20.683 7.282 15.702 1.00 86.88 719 ARG A C 1
ATOM 5789 O O . ARG A 1 719 ? -21.278 6.695 14.803 1.00 86.88 719 ARG A O 1
ATOM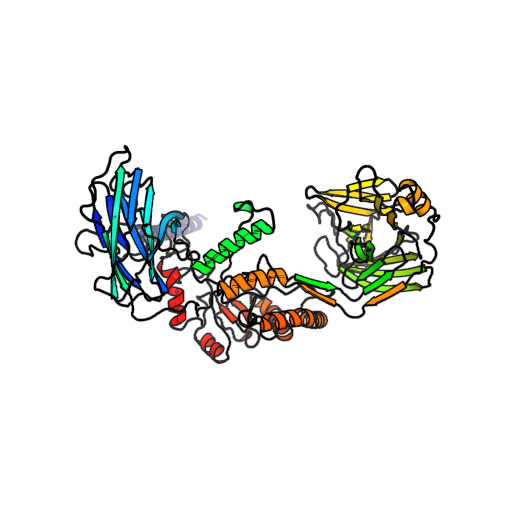 5796 N N . ILE A 1 720 ? -20.937 8.554 16.009 1.00 90.06 720 ILE A N 1
ATOM 5797 C CA . ILE A 1 720 ? -22.075 9.297 15.446 1.00 90.06 720 ILE A CA 1
ATOM 5798 C C . ILE A 1 720 ? -21.972 9.482 13.929 1.00 90.06 720 ILE A C 1
ATOM 5800 O O . ILE A 1 720 ? -22.991 9.513 13.250 1.00 90.06 720 ILE A O 1
ATOM 5804 N N . ARG A 1 721 ? -20.755 9.515 13.372 1.00 88.69 721 ARG A N 1
ATOM 5805 C CA . ARG A 1 721 ? -20.535 9.674 11.925 1.00 88.69 721 ARG A CA 1
ATOM 5806 C C . ARG A 1 721 ? -21.198 8.571 11.103 1.00 88.69 721 ARG A C 1
ATOM 5808 O O . ARG A 1 721 ? -21.704 8.848 10.028 1.00 88.69 721 ARG A O 1
ATOM 5815 N N . TYR A 1 722 ? -21.271 7.345 11.610 1.00 86.25 722 TYR A N 1
ATOM 5816 C CA . TYR A 1 722 ? -21.945 6.256 10.896 1.00 86.25 722 TYR A CA 1
ATOM 5817 C C . TYR A 1 722 ? -23.467 6.450 10.847 1.00 86.25 722 TYR A C 1
ATOM 5819 O O . TYR A 1 722 ? -24.103 6.150 9.843 1.00 86.25 722 TYR A O 1
ATOM 5827 N N . TRP A 1 723 ? -24.044 7.028 11.902 1.00 87.81 723 TRP A N 1
ATOM 5828 C CA . TRP A 1 723 ? -25.459 7.402 11.934 1.00 87.81 723 TRP A CA 1
ATOM 5829 C C . TRP A 1 723 ? -25.755 8.607 11.043 1.00 87.81 723 TRP A C 1
ATOM 5831 O O . TRP A 1 723 ? -26.776 8.626 10.361 1.00 87.81 723 TRP A O 1
ATOM 5841 N N . MET A 1 724 ? -24.844 9.585 11.002 1.00 88.25 724 MET A N 1
ATOM 5842 C CA . MET A 1 724 ? -24.942 10.722 10.084 1.00 88.25 724 MET A CA 1
ATOM 5843 C C . MET A 1 724 ? -24.905 10.263 8.621 1.00 88.25 724 MET A C 1
ATOM 5845 O O . MET A 1 724 ? -25.647 10.798 7.803 1.00 88.25 724 MET A O 1
ATOM 5849 N N . ALA A 1 725 ? -24.088 9.254 8.298 1.00 84.06 725 ALA A N 1
ATOM 5850 C CA . ALA A 1 725 ? -24.070 8.642 6.972 1.00 84.06 725 ALA A CA 1
ATOM 5851 C C . ALA A 1 725 ? -25.449 8.059 6.613 1.00 84.06 725 ALA A C 1
ATOM 5853 O O . ALA A 1 725 ? -26.031 8.438 5.602 1.00 84.06 725 ALA A O 1
ATOM 5854 N N . ALA A 1 726 ? -26.042 7.264 7.510 1.00 82.12 726 ALA A N 1
ATOM 5855 C CA . ALA A 1 726 ? -27.348 6.639 7.288 1.00 82.12 726 ALA A CA 1
ATOM 5856 C C . ALA A 1 726 ? -28.541 7.620 7.191 1.00 82.12 726 ALA A C 1
ATOM 5858 O O . ALA A 1 726 ? -29.544 7.294 6.564 1.00 82.12 726 ALA A O 1
ATOM 5859 N N . GLN A 1 727 ? -28.482 8.805 7.816 1.00 76.50 727 GLN A N 1
ATOM 5860 C CA . GLN A 1 727 ? -29.590 9.781 7.812 1.00 76.50 727 GLN A CA 1
ATOM 5861 C C . GLN A 1 727 ? -29.644 10.695 6.574 1.00 76.50 727 GLN A C 1
ATOM 5863 O O . GLN A 1 727 ? -30.575 11.489 6.453 1.00 76.50 727 GLN A O 1
ATOM 5868 N N . GLY A 1 728 ? -28.676 10.599 5.661 1.00 66.25 728 GLY A N 1
ATOM 5869 C CA . GLY A 1 728 ? -28.586 11.475 4.483 1.00 66.25 728 GLY A CA 1
ATOM 5870 C C . GLY A 1 728 ? -27.157 11.800 4.043 1.00 66.25 728 GLY A C 1
ATOM 5871 O O . GLY A 1 728 ? -26.969 12.487 3.038 1.00 66.25 728 GLY A O 1
ATOM 5872 N N . GLY A 1 729 ? -26.154 11.307 4.774 1.00 63.62 729 GLY A N 1
ATOM 5873 C CA . GLY A 1 729 ? -24.741 11.440 4.441 1.00 63.62 729 GLY A CA 1
ATOM 5874 C C . GLY A 1 729 ? -24.278 10.490 3.319 1.00 63.62 729 GLY A C 1
ATOM 5875 O O . GLY A 1 729 ? -25.063 10.158 2.427 1.00 63.62 729 GLY A O 1
ATOM 5876 N N . PRO A 1 730 ? -22.987 10.121 3.280 1.00 64.62 730 PRO A N 1
ATOM 5877 C CA . PRO A 1 730 ? -22.407 9.253 2.262 1.00 64.62 730 PRO A CA 1
ATOM 5878 C C . PRO A 1 730 ? -22.953 7.825 2.322 1.00 64.62 730 PRO A C 1
ATOM 5880 O O . PRO A 1 730 ? -23.216 7.307 3.406 1.00 64.62 730 PRO A O 1
ATOM 5883 N N . GLU A 1 731 ? -23.048 7.192 1.153 1.00 58.88 731 GLU A N 1
ATOM 5884 C CA . GLU A 1 731 ? -23.425 5.783 0.964 1.00 58.88 731 GLU A CA 1
ATOM 5885 C C . GLU A 1 731 ? -22.518 5.138 -0.083 1.00 58.88 731 GLU A C 1
ATOM 5887 O O . GLU A 1 731 ? -22.297 5.785 -1.139 1.00 58.88 731 GLU A O 1
#